Protein AF-A0A7R9JFS0-F1 (afdb_monomer)

Solvent-accessible surface area (backbone atoms only — not comparable to full-atom values): 21466 Å² total; per-residue (Å²): 138,48,55,63,18,74,88,40,69,84,76,64,74,63,49,76,37,76,58,52,40,71,64,16,76,63,43,48,43,92,56,64,65,63,46,52,47,36,35,36,41,63,75,68,53,82,75,70,98,43,73,66,58,44,50,57,53,52,71,72,49,55,70,64,60,49,66,74,38,52,82,46,45,90,69,59,68,60,82,75,44,69,81,59,78,76,90,89,79,84,88,77,96,71,89,58,81,60,61,92,80,58,87,66,76,82,63,69,78,57,55,52,54,49,93,64,77,43,99,84,69,63,60,63,35,71,52,54,68,68,58,31,40,77,72,48,57,43,64,74,46,35,33,41,39,37,32,42,65,16,37,24,40,67,61,34,46,58,41,62,74,38,76,64,47,33,55,53,44,56,76,48,47,58,66,73,45,64,70,91,46,72,57,54,85,89,34,72,67,34,53,50,48,29,50,52,52,34,38,73,63,47,73,61,50,83,64,40,79,91,40,37,66,44,50,13,46,53,48,16,36,70,56,31,48,52,19,36,52,51,48,54,52,44,45,50,73,56,39,92,44,56,33,36,34,38,36,35,33,46,76,48,79,67,20,39,60,45,71,76,71,49,89,68,86,76,74,40,10,28,58,64,19,64,49,54,34,68,42,88,58,70,92,68,70,82,84,74,56,93,84,34,71,57,51,53,47,21,54,48,45,42,41,18,56,51,32,26,74,76,72,72,49,41,41,71,49,97,88,50,75,66,60,57,34,43,85,87,58,38,25,27,36,38,39,39,96,58,80,43,81,45,59,52,78,62,47,72,62,50,50,51,52,54,49,52,46,60,64,57,49,68,71,75,82,86,83,127

Secondary structure (DSSP, 8-state):
--TT-GGGTTT-S-EEEES--TTSTTT--S-HHHHHHHHHHHTT--S-S-HHHHHHHHHHS-HHHHHHHTT-S--SSSTTTTTS-SS------------TTSSS---SS------S--TTS--S--S-HHHHHHTT-S----EEEEEETTTTHHHHHHHTT-HHHHHHHHHTGGGGS-GGG-PPTTSHHHHHHHHHHHHHHHTTPPP-GGGHHHHHHHHHIIIIIHHHHHHHHHHHHH--S-EEEEEE----TTSHHHHTT------S--TTTTGGGTS--GGG-----TT-HHHHHHHHHHHHHHHHHHHS----BTTB--PPB-TTT-EEEEESSSEEEEESTTHHHHHHHHHHHHHHTTTS----

InterPro domains:
  IPR002018 Carboxylesterase, type B [PF00135] (2-353)
  IPR029058 Alpha/Beta hydrolase fold [G3DSA:3.40.50.1820] (1-363)
  IPR029058 Alpha/Beta hydrolase fold [SSF53474] (7-361)
  IPR050309 Type-B Carboxylesterase/Lipase [PTHR11559] (2-358)

Sequence (368 aa):
MSPLSQGTLGLFQRAISESGSAFNPWAYMKTPKERALRLASYLGYSGSNGSQEIADYLRTVDASELANNQAQGPSDELANTLVVLSPAAEDREIEVRISEKSGGMNYPFVPTAETSVSSSGEVFLPDEPINLMRTGQFLRVPVIMGSGSNEAKMSAQSMNKSASNWRNANKNFENNVPLDLGLARGSKQSLEVEELIKQFYYNGEDISSSTVQEYSNMVTDIRYVKGVYKTVSEILAHSDSPLYNYLFSFDGEINYSYISGSTTTLKGGGHSDEVCYIFLCSQFNLDLAEDSPELTTLHRMVSMWTNFVKTGNPSPGEGISWLPATKDSRYYLQIDTDLSLQQDLLKDRMAFWDQIYTAYQNGTIDNN

Mean predicted aligned error: 7.83 Å

Organism: Timema californicum (NCBI:txid61474)

Structure (mmCIF, N/CA/C/O backbone):
data_AF-A0A7R9JFS0-F1
#
_entry.id   AF-A0A7R9JFS0-F1
#
loop_
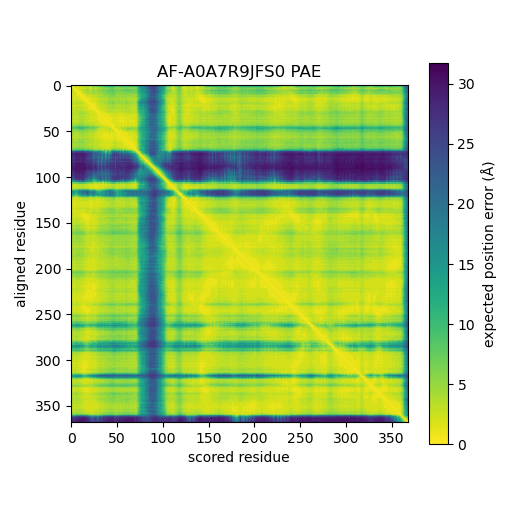_atom_site.group_PDB
_atom_site.id
_atom_site.type_symbol
_atom_site.label_atom_id
_atom_site.label_alt_id
_atom_site.label_comp_id
_atom_site.label_asym_id
_atom_site.label_entity_id
_atom_site.label_seq_id
_atom_site.pdbx_PDB_ins_code
_atom_site.Cartn_x
_atom_site.Cartn_y
_atom_site.Cartn_z
_atom_site.occupancy
_atom_site.B_iso_or_equiv
_atom_site.auth_seq_id
_atom_site.auth_comp_id
_atom_site.auth_asym_id
_atom_site.auth_atom_id
_atom_site.pdbx_PDB_model_num
ATOM 1 N N . MET A 1 1 ? 0.212 -17.539 -3.506 1.00 66.25 1 MET A N 1
ATOM 2 C CA . MET A 1 1 ? -1.137 -17.647 -4.112 1.00 66.25 1 MET A CA 1
ATOM 3 C C . MET A 1 1 ? -1.671 -16.239 -4.327 1.00 66.25 1 MET A C 1
ATOM 5 O O . MET A 1 1 ? -1.394 -15.400 -3.482 1.00 66.25 1 MET A O 1
ATOM 9 N N . SER A 1 2 ? -2.364 -15.957 -5.433 1.00 83.69 2 SER A N 1
ATOM 10 C CA . SER A 1 2 ? -2.881 -14.619 -5.759 1.00 83.69 2 SER A CA 1
ATOM 11 C C . SER A 1 2 ? -4.288 -14.718 -6.353 1.00 83.69 2 SER A C 1
ATOM 13 O O . SER A 1 2 ? -4.449 -15.469 -7.312 1.00 83.69 2 SER A O 1
ATOM 15 N N . PRO A 1 3 ? -5.274 -13.925 -5.891 1.00 87.56 3 PRO A N 1
ATOM 16 C CA . PRO A 1 3 ? -6.591 -13.838 -6.527 1.00 87.56 3 PRO A CA 1
ATOM 17 C C . PRO A 1 3 ? -6.556 -13.390 -7.994 1.00 87.56 3 PRO A C 1
ATOM 19 O O . PRO A 1 3 ? -7.527 -13.596 -8.711 1.00 87.56 3 PRO A O 1
ATOM 22 N N . LEU A 1 4 ? -5.459 -12.788 -8.456 1.00 90.50 4 LEU A N 1
ATOM 23 C CA . LEU A 1 4 ? -5.282 -12.375 -9.851 1.00 90.50 4 LEU A CA 1
ATOM 24 C C . LEU A 1 4 ? -4.791 -13.521 -10.755 1.00 90.50 4 LEU A C 1
ATOM 26 O O . LEU A 1 4 ? -4.714 -13.354 -11.967 1.00 90.50 4 LEU A O 1
ATOM 30 N N . SER A 1 5 ? -4.457 -14.680 -10.179 1.00 88.50 5 SER A N 1
ATOM 31 C CA . SER A 1 5 ? -3.935 -15.836 -10.904 1.00 88.50 5 SER A CA 1
ATOM 32 C C . SER A 1 5 ? -4.980 -16.943 -11.016 1.00 88.50 5 SER A C 1
ATOM 34 O O . SER A 1 5 ? -5.416 -17.506 -10.006 1.00 88.50 5 SER A O 1
ATOM 36 N N . GLN A 1 6 ? -5.334 -17.314 -12.250 1.00 84.94 6 GLN A N 1
ATOM 37 C CA . GLN A 1 6 ? -6.294 -18.393 -12.517 1.00 84.94 6 GLN A CA 1
ATOM 38 C C . GLN A 1 6 ? -5.803 -19.760 -12.017 1.00 84.94 6 GLN A C 1
ATOM 40 O O . GLN A 1 6 ? -6.617 -20.580 -11.597 1.00 84.94 6 GLN A O 1
ATOM 45 N N . GLY A 1 7 ? -4.483 -19.975 -11.954 1.00 85.62 7 GLY A N 1
ATOM 46 C CA . GLY A 1 7 ? -3.882 -21.192 -11.390 1.00 85.62 7 GLY A CA 1
ATOM 47 C C . GLY A 1 7 ? -4.196 -21.414 -9.906 1.00 85.62 7 GLY A C 1
ATOM 48 O O . GLY A 1 7 ? -3.967 -22.497 -9.378 1.00 85.62 7 GLY A O 1
ATOM 49 N N . THR A 1 8 ? -4.761 -20.415 -9.220 1.00 88.50 8 THR A N 1
ATOM 50 C CA . THR A 1 8 ? -5.135 -20.523 -7.803 1.00 88.50 8 THR A CA 1
ATOM 51 C C . THR A 1 8 ? -6.626 -20.740 -7.553 1.00 88.50 8 THR A C 1
ATOM 53 O O . THR A 1 8 ? -7.059 -20.773 -6.397 1.00 88.50 8 THR A O 1
ATOM 56 N N . LEU A 1 9 ? -7.421 -20.917 -8.615 1.00 89.19 9 LEU A N 1
ATOM 57 C CA . LEU A 1 9 ? -8.853 -21.178 -8.507 1.00 89.19 9 LEU A CA 1
ATOM 58 C C . LEU A 1 9 ? -9.115 -22.408 -7.621 1.00 89.19 9 LEU A C 1
ATOM 60 O O . LEU A 1 9 ? -8.609 -23.498 -7.868 1.00 89.19 9 LEU A O 1
ATOM 64 N N . GLY A 1 10 ? -9.924 -22.223 -6.575 1.00 91.31 10 GLY A N 1
ATOM 65 C CA . GLY A 1 10 ? -10.302 -23.287 -5.640 1.00 91.31 10 GLY A CA 1
ATOM 66 C C . GLY A 1 10 ? -9.277 -23.602 -4.542 1.00 91.31 10 GLY A C 1
ATOM 67 O O . GLY A 1 10 ? -9.603 -24.371 -3.640 1.00 91.31 10 GLY A O 1
ATOM 68 N N . LEU A 1 11 ? -8.083 -22.993 -4.552 1.00 95.50 11 LEU A N 1
ATOM 69 C CA . LEU A 1 11 ? -7.043 -23.263 -3.544 1.00 95.50 11 LEU A CA 1
ATOM 70 C C . LEU A 1 11 ? -7.295 -22.574 -2.195 1.00 95.50 11 LEU A C 1
ATOM 72 O O . LEU A 1 11 ? -6.780 -23.009 -1.168 1.00 95.50 11 LEU A O 1
ATOM 76 N N . PHE A 1 12 ? -8.094 -21.509 -2.182 1.00 95.75 12 PHE A N 1
ATOM 77 C CA . PHE A 1 12 ? -8.479 -20.782 -0.975 1.00 95.75 12 PHE A CA 1
ATOM 78 C C . PHE A 1 12 ? -9.914 -20.270 -1.093 1.00 95.75 12 PHE A C 1
ATOM 80 O O . PHE A 1 12 ? -10.462 -20.145 -2.188 1.00 95.75 12 PHE A O 1
ATOM 87 N N . GLN A 1 13 ? -10.537 -19.998 0.053 1.00 95.81 13 GLN A N 1
ATOM 88 C CA . GLN A 1 13 ? -11.937 -19.564 0.120 1.00 95.81 13 GLN A CA 1
ATOM 89 C C . GLN A 1 13 ? -12.088 -18.137 0.647 1.00 95.81 13 GLN A C 1
ATOM 91 O O . GLN A 1 13 ? -13.191 -17.605 0.599 1.00 95.81 13 GLN A O 1
ATOM 96 N N . ARG A 1 14 ? -11.018 -17.538 1.188 1.00 96.88 14 ARG A N 1
ATOM 97 C CA . ARG A 1 14 ? -10.972 -16.188 1.773 1.00 96.88 14 ARG A CA 1
ATOM 98 C C . ARG A 1 14 ? -9.553 -15.634 1.684 1.00 96.88 14 ARG A C 1
ATOM 100 O O . ARG A 1 14 ? -8.607 -16.420 1.637 1.00 96.88 14 ARG A O 1
ATOM 107 N N . ALA A 1 15 ? -9.410 -14.313 1.701 1.00 97.12 15 ALA A N 1
ATOM 108 C CA . ALA A 1 15 ? -8.113 -13.640 1.712 1.00 97.12 15 ALA A CA 1
ATOM 109 C C . ALA A 1 15 ? -8.054 -12.540 2.783 1.00 97.12 15 ALA A C 1
ATOM 111 O O . ALA A 1 15 ? -9.066 -11.921 3.102 1.00 97.12 15 ALA A O 1
ATOM 112 N N . ILE A 1 16 ? -6.866 -12.292 3.328 1.00 97.88 16 ILE A N 1
ATOM 113 C CA . ILE A 1 16 ? -6.570 -11.139 4.184 1.00 97.88 16 ILE A CA 1
ATOM 114 C C . ILE A 1 16 ? -5.380 -10.427 3.537 1.00 97.88 16 ILE A C 1
ATOM 116 O O . ILE A 1 16 ? -4.383 -11.080 3.231 1.00 97.88 16 ILE A O 1
ATOM 120 N N . SER A 1 17 ? -5.513 -9.129 3.265 1.00 96.69 17 SER A N 1
ATOM 121 C CA . SER A 1 17 ? -4.477 -8.300 2.642 1.00 96.69 17 SER A CA 1
ATOM 122 C C . SER A 1 17 ? -4.174 -7.099 3.530 1.00 96.69 17 SER A C 1
ATOM 124 O O . SER A 1 17 ? -4.990 -6.186 3.651 1.00 96.69 17 SER A O 1
ATOM 126 N N . GLU A 1 18 ? -2.999 -7.110 4.146 1.00 97.25 18 GLU A N 1
ATOM 127 C CA . GLU A 1 18 ? -2.590 -6.141 5.163 1.00 97.25 18 GLU A CA 1
ATOM 128 C C . GLU A 1 18 ? -1.547 -5.200 4.565 1.00 97.25 18 GLU A C 1
ATOM 130 O O . GLU A 1 18 ? -0.484 -5.641 4.124 1.00 97.25 18 GLU A O 1
ATOM 135 N N . SER A 1 19 ? -1.864 -3.905 4.513 1.00 95.38 19 SER A N 1
ATOM 136 C CA . SER A 1 19 ? -0.885 -2.842 4.247 1.00 95.38 19 SER A CA 1
ATOM 137 C C . SER A 1 19 ? -0.216 -2.929 2.859 1.00 95.38 19 SER A C 1
ATOM 139 O O . SER A 1 19 ? 0.897 -2.447 2.638 1.00 95.38 19 SER A O 1
ATOM 141 N N . GLY A 1 20 ? -0.913 -3.521 1.876 1.00 92.88 20 GLY A N 1
ATOM 142 C CA . GLY A 1 20 ? -0.423 -3.653 0.504 1.00 92.88 20 GLY A CA 1
ATOM 143 C C . GLY A 1 20 ? -1.420 -4.244 -0.498 1.00 92.88 20 GLY A C 1
ATOM 144 O O . GLY A 1 20 ? -2.411 -4.884 -0.144 1.00 92.88 20 GLY A O 1
ATOM 145 N N . SER A 1 21 ? -1.138 -3.998 -1.777 1.00 94.12 21 SER A N 1
ATOM 146 C CA . SER A 1 21 ? -1.880 -4.426 -2.962 1.00 94.12 21 SER A CA 1
ATOM 147 C C . SER A 1 21 ? -0.980 -4.395 -4.207 1.00 94.12 21 SER A C 1
ATOM 149 O O . SER A 1 21 ? -0.013 -3.640 -4.279 1.00 94.12 21 SER A O 1
ATOM 151 N N . ALA A 1 22 ? -1.368 -5.137 -5.249 1.00 92.19 22 ALA A N 1
ATOM 152 C CA . ALA A 1 22 ? -0.793 -5.053 -6.590 1.00 92.19 22 ALA A CA 1
ATOM 153 C C . ALA A 1 22 ? -0.885 -3.651 -7.241 1.00 92.19 22 ALA A C 1
ATOM 155 O O . ALA A 1 22 ? -0.207 -3.401 -8.233 1.00 92.19 22 ALA A O 1
ATOM 156 N N . PHE A 1 23 ? -1.705 -2.734 -6.710 1.00 91.75 23 PHE A N 1
ATOM 157 C CA . PHE A 1 23 ? -1.780 -1.338 -7.173 1.00 91.75 23 PHE A CA 1
ATOM 158 C C . PHE A 1 23 ? -0.808 -0.394 -6.460 1.00 91.75 23 PHE A C 1
ATOM 160 O O . PHE A 1 23 ? -0.759 0.794 -6.781 1.00 91.75 23 PHE A O 1
ATOM 167 N N . ASN A 1 24 ? -0.046 -0.882 -5.482 1.00 89.31 24 ASN A N 1
ATOM 168 C CA . ASN A 1 24 ? 1.009 -0.084 -4.882 1.00 89.31 24 ASN A CA 1
ATOM 169 C C . ASN A 1 24 ? 2.203 0.045 -5.839 1.00 89.31 24 ASN A C 1
ATOM 171 O O . ASN A 1 24 ? 2.554 -0.922 -6.517 1.00 89.31 24 ASN A O 1
ATOM 175 N N . PRO A 1 25 ? 2.882 1.208 -5.870 1.00 83.00 25 PRO A N 1
ATOM 176 C CA . PRO A 1 25 ? 3.939 1.483 -6.849 1.00 83.00 25 PRO A CA 1
ATOM 177 C C . PRO A 1 25 ? 5.158 0.556 -6.720 1.00 83.00 25 PRO A C 1
ATOM 179 O O . PRO A 1 25 ? 5.952 0.448 -7.645 1.00 83.00 25 PRO A O 1
ATOM 182 N N . TRP A 1 26 ? 5.313 -0.108 -5.574 1.00 83.31 26 TRP A N 1
ATOM 183 C CA . TRP A 1 26 ? 6.397 -1.046 -5.291 1.00 83.31 26 TRP A CA 1
ATOM 184 C C . TRP A 1 26 ? 6.035 -2.511 -5.591 1.00 83.31 26 TRP A C 1
ATOM 186 O O . TRP A 1 26 ? 6.897 -3.374 -5.468 1.00 83.31 26 TRP A O 1
ATOM 196 N N . ALA A 1 27 ? 4.782 -2.811 -5.952 1.00 87.12 27 ALA A N 1
ATOM 197 C CA . ALA A 1 27 ? 4.269 -4.181 -6.041 1.00 87.12 27 ALA A CA 1
ATOM 198 C C . ALA A 1 27 ? 4.224 -4.756 -7.468 1.00 87.12 27 ALA A C 1
ATOM 200 O O . ALA A 1 27 ? 4.022 -5.960 -7.629 1.00 87.12 27 ALA A O 1
ATOM 201 N N . TYR A 1 28 ? 4.392 -3.922 -8.499 1.00 87.25 28 TYR A N 1
ATOM 202 C CA . TYR A 1 28 ? 4.277 -4.333 -9.898 1.00 87.25 28 TYR A CA 1
ATOM 203 C C . TYR A 1 28 ? 5.260 -3.579 -10.799 1.00 87.25 28 TYR A C 1
ATOM 205 O O . TYR A 1 28 ? 5.420 -2.365 -10.680 1.00 87.25 28 TYR A O 1
ATOM 213 N N . MET A 1 29 ? 5.889 -4.292 -11.735 1.00 85.19 29 MET A N 1
ATOM 214 C CA . MET A 1 29 ? 6.845 -3.742 -12.697 1.00 85.19 29 MET A CA 1
ATOM 215 C C . MET A 1 29 ? 6.294 -3.792 -14.123 1.00 85.19 29 MET A C 1
ATOM 217 O O . MET A 1 29 ? 5.852 -4.839 -14.588 1.00 85.19 29 MET A O 1
ATOM 221 N N . LYS A 1 30 ? 6.398 -2.668 -14.843 1.00 83.06 30 LYS A N 1
ATOM 222 C CA . LYS A 1 30 ? 6.023 -2.550 -16.266 1.00 83.06 30 LYS A CA 1
ATOM 223 C C . LYS A 1 30 ? 7.191 -2.764 -17.239 1.00 83.06 30 LYS A C 1
ATOM 225 O O . LYS A 1 30 ? 6.957 -3.026 -18.410 1.00 83.06 30 LYS A O 1
ATOM 230 N N . THR A 1 31 ? 8.433 -2.662 -16.762 1.00 83.94 31 THR A N 1
ATOM 231 C CA . THR A 1 31 ? 9.660 -2.661 -17.588 1.00 83.94 31 THR A CA 1
ATOM 232 C C . THR A 1 31 ? 10.682 -3.738 -17.166 1.00 83.94 31 THR A C 1
ATOM 234 O O . THR A 1 31 ? 11.849 -3.440 -16.882 1.00 83.94 31 THR A O 1
ATOM 237 N N . PRO A 1 32 ? 10.277 -5.023 -17.070 1.00 86.25 32 PRO A N 1
ATOM 238 C CA . PRO A 1 32 ? 11.150 -6.089 -16.571 1.00 86.25 32 PRO A CA 1
ATOM 239 C C . PRO A 1 32 ? 12.358 -6.365 -17.476 1.00 86.25 32 PRO A C 1
ATOM 241 O O . PRO A 1 32 ? 13.435 -6.704 -16.982 1.00 86.25 32 PRO A O 1
ATOM 244 N N . LYS A 1 33 ? 12.215 -6.196 -18.798 1.00 87.38 33 LYS A N 1
ATOM 245 C CA . LYS A 1 33 ? 13.301 -6.428 -19.760 1.00 87.38 33 LYS A CA 1
ATOM 246 C C . LYS A 1 33 ? 14.392 -5.370 -19.624 1.00 87.38 33 LYS A C 1
ATOM 248 O O . LYS A 1 33 ? 15.573 -5.704 -19.578 1.00 87.38 33 LYS A O 1
ATOM 253 N N . GLU A 1 34 ? 13.998 -4.105 -19.532 1.00 85.75 34 GLU A N 1
ATOM 254 C CA . GLU A 1 34 ? 14.899 -2.967 -19.357 1.00 85.75 34 GLU A CA 1
ATOM 255 C C . GLU A 1 34 ? 15.684 -3.116 -18.054 1.00 85.75 34 GLU A C 1
ATOM 257 O O . GLU A 1 34 ? 16.895 -2.890 -18.018 1.00 85.75 34 GLU A O 1
ATOM 262 N N . ARG A 1 35 ? 15.013 -3.575 -16.991 1.00 85.25 35 ARG A N 1
ATOM 263 C CA . ARG A 1 35 ? 15.666 -3.884 -15.720 1.00 85.25 35 ARG A CA 1
ATOM 264 C C . ARG A 1 35 ? 16.686 -5.017 -15.848 1.00 85.25 35 ARG A C 1
ATOM 266 O O . ARG A 1 35 ? 17.801 -4.880 -15.345 1.00 85.25 35 ARG A O 1
ATOM 273 N N . ALA A 1 36 ? 16.329 -6.115 -16.514 1.00 89.56 36 ALA A N 1
ATOM 274 C CA . ALA A 1 36 ? 17.237 -7.241 -16.723 1.00 89.56 36 ALA A CA 1
ATOM 275 C C . ALA A 1 36 ? 18.469 -6.834 -17.547 1.00 89.56 36 ALA A C 1
ATOM 277 O O . ALA A 1 36 ? 19.595 -7.161 -17.169 1.00 89.56 36 ALA A O 1
ATOM 278 N N . LEU A 1 37 ? 18.272 -6.058 -18.620 1.00 89.44 37 LEU A N 1
ATOM 279 C CA . LEU A 1 37 ? 19.367 -5.505 -19.416 1.00 89.44 37 LEU A CA 1
ATOM 280 C C . LEU A 1 37 ? 20.279 -4.620 -18.563 1.00 89.44 37 LEU A C 1
ATOM 282 O O . LEU A 1 37 ? 21.495 -4.757 -18.634 1.00 89.44 37 LEU A O 1
ATOM 286 N N . ARG A 1 38 ? 19.708 -3.748 -17.724 1.00 84.25 38 ARG A N 1
ATOM 287 C CA . ARG A 1 38 ? 20.479 -2.860 -16.845 1.00 84.25 38 ARG A CA 1
ATOM 288 C C . ARG A 1 38 ? 21.403 -3.637 -15.909 1.00 84.25 38 ARG A C 1
ATOM 290 O O . ARG A 1 38 ? 22.578 -3.286 -15.800 1.00 84.25 38 ARG A O 1
ATOM 297 N N . LEU A 1 39 ? 20.887 -4.682 -15.261 1.00 88.62 39 LEU A N 1
ATOM 298 C CA . LEU A 1 39 ? 21.695 -5.549 -14.403 1.00 88.62 39 LEU A CA 1
ATOM 299 C C . LEU A 1 39 ? 22.789 -6.256 -15.214 1.00 88.62 39 LEU A C 1
ATOM 301 O O . LEU A 1 39 ? 23.951 -6.242 -14.817 1.00 88.62 39 LEU A O 1
ATOM 305 N N . ALA A 1 40 ? 22.439 -6.825 -16.370 1.00 92.12 40 ALA A N 1
ATOM 306 C CA . ALA A 1 40 ? 23.401 -7.504 -17.232 1.00 92.12 40 ALA A CA 1
ATOM 307 C C . ALA A 1 40 ? 24.538 -6.561 -17.655 1.00 92.12 40 ALA A C 1
ATOM 309 O O . ALA A 1 40 ? 25.709 -6.916 -17.528 1.00 92.12 40 ALA A O 1
ATOM 310 N N . SER A 1 41 ? 24.213 -5.344 -18.101 1.00 91.12 41 SER A N 1
ATOM 311 C CA . SER A 1 41 ? 25.199 -4.339 -18.506 1.00 91.12 41 SER A CA 1
ATOM 312 C C . SER A 1 41 ? 26.087 -3.891 -17.352 1.00 91.12 41 SER A C 1
ATOM 314 O O . SER A 1 41 ? 27.294 -3.761 -17.538 1.00 91.12 41 SER A O 1
ATOM 316 N N . TYR A 1 42 ? 25.525 -3.714 -16.151 1.00 88.06 42 TYR A N 1
ATOM 317 C CA . TYR A 1 42 ? 26.317 -3.429 -14.951 1.00 88.06 42 TYR A CA 1
ATOM 318 C C . TYR A 1 42 ? 27.347 -4.529 -14.669 1.00 88.06 42 TYR A C 1
ATOM 320 O O . TYR A 1 42 ? 28.480 -4.246 -14.291 1.00 88.06 42 TYR A O 1
ATOM 328 N N . LEU A 1 43 ? 26.965 -5.781 -14.914 1.00 92.50 43 LEU A N 1
ATOM 329 C CA . LEU A 1 43 ? 27.809 -6.954 -14.725 1.00 92.50 43 LEU A CA 1
ATOM 330 C C . LEU A 1 43 ? 28.760 -7.219 -15.901 1.00 92.50 43 LEU A C 1
ATOM 332 O O . LEU A 1 43 ? 29.453 -8.230 -15.879 1.00 92.50 43 LEU A O 1
ATOM 336 N N . GLY A 1 44 ? 28.805 -6.352 -16.919 1.00 93.19 44 GLY A N 1
ATOM 337 C CA . GLY A 1 44 ? 29.744 -6.450 -18.042 1.00 93.19 44 GLY A CA 1
ATOM 338 C C . GLY A 1 44 ? 29.161 -6.963 -19.364 1.00 93.19 44 GLY A C 1
ATOM 339 O O . GLY A 1 44 ? 29.916 -7.155 -20.317 1.00 93.19 44 GLY A O 1
ATOM 340 N N . TYR A 1 45 ? 27.843 -7.161 -19.470 1.00 94.31 45 TYR A N 1
ATOM 341 C CA . TYR A 1 45 ? 27.203 -7.535 -20.734 1.00 94.31 45 TYR A CA 1
ATOM 342 C C . TYR A 1 45 ? 27.215 -6.383 -21.748 1.00 94.31 45 TYR A C 1
ATOM 344 O O . TYR A 1 45 ? 26.713 -5.291 -21.478 1.00 94.31 45 TYR A O 1
ATOM 352 N N . SER A 1 46 ? 27.717 -6.659 -22.951 1.00 92.44 46 SER A N 1
ATOM 353 C CA . SER A 1 46 ? 27.784 -5.717 -24.079 1.00 92.44 46 SER A CA 1
ATOM 354 C C . SER A 1 46 ? 27.153 -6.267 -25.369 1.00 92.44 46 SER A C 1
ATOM 356 O O . SER A 1 46 ? 27.423 -5.764 -26.459 1.00 92.44 46 SER A O 1
ATOM 358 N N . GLY A 1 47 ? 26.335 -7.322 -25.256 1.00 91.44 47 GLY A N 1
ATOM 359 C CA . GLY A 1 47 ? 25.670 -7.970 -26.389 1.00 91.44 47 GLY A CA 1
ATOM 360 C C . GLY A 1 47 ? 24.402 -7.253 -26.876 1.00 91.44 47 GLY A C 1
ATOM 361 O O . GLY A 1 47 ? 24.149 -6.090 -26.565 1.00 91.44 47 GLY A O 1
ATOM 362 N N . SER A 1 48 ? 23.584 -7.964 -27.659 1.00 91.06 48 SER A N 1
ATOM 363 C CA . SER A 1 48 ? 22.311 -7.465 -28.200 1.00 91.06 48 SER A CA 1
ATOM 364 C C . SER A 1 48 ? 21.267 -7.216 -27.097 1.00 91.06 48 SER A C 1
ATOM 366 O O . SER A 1 48 ? 21.294 -7.832 -26.033 1.00 91.06 48 SER A O 1
ATOM 368 N N . ASN A 1 49 ? 20.269 -6.370 -27.378 1.00 88.50 49 ASN A N 1
ATOM 369 C CA . ASN A 1 49 ? 19.082 -6.190 -26.524 1.00 88.50 49 ASN A CA 1
ATOM 370 C C . ASN A 1 49 ? 18.033 -7.314 -26.736 1.00 88.50 49 ASN A C 1
ATOM 372 O O . ASN A 1 49 ? 16.820 -7.079 -26.742 1.00 88.50 49 ASN A O 1
ATOM 376 N N . GLY A 1 50 ? 18.489 -8.538 -27.004 1.00 91.19 50 GLY A N 1
ATOM 377 C CA . GLY A 1 50 ? 17.635 -9.711 -27.140 1.00 91.19 50 GLY A CA 1
ATOM 378 C C . GLY A 1 50 ? 17.394 -10.355 -25.776 1.00 91.19 50 GLY A C 1
ATOM 379 O O . GLY A 1 50 ? 18.325 -10.544 -24.996 1.00 91.19 50 GLY A O 1
ATOM 380 N N . SER A 1 51 ? 16.133 -10.659 -25.449 1.00 89.81 51 SER A N 1
ATOM 381 C CA . SER A 1 51 ? 15.780 -11.208 -24.129 1.00 89.81 51 SER A CA 1
ATOM 382 C C . SER A 1 51 ? 16.468 -12.548 -23.852 1.00 89.81 51 SER A C 1
ATOM 384 O O . SER A 1 51 ? 16.811 -12.828 -22.706 1.00 89.81 51 SER A O 1
ATOM 386 N N . GLN A 1 52 ? 16.686 -13.359 -24.892 1.00 92.25 52 GLN A N 1
ATOM 387 C CA . GLN A 1 52 ? 17.356 -14.650 -24.772 1.00 92.25 52 GLN A CA 1
ATOM 388 C C . GLN A 1 52 ? 18.846 -14.468 -24.461 1.00 92.25 52 GLN A C 1
ATOM 390 O O . GLN A 1 52 ? 19.346 -15.084 -23.530 1.00 92.25 52 GLN A O 1
ATOM 395 N N . GLU A 1 53 ? 19.533 -13.573 -25.168 1.00 94.69 53 GLU A N 1
ATOM 396 C CA . GLU A 1 53 ? 20.961 -13.308 -24.989 1.00 94.69 53 GLU A CA 1
ATOM 397 C C . GLU A 1 53 ? 21.261 -12.667 -23.629 1.00 94.69 53 GLU A C 1
ATOM 399 O O . GLU A 1 53 ? 22.216 -13.058 -22.958 1.00 94.69 53 GLU A O 1
ATOM 404 N N . ILE A 1 54 ? 20.398 -11.748 -23.178 1.00 94.56 54 ILE A N 1
ATOM 405 C CA . ILE A 1 54 ? 20.459 -11.187 -21.821 1.00 94.56 54 ILE A CA 1
ATOM 406 C C . ILE A 1 54 ? 20.294 -12.304 -20.782 1.00 94.56 54 ILE A C 1
ATOM 408 O O . ILE A 1 54 ? 21.078 -12.392 -19.837 1.00 94.56 54 ILE A O 1
ATOM 412 N N . ALA A 1 55 ? 19.288 -13.170 -20.945 1.00 94.62 55 ALA A N 1
ATOM 413 C CA . ALA A 1 55 ? 19.038 -14.263 -20.010 1.00 94.62 55 ALA A CA 1
ATOM 414 C C . ALA A 1 55 ? 20.187 -15.281 -19.992 1.00 94.62 55 ALA A C 1
ATOM 416 O O . ALA A 1 55 ? 20.586 -15.733 -18.920 1.00 94.62 55 ALA A O 1
ATOM 417 N N . ASP A 1 56 ? 20.741 -15.623 -21.153 1.00 96.25 56 ASP A N 1
ATOM 418 C CA . ASP A 1 56 ? 21.862 -16.553 -21.271 1.00 96.25 56 ASP A CA 1
ATOM 419 C C . ASP A 1 56 ? 23.120 -15.993 -20.617 1.00 96.25 56 ASP A C 1
ATOM 421 O O . ASP A 1 56 ? 23.780 -16.723 -19.883 1.00 96.25 56 ASP A O 1
ATOM 425 N N . TYR A 1 57 ? 23.397 -14.695 -20.773 1.00 97.25 57 TYR A N 1
ATOM 426 C CA . TYR A 1 57 ? 24.471 -14.039 -20.034 1.00 97.25 57 TYR A CA 1
ATOM 427 C C . TYR A 1 57 ? 24.246 -14.104 -18.521 1.00 97.25 57 TYR A C 1
ATOM 429 O O . TYR A 1 57 ? 25.116 -14.576 -17.791 1.00 97.25 57 TYR A O 1
ATOM 437 N N . LEU A 1 58 ? 23.073 -13.675 -18.042 1.00 95.75 58 LEU A N 1
ATOM 438 C CA . LEU A 1 58 ? 22.768 -13.631 -16.608 1.00 95.75 58 LEU A CA 1
ATOM 439 C C . LEU A 1 58 ? 22.837 -15.020 -15.956 1.00 95.75 58 LEU A C 1
ATOM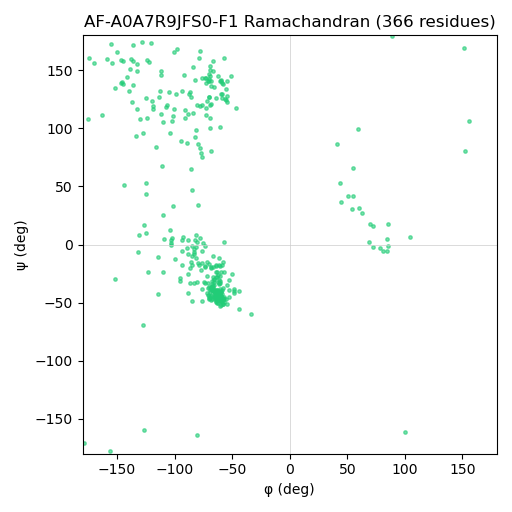 441 O O . LEU A 1 58 ? 23.247 -15.122 -14.806 1.00 95.75 58 LEU A O 1
ATOM 445 N N . ARG A 1 59 ? 22.521 -16.097 -16.688 1.00 97.06 59 ARG A N 1
ATOM 446 C CA . ARG A 1 59 ? 22.679 -17.488 -16.217 1.00 97.06 59 ARG A CA 1
ATOM 447 C C . ARG A 1 59 ? 24.136 -17.915 -16.013 1.00 97.06 59 ARG A C 1
ATOM 449 O O . ARG A 1 59 ? 24.367 -18.900 -15.318 1.00 97.06 59 ARG A O 1
ATOM 456 N N . THR A 1 60 ? 25.102 -17.219 -16.613 1.00 97.56 60 THR A N 1
ATOM 457 C CA . THR A 1 60 ? 26.538 -17.468 -16.382 1.00 97.56 60 THR A CA 1
ATOM 458 C C . THR A 1 60 ? 27.091 -16.730 -15.164 1.00 97.56 60 THR A C 1
ATOM 460 O O . THR A 1 60 ? 28.181 -17.062 -14.700 1.00 97.56 60 THR A O 1
ATOM 463 N N . VAL A 1 61 ? 26.359 -15.740 -14.645 1.00 96.81 61 VAL A N 1
ATOM 464 C CA . VAL A 1 61 ? 26.772 -14.946 -13.487 1.00 96.81 61 VAL A CA 1
ATOM 465 C C . VAL A 1 61 ? 26.439 -15.700 -12.200 1.00 96.81 61 VAL A C 1
ATOM 467 O O . VAL A 1 61 ? 25.391 -16.335 -12.089 1.00 96.81 61 VAL A O 1
ATOM 470 N N . ASP A 1 62 ? 27.327 -15.613 -11.208 1.00 97.25 62 ASP A N 1
ATOM 471 C CA . ASP A 1 62 ? 27.086 -16.194 -9.890 1.00 97.25 62 ASP A CA 1
ATOM 472 C C . ASP A 1 62 ? 25.828 -15.601 -9.224 1.00 97.25 62 ASP A C 1
ATOM 474 O O . ASP A 1 62 ? 25.558 -14.400 -9.293 1.00 97.25 62 ASP A O 1
ATOM 478 N N . ALA A 1 63 ? 25.057 -16.444 -8.537 1.00 95.38 63 ALA A N 1
ATOM 479 C CA . ALA A 1 63 ? 23.809 -16.025 -7.906 1.00 95.38 63 ALA A CA 1
ATOM 480 C C . ALA A 1 63 ? 24.010 -14.933 -6.838 1.00 95.38 63 ALA A C 1
ATOM 482 O O . ALA A 1 63 ? 23.148 -14.065 -6.683 1.00 95.38 63 ALA A O 1
ATOM 483 N N . SER A 1 64 ? 25.135 -14.942 -6.115 1.00 93.88 64 SER A N 1
ATOM 484 C CA . SER A 1 64 ? 25.453 -13.905 -5.130 1.00 93.88 64 SER A CA 1
ATOM 485 C C . SER A 1 64 ? 25.782 -12.569 -5.796 1.00 93.88 64 SER A C 1
ATOM 487 O O . SER A 1 64 ? 25.350 -11.528 -5.307 1.00 93.88 64 SER A O 1
ATOM 489 N N . GLU A 1 65 ? 26.449 -12.586 -6.952 1.00 92.25 65 GLU A N 1
ATOM 490 C CA . GLU A 1 65 ? 26.698 -11.382 -7.751 1.00 92.25 65 GLU A CA 1
ATOM 491 C C . GLU A 1 65 ? 25.389 -10.791 -8.280 1.00 92.25 65 GLU A C 1
ATOM 493 O O . GLU A 1 65 ? 25.175 -9.581 -8.182 1.00 92.25 65 GLU A O 1
ATOM 498 N N . LEU A 1 66 ? 24.461 -11.629 -8.754 1.00 90.81 66 LEU A N 1
ATOM 499 C CA . LEU A 1 66 ? 23.120 -11.177 -9.133 1.00 90.81 66 LEU A CA 1
ATOM 500 C C . LEU A 1 66 ? 22.388 -10.542 -7.942 1.00 90.81 66 LEU A C 1
ATOM 502 O O . LEU A 1 66 ? 21.863 -9.436 -8.059 1.00 90.81 66 LEU A O 1
ATOM 506 N N . ALA A 1 67 ? 22.378 -11.206 -6.784 1.00 86.69 67 ALA A N 1
ATOM 507 C CA . ALA A 1 67 ? 21.658 -10.744 -5.598 1.00 86.69 67 ALA A CA 1
ATOM 508 C C . ALA A 1 67 ? 22.256 -9.471 -4.973 1.00 86.69 67 ALA A C 1
ATOM 510 O O . ALA A 1 67 ? 21.511 -8.610 -4.507 1.00 86.69 67 ALA A O 1
ATOM 511 N N . ASN A 1 68 ? 23.581 -9.320 -4.976 1.00 85.38 68 ASN A N 1
ATOM 512 C CA . ASN A 1 68 ? 24.259 -8.142 -4.428 1.00 85.38 68 ASN A CA 1
ATOM 513 C C . ASN A 1 68 ? 24.122 -6.925 -5.349 1.00 85.38 68 ASN A C 1
ATOM 515 O O . ASN A 1 68 ? 24.027 -5.790 -4.876 1.00 85.38 68 ASN A O 1
ATOM 519 N N . ASN A 1 69 ? 24.067 -7.161 -6.661 1.00 83.94 69 ASN A N 1
ATOM 520 C CA . ASN A 1 69 ? 24.023 -6.102 -7.662 1.00 83.94 69 ASN A CA 1
ATOM 521 C C . ASN A 1 69 ? 22.633 -5.884 -8.261 1.00 83.94 69 ASN A C 1
ATOM 523 O O . ASN A 1 69 ? 22.480 -5.022 -9.116 1.00 83.94 69 ASN A O 1
ATOM 527 N N . GLN A 1 70 ? 21.598 -6.583 -7.789 1.00 78.38 70 GLN A N 1
ATOM 528 C CA . GLN A 1 70 ? 20.232 -6.481 -8.317 1.00 78.38 70 GLN A CA 1
ATOM 529 C C . GLN A 1 70 ? 19.694 -5.048 -8.369 1.00 78.38 70 GLN A C 1
ATOM 531 O O . GLN A 1 70 ? 18.891 -4.735 -9.243 1.00 78.38 70 GLN A O 1
ATOM 536 N N . ALA A 1 71 ? 20.134 -4.177 -7.455 1.00 72.50 71 ALA A N 1
ATOM 537 C CA . ALA A 1 71 ? 19.767 -2.764 -7.406 1.00 72.50 71 ALA A CA 1
ATOM 538 C C . ALA A 1 71 ? 20.638 -1.876 -8.320 1.00 72.50 71 ALA A C 1
ATOM 540 O O . ALA A 1 71 ? 20.221 -0.771 -8.658 1.00 72.50 71 ALA A O 1
ATOM 541 N N . GLN A 1 72 ? 21.805 -2.361 -8.748 1.00 68.62 72 GLN A N 1
ATOM 542 C CA . GLN A 1 72 ? 22.837 -1.609 -9.456 1.00 68.62 72 GLN A CA 1
ATOM 543 C C . GLN A 1 72 ? 22.591 -1.509 -10.971 1.00 68.62 72 GLN A C 1
ATOM 545 O O . GLN A 1 72 ? 21.958 -2.358 -11.598 1.00 68.62 72 GLN A O 1
ATOM 550 N N . GLY A 1 73 ? 23.119 -0.433 -11.555 1.00 51.09 73 GLY A N 1
ATOM 551 C CA . GLY A 1 73 ? 23.191 -0.152 -12.992 1.00 51.09 73 GLY A CA 1
ATOM 552 C C . GLY A 1 73 ? 23.189 1.356 -13.263 1.00 51.09 73 GLY A C 1
ATOM 553 O O . GLY A 1 73 ? 22.915 2.107 -12.326 1.00 51.09 73 GLY A O 1
ATOM 554 N N . PRO A 1 74 ? 23.469 1.822 -14.495 1.00 39.66 74 PRO A N 1
ATOM 555 C CA . PRO A 1 74 ? 23.539 3.253 -14.799 1.00 39.66 74 PRO A CA 1
ATOM 556 C C . PRO A 1 74 ? 22.254 3.971 -14.371 1.00 39.66 74 PRO A C 1
ATOM 558 O O . PRO A 1 74 ? 21.158 3.565 -14.761 1.00 39.66 74 PRO A O 1
ATOM 561 N N . SER A 1 75 ? 22.398 4.981 -13.513 1.00 40.62 75 SER A N 1
ATOM 562 C CA . SER A 1 75 ? 21.316 5.853 -13.058 1.00 40.62 75 SER A CA 1
ATOM 563 C C . SER A 1 75 ? 20.869 6.749 -14.209 1.00 40.62 75 SER A C 1
ATOM 565 O O . SER A 1 75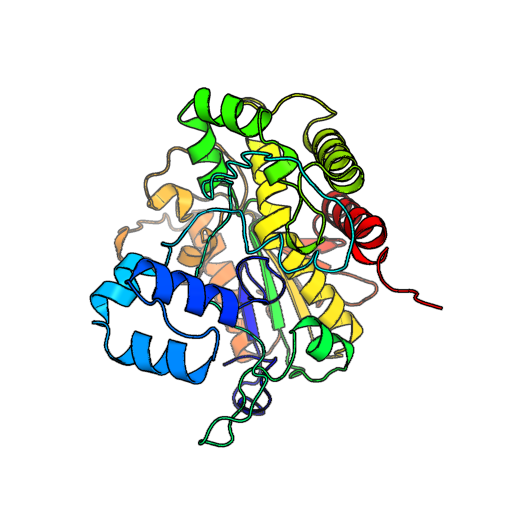 ? 21.709 7.420 -14.798 1.00 40.62 75 SER A O 1
ATOM 567 N N . ASP A 1 76 ? 19.569 6.735 -14.492 1.00 40.62 76 ASP A N 1
ATOM 568 C CA . ASP A 1 76 ? 18.814 7.784 -15.182 1.00 40.62 76 ASP A CA 1
ATOM 569 C C . ASP A 1 76 ? 19.477 8.457 -16.392 1.00 40.62 76 ASP A C 1
ATOM 571 O O . ASP A 1 76 ? 20.023 9.549 -16.317 1.00 40.62 76 ASP A O 1
ATOM 575 N N . GLU A 1 77 ? 19.290 7.814 -17.545 1.00 36.50 77 GLU A N 1
ATOM 576 C CA . GLU A 1 77 ? 19.150 8.513 -18.832 1.00 36.50 77 GLU A CA 1
ATOM 577 C C . GLU A 1 77 ? 18.284 7.695 -19.808 1.00 36.50 77 GLU A C 1
ATOM 579 O O . GLU A 1 77 ? 17.539 8.253 -20.599 1.00 36.50 77 GLU A O 1
ATOM 584 N N . LEU A 1 78 ? 18.279 6.357 -19.719 1.00 34.09 78 LEU A N 1
ATOM 585 C CA . LEU A 1 78 ? 17.621 5.499 -20.720 1.00 34.09 78 LEU A CA 1
ATOM 586 C C . LEU A 1 78 ? 16.182 5.063 -20.386 1.00 34.09 78 LEU A C 1
ATOM 588 O O . LEU A 1 78 ? 15.376 4.914 -21.302 1.00 34.09 78 LEU A O 1
ATOM 592 N N . ALA A 1 79 ? 15.821 4.886 -19.110 1.00 35.25 79 ALA A N 1
ATOM 593 C CA . ALA A 1 79 ? 14.514 4.319 -18.739 1.00 35.25 79 ALA A CA 1
ATOM 594 C C . ALA A 1 79 ? 13.336 5.291 -18.953 1.00 35.25 79 ALA A C 1
ATOM 596 O O . ALA A 1 79 ? 12.260 4.859 -19.357 1.00 35.25 79 ALA A O 1
ATOM 597 N N . ASN A 1 80 ? 13.555 6.598 -18.768 1.00 34.03 80 ASN A N 1
ATOM 598 C CA . ASN A 1 80 ? 12.559 7.625 -19.100 1.00 34.03 80 ASN A CA 1
ATOM 599 C C . ASN A 1 80 ? 12.630 8.076 -20.571 1.00 34.03 80 ASN A C 1
ATOM 601 O O . ASN A 1 80 ? 11.643 8.581 -21.095 1.00 34.03 80 ASN A O 1
ATOM 605 N N . THR A 1 81 ? 13.754 7.859 -21.263 1.00 32.88 81 THR A N 1
ATOM 606 C CA . THR A 1 81 ? 13.923 8.259 -22.673 1.00 32.88 81 THR A CA 1
ATOM 607 C C . THR A 1 81 ? 13.292 7.259 -23.643 1.00 32.88 81 THR A C 1
ATOM 609 O O . THR A 1 81 ? 12.748 7.661 -24.668 1.00 32.88 81 THR A O 1
ATOM 612 N N . LEU A 1 82 ? 13.269 5.962 -23.317 1.00 28.16 82 LEU A N 1
ATOM 613 C CA . LEU A 1 82 ? 12.690 4.933 -24.196 1.00 28.16 82 LEU A CA 1
ATOM 614 C C . LEU A 1 82 ? 11.157 4.983 -24.316 1.00 28.16 82 LEU A C 1
ATOM 616 O O . LEU A 1 82 ? 10.621 4.461 -25.289 1.00 28.16 82 LEU A O 1
ATOM 620 N N . VAL A 1 83 ? 10.459 5.668 -23.403 1.00 30.95 83 VAL A N 1
ATOM 621 C CA . VAL A 1 83 ? 9.011 5.944 -23.522 1.00 30.95 83 VAL A CA 1
ATOM 622 C C . VAL A 1 83 ? 8.735 7.202 -24.376 1.00 30.95 83 VAL A C 1
ATOM 624 O O . VAL A 1 83 ? 7.604 7.427 -24.790 1.00 30.95 83 VAL A O 1
ATOM 627 N N . VAL A 1 84 ? 9.764 7.993 -24.720 1.00 29.89 84 VAL A N 1
ATOM 628 C CA . VAL A 1 84 ? 9.646 9.272 -25.459 1.00 29.89 84 VAL A CA 1
ATOM 629 C C . VAL A 1 84 ? 10.180 9.184 -26.903 1.00 29.89 84 VAL A C 1
ATOM 631 O O . VAL A 1 84 ? 10.191 10.170 -27.637 1.00 29.89 84 VAL A O 1
ATOM 634 N N . LEU A 1 85 ? 10.584 8.006 -27.389 1.00 28.22 85 LEU A N 1
ATOM 635 C CA . LEU A 1 85 ? 11.065 7.875 -28.769 1.00 28.22 85 LEU A CA 1
ATOM 636 C C . LEU A 1 85 ? 9.921 7.809 -29.796 1.00 28.22 85 LEU A C 1
ATOM 638 O O . LEU A 1 85 ? 9.529 6.730 -30.232 1.00 28.22 85 LEU A O 1
ATOM 642 N N . SER A 1 86 ? 9.448 8.981 -30.240 1.00 24.86 86 SER A N 1
ATOM 643 C CA . SER A 1 86 ? 9.408 9.380 -31.666 1.00 24.86 86 SER A CA 1
ATOM 644 C C . SER A 1 86 ? 9.038 10.877 -31.817 1.00 24.86 86 SER A C 1
ATOM 646 O O . SER A 1 86 ? 8.389 11.433 -30.937 1.00 24.86 86 SER A O 1
ATOM 648 N N . PRO A 1 87 ? 9.392 11.558 -32.924 1.00 36.94 87 PRO A N 1
ATOM 649 C CA . PRO A 1 87 ? 10.727 12.036 -33.267 1.00 36.94 87 PRO A CA 1
ATOM 650 C C . PRO A 1 87 ? 10.737 13.570 -33.422 1.00 36.94 87 PRO A C 1
ATOM 652 O O . PRO A 1 87 ? 10.002 14.095 -34.250 1.00 36.94 87 PRO A O 1
ATOM 655 N N . ALA A 1 88 ? 11.588 14.273 -32.673 1.00 33.22 88 ALA A N 1
ATOM 656 C CA . ALA A 1 88 ? 12.234 15.543 -33.048 1.00 33.22 88 ALA A CA 1
ATOM 657 C C . ALA A 1 88 ? 12.630 16.313 -31.787 1.00 33.22 88 ALA A C 1
ATOM 659 O O . ALA A 1 88 ? 11.786 16.915 -31.133 1.00 33.22 88 ALA A O 1
ATOM 660 N N . ALA A 1 89 ? 13.923 16.341 -31.495 1.00 31.09 89 ALA A N 1
ATOM 661 C CA . ALA A 1 89 ? 14.623 17.560 -31.111 1.00 31.09 89 ALA A CA 1
ATOM 662 C C . ALA A 1 89 ? 16.102 17.205 -30.987 1.00 31.09 89 ALA A C 1
ATOM 664 O O . ALA A 1 89 ? 16.511 16.482 -30.081 1.00 31.09 89 ALA A O 1
ATOM 665 N N . GLU A 1 90 ? 16.871 17.681 -31.958 1.00 33.66 90 GLU A N 1
ATOM 666 C CA . GLU A 1 90 ? 18.322 17.749 -31.893 1.00 33.66 90 GLU A CA 1
ATOM 667 C C . GLU A 1 90 ? 18.741 18.608 -30.691 1.00 33.66 90 GLU A C 1
ATOM 669 O O . GLU A 1 90 ? 18.148 19.652 -30.412 1.00 33.66 90 GLU A O 1
ATOM 674 N N . ASP A 1 91 ? 19.783 18.134 -30.015 1.00 35.41 91 ASP A N 1
ATOM 675 C CA . ASP A 1 91 ? 20.697 18.878 -29.155 1.00 35.41 91 ASP A CA 1
ATOM 676 C C . ASP A 1 91 ? 20.114 19.627 -27.948 1.00 35.41 91 ASP A C 1
ATOM 678 O O . ASP A 1 91 ? 19.710 20.790 -28.022 1.00 35.41 91 ASP A O 1
ATOM 682 N N . ARG A 1 92 ? 20.241 18.981 -26.780 1.00 31.28 92 ARG A N 1
ATOM 683 C CA . ARG A 1 92 ? 20.636 19.600 -25.500 1.00 31.28 92 ARG A CA 1
ATOM 684 C C . ARG A 1 92 ? 21.074 18.513 -24.517 1.00 31.28 92 ARG A C 1
ATOM 686 O O . ARG A 1 92 ? 20.246 17.746 -24.037 1.00 31.28 92 ARG A O 1
ATOM 693 N N . GLU A 1 93 ? 22.366 18.488 -24.193 1.00 27.52 93 GLU A N 1
ATOM 694 C CA . GLU A 1 93 ? 22.889 17.804 -23.005 1.00 27.52 93 GLU A CA 1
ATOM 695 C C . GLU A 1 93 ? 22.244 18.437 -21.762 1.00 27.52 93 GLU A C 1
ATOM 697 O O . GLU A 1 93 ? 22.616 19.531 -21.331 1.00 27.52 93 GLU A O 1
ATOM 702 N N . ILE A 1 94 ? 21.232 17.774 -21.206 1.00 29.20 94 ILE A N 1
ATOM 703 C CA . ILE A 1 94 ? 20.751 18.041 -19.854 1.00 29.20 94 ILE A CA 1
ATOM 704 C C . ILE A 1 94 ? 21.325 16.920 -18.998 1.00 29.20 94 ILE A C 1
ATOM 706 O O . ILE A 1 94 ? 20.866 15.786 -19.076 1.00 29.20 94 ILE A O 1
ATOM 710 N N . GLU A 1 95 ? 22.331 17.235 -18.182 1.00 23.91 95 GLU A N 1
ATOM 711 C CA . GLU A 1 95 ? 22.876 16.315 -17.180 1.00 23.91 95 GLU A CA 1
ATOM 712 C C . GLU A 1 95 ? 21.812 16.108 -16.077 1.00 23.91 95 GLU A C 1
ATOM 714 O O . GLU A 1 95 ? 21.817 16.753 -15.025 1.00 23.91 95 GLU A O 1
ATOM 719 N N . VAL A 1 96 ? 20.830 15.243 -16.346 1.00 29.05 96 VAL A N 1
ATOM 720 C CA . VAL A 1 96 ? 19.770 14.861 -15.408 1.00 29.05 96 VAL A CA 1
ATOM 721 C C . VAL A 1 96 ? 20.351 13.855 -14.417 1.00 29.05 96 VAL A C 1
ATOM 723 O O . VAL A 1 96 ? 20.208 12.647 -14.547 1.00 29.05 96 VAL A O 1
ATOM 726 N N . ARG A 1 97 ? 21.018 14.351 -13.370 1.00 24.73 97 ARG A N 1
ATOM 727 C CA . ARG A 1 97 ? 21.355 13.525 -12.201 1.00 24.73 97 ARG A CA 1
ATOM 728 C C . ARG A 1 97 ? 20.110 13.315 -11.339 1.00 24.73 97 ARG A C 1
ATOM 730 O O . ARG A 1 97 ? 19.985 13.925 -10.276 1.00 24.73 97 ARG A O 1
ATOM 737 N N . ILE A 1 98 ? 19.191 12.452 -11.770 1.00 31.22 98 ILE A N 1
ATOM 738 C CA . ILE A 1 98 ? 18.188 11.901 -10.853 1.00 31.22 98 ILE A CA 1
ATOM 739 C C . ILE A 1 98 ? 18.935 10.911 -9.959 1.00 31.22 98 ILE A C 1
ATOM 741 O O . ILE A 1 98 ? 19.482 9.900 -10.388 1.00 31.22 98 ILE A O 1
ATOM 745 N N . SER A 1 99 ? 19.060 11.257 -8.680 1.00 28.67 99 SER A N 1
ATOM 746 C CA . SER A 1 99 ? 19.536 10.294 -7.701 1.00 28.67 99 SER A CA 1
ATOM 747 C C . SER A 1 99 ? 18.386 9.342 -7.394 1.00 28.67 99 SER A C 1
ATOM 749 O O . SER A 1 99 ? 17.398 9.776 -6.807 1.00 28.67 99 SER A O 1
ATOM 751 N N . GLU A 1 100 ? 18.561 8.046 -7.642 1.00 33.91 100 GLU A N 1
ATOM 752 C CA . GLU A 1 100 ? 17.676 6.957 -7.176 1.00 33.91 100 GLU A CA 1
ATOM 753 C C . GLU A 1 100 ? 17.499 6.899 -5.640 1.00 33.91 100 GLU A C 1
ATOM 755 O O . GLU A 1 100 ? 16.812 6.033 -5.104 1.00 33.91 100 GLU A O 1
ATOM 760 N N . LYS A 1 101 ? 18.104 7.833 -4.894 1.00 34.53 101 LYS A N 1
ATOM 761 C CA . LYS A 1 101 ? 17.838 8.064 -3.468 1.00 34.53 101 LYS A CA 1
ATOM 762 C C . LYS A 1 101 ? 16.540 8.841 -3.212 1.00 34.53 101 LYS A C 1
ATOM 764 O O . LYS A 1 101 ? 16.254 9.180 -2.063 1.00 34.53 101 LYS A O 1
ATOM 769 N N . SER A 1 102 ? 15.747 9.125 -4.241 1.00 33.59 102 SER A N 1
ATOM 770 C CA . SER A 1 102 ? 14.420 9.716 -4.121 1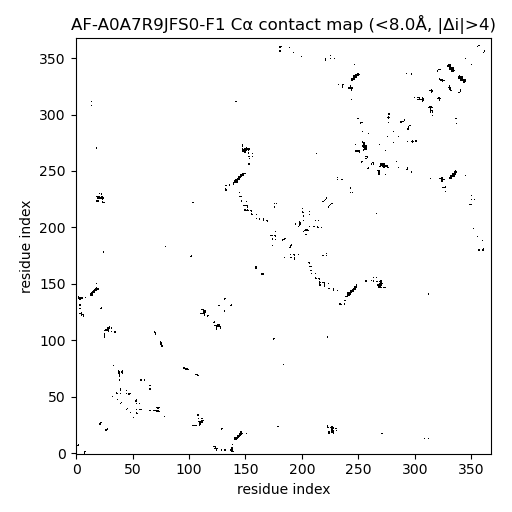.00 33.59 102 SER A CA 1
ATOM 771 C C . SER A 1 102 ? 13.380 8.684 -3.669 1.00 33.59 102 SER A C 1
ATOM 773 O O . SER A 1 102 ? 12.587 8.161 -4.438 1.00 33.59 102 SER A O 1
ATOM 775 N N . GLY A 1 103 ? 13.373 8.407 -2.364 1.00 34.94 103 GLY A N 1
ATOM 776 C CA . GLY A 1 103 ? 12.133 8.226 -1.606 1.00 34.94 103 GLY A CA 1
ATOM 777 C C . GLY A 1 103 ? 11.114 7.190 -2.105 1.00 34.94 103 GLY A C 1
ATOM 778 O O . GLY A 1 103 ? 9.918 7.453 -1.984 1.00 34.94 103 GLY A O 1
ATOM 779 N N . GLY A 1 104 ? 11.536 6.008 -2.556 1.00 44.16 104 GLY A N 1
ATOM 780 C CA . GLY A 1 104 ? 10.664 4.849 -2.798 1.00 44.16 104 GLY A CA 1
ATOM 781 C C . GLY A 1 104 ? 11.233 3.564 -2.188 1.00 44.16 104 GLY A C 1
ATOM 782 O O . GLY A 1 104 ? 12.442 3.457 -1.992 1.00 44.16 104 GLY A O 1
ATOM 783 N N . MET A 1 105 ? 10.378 2.583 -1.873 1.00 51.25 105 MET A N 1
ATOM 784 C CA . MET A 1 105 ? 10.849 1.200 -1.709 1.00 51.25 105 MET A CA 1
ATOM 785 C C . MET A 1 105 ? 11.248 0.696 -3.098 1.00 51.25 105 MET A C 1
ATOM 787 O O . MET A 1 105 ? 10.385 0.396 -3.916 1.00 51.25 105 MET A O 1
ATOM 791 N N . ASN A 1 106 ? 12.548 0.702 -3.395 1.00 56.28 106 ASN A N 1
ATOM 792 C CA . ASN A 1 106 ? 13.073 0.292 -4.692 1.00 56.28 106 ASN A CA 1
ATOM 793 C C . ASN A 1 106 ? 13.346 -1.216 -4.672 1.00 56.28 106 ASN A C 1
ATOM 795 O O . ASN A 1 106 ? 14.443 -1.652 -4.319 1.00 56.28 106 ASN A O 1
ATOM 799 N N . TYR A 1 107 ? 12.323 -2.006 -4.993 1.00 70.69 107 TYR A N 1
ATOM 800 C CA . TYR A 1 107 ? 12.482 -3.435 -5.231 1.00 70.69 107 TYR A CA 1
ATOM 801 C C . TYR A 1 107 ? 12.809 -3.644 -6.714 1.00 70.69 107 TYR A C 1
ATOM 803 O O . TYR A 1 107 ? 11.967 -3.373 -7.571 1.00 70.69 107 TYR A O 1
ATOM 811 N N . PRO A 1 108 ? 14.030 -4.093 -7.044 1.00 72.19 108 PRO A N 1
ATOM 812 C CA . PRO A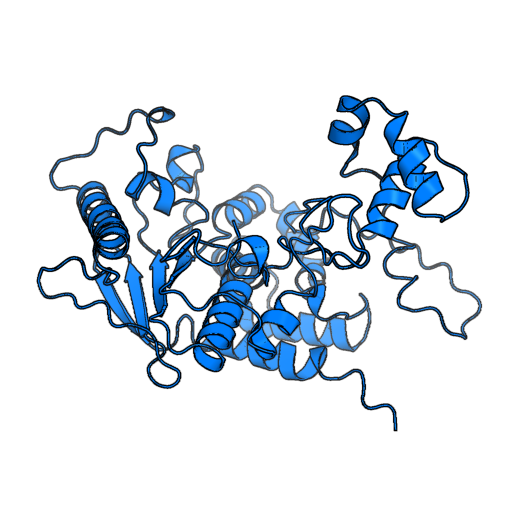 1 108 ? 14.506 -4.080 -8.420 1.00 72.19 108 PRO A CA 1
ATOM 813 C C . PRO A 1 108 ? 13.828 -5.125 -9.295 1.00 72.19 108 PRO A C 1
ATOM 815 O O . PRO A 1 108 ? 13.736 -4.915 -10.493 1.00 72.19 108 PRO A O 1
ATOM 818 N N . PHE A 1 109 ? 13.359 -6.231 -8.724 1.00 85.62 109 PHE A N 1
ATOM 819 C CA . PHE A 1 109 ? 12.616 -7.264 -9.433 1.00 85.62 109 PHE A CA 1
ATOM 820 C C . PHE A 1 109 ? 11.383 -7.607 -8.601 1.00 85.62 109 PHE A C 1
ATOM 822 O O . PHE A 1 109 ? 11.499 -8.056 -7.463 1.00 85.62 109 PHE A O 1
ATOM 829 N N . VAL A 1 110 ? 10.207 -7.348 -9.164 1.00 86.56 110 VAL A N 1
ATOM 830 C CA . VAL A 1 110 ? 8.886 -7.564 -8.552 1.00 86.56 110 VAL A CA 1
ATOM 831 C C . VAL A 1 110 ? 7.962 -8.210 -9.592 1.00 86.56 110 VAL A C 1
ATOM 833 O O . VAL A 1 110 ? 8.365 -8.313 -10.755 1.00 86.56 110 VAL A O 1
ATOM 836 N N . PRO A 1 111 ? 6.749 -8.668 -9.225 1.00 90.94 111 PRO A N 1
ATOM 837 C CA . PRO A 1 111 ? 5.818 -9.245 -10.190 1.00 90.94 111 PRO A CA 1
ATOM 838 C C . PRO A 1 111 ? 5.586 -8.358 -11.424 1.00 90.94 111 PRO A C 1
ATOM 840 O O . PRO A 1 111 ? 5.552 -7.131 -11.337 1.00 90.94 111 PRO A O 1
ATOM 843 N N . THR A 1 112 ? 5.406 -8.995 -12.578 1.00 89.25 112 THR A N 1
ATOM 844 C CA . THR A 1 112 ? 5.142 -8.357 -13.875 1.00 89.25 112 THR A CA 1
ATOM 845 C C . THR A 1 112 ? 4.224 -9.260 -14.700 1.00 89.25 112 THR A C 1
ATOM 847 O O . THR A 1 112 ? 4.139 -10.455 -14.411 1.00 89.25 112 THR A O 1
ATOM 850 N N . ALA A 1 113 ? 3.520 -8.709 -15.690 1.00 90.75 113 ALA A N 1
ATOM 851 C CA . ALA A 1 113 ? 2.705 -9.509 -16.596 1.00 90.75 113 ALA A CA 1
ATOM 852 C C . ALA A 1 113 ? 3.582 -10.395 -17.498 1.00 90.75 113 ALA A C 1
ATOM 854 O O . ALA A 1 113 ? 4.595 -9.957 -18.047 1.00 90.75 113 ALA A O 1
ATOM 855 N N . GLU A 1 114 ? 3.175 -11.648 -17.671 1.00 88.12 114 GLU A N 1
ATOM 856 C CA . GLU A 1 114 ? 3.891 -12.640 -18.470 1.00 88.12 114 GLU A CA 1
ATOM 857 C C . GLU A 1 114 ? 3.389 -12.618 -19.921 1.00 88.12 114 GLU A C 1
ATOM 859 O O . GLU A 1 114 ? 2.285 -13.059 -20.230 1.00 88.12 114 GLU A O 1
ATOM 864 N N . THR A 1 115 ? 4.218 -12.111 -20.835 1.00 70.81 115 THR A N 1
ATOM 865 C CA . THR A 1 115 ? 3.868 -11.916 -22.257 1.00 70.81 115 THR A CA 1
ATOM 866 C C . THR A 1 115 ? 4.021 -13.169 -23.125 1.00 70.81 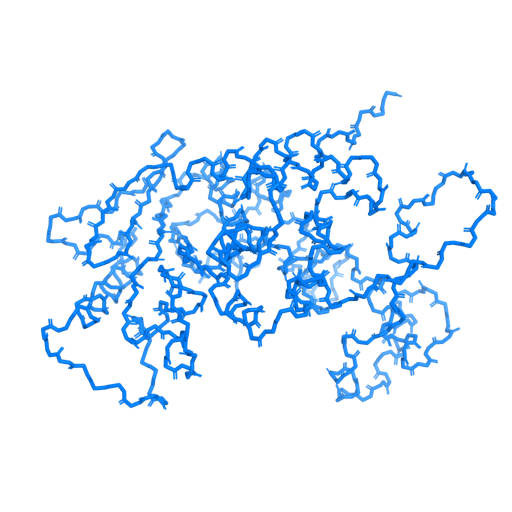115 THR A C 1
ATOM 868 O O . THR A 1 115 ? 3.689 -13.153 -24.310 1.00 70.81 115 THR A O 1
ATOM 871 N N . SER A 1 116 ? 4.515 -14.270 -22.559 1.00 66.00 116 SER A N 1
ATOM 872 C CA . SER A 1 116 ? 4.692 -15.543 -23.254 1.00 66.00 116 SER A CA 1
ATOM 873 C C . SER A 1 116 ? 4.477 -16.706 -22.301 1.00 66.00 116 SER A C 1
ATOM 875 O O . SER A 1 116 ? 4.972 -16.686 -21.176 1.00 66.00 116 SER A O 1
ATOM 877 N N . VAL A 1 117 ? 3.794 -17.741 -22.782 1.00 62.50 117 VAL A N 1
ATOM 878 C CA . VAL A 1 117 ? 3.554 -18.964 -22.019 1.00 62.50 117 VAL A CA 1
ATOM 879 C C . VAL A 1 117 ? 4.892 -19.653 -21.747 1.00 62.50 117 VAL A C 1
ATOM 881 O O . VAL A 1 117 ? 5.670 -19.907 -22.669 1.00 62.50 117 VAL A O 1
ATOM 884 N N . SER A 1 118 ? 5.166 -19.934 -20.476 1.00 60.72 118 SER A N 1
ATOM 885 C CA . SER A 1 118 ? 6.322 -20.718 -20.042 1.00 60.72 118 SER A CA 1
ATOM 886 C C . SER A 1 118 ? 6.328 -22.111 -20.692 1.00 60.72 118 SER A C 1
ATOM 888 O O . SER A 1 118 ? 5.300 -22.625 -21.136 1.00 60.72 118 SER A O 1
ATOM 890 N N . SER A 1 119 ? 7.481 -22.783 -20.713 1.00 57.53 119 SER A N 1
ATOM 891 C CA . SER A 1 119 ? 7.568 -24.181 -21.166 1.00 57.53 119 SER A CA 1
ATOM 892 C C . SER A 1 119 ? 6.732 -25.151 -20.316 1.00 57.53 119 SER A C 1
ATOM 894 O O . SER A 1 119 ? 6.432 -26.250 -20.779 1.00 57.53 119 SER A O 1
ATOM 896 N N . SER A 1 120 ? 6.333 -24.753 -19.100 1.00 63.66 120 SER A N 1
ATOM 897 C CA . SER A 1 120 ? 5.403 -25.493 -18.240 1.00 63.66 120 SER A CA 1
ATOM 898 C C . SER A 1 120 ? 3.926 -25.238 -18.560 1.00 63.66 120 SER A C 1
ATOM 900 O O . SER A 1 120 ? 3.072 -25.932 -18.015 1.00 63.66 120 SER A O 1
ATOM 902 N N . GLY A 1 121 ? 3.600 -24.280 -19.435 1.00 66.25 121 GLY A N 1
ATOM 903 C CA . GLY A 1 121 ? 2.217 -23.943 -19.785 1.00 66.25 121 GLY A CA 1
ATOM 904 C C . GLY A 1 121 ? 1.484 -23.086 -18.746 1.00 66.25 121 GLY A C 1
ATOM 905 O O . GLY A 1 121 ? 0.335 -22.716 -18.977 1.00 66.25 121 GLY A O 1
ATOM 906 N N . GLU A 1 122 ? 2.118 -22.772 -17.615 1.00 74.88 122 GLU A N 1
ATOM 907 C CA . GLU A 1 122 ? 1.503 -22.036 -16.509 1.00 74.88 122 GLU A CA 1
ATOM 908 C C . GLU A 1 122 ? 1.896 -20.557 -16.571 1.00 74.88 122 GLU A C 1
ATOM 910 O O . GLU A 1 122 ? 3.078 -20.230 -16.703 1.00 74.88 122 GLU A O 1
ATOM 915 N N . VAL A 1 123 ? 0.891 -19.683 -16.491 1.00 84.69 123 VAL A N 1
ATOM 916 C CA . VAL A 1 123 ? 1.036 -18.227 -16.413 1.00 84.69 123 VAL A CA 1
ATOM 917 C C . VAL A 1 123 ? 0.432 -17.782 -15.088 1.00 84.69 123 VAL A C 1
ATOM 919 O O . VAL A 1 123 ? -0.767 -17.959 -14.853 1.00 84.69 123 VAL A O 1
ATOM 922 N N . PHE A 1 124 ? 1.260 -17.227 -14.207 1.00 88.69 124 PHE A N 1
ATOM 923 C CA . PHE A 1 124 ? 0.820 -16.757 -12.902 1.00 88.69 124 PHE A CA 1
ATOM 924 C C . PHE A 1 124 ? 0.068 -15.431 -13.026 1.00 88.69 124 PHE A C 1
ATOM 926 O O . PHE A 1 124 ? -1.031 -15.319 -12.479 1.00 88.69 124 PHE A O 1
ATOM 933 N N . LEU A 1 125 ? 0.621 -14.457 -13.756 1.00 91.56 125 LEU A N 1
ATOM 934 C CA . LEU A 1 125 ? 0.015 -13.138 -13.957 1.00 91.56 125 LEU A CA 1
ATOM 935 C C . LEU A 1 125 ? -0.068 -12.800 -15.460 1.00 91.56 125 LEU A C 1
ATOM 937 O O . LEU A 1 125 ? 0.912 -12.328 -16.032 1.00 91.56 125 LEU A O 1
ATOM 941 N N . PRO A 1 126 ? -1.216 -13.042 -16.121 1.00 90.00 126 PRO A N 1
ATOM 942 C CA . PRO A 1 126 ? -1.317 -12.943 -17.582 1.00 90.00 126 PRO A CA 1
ATOM 943 C C . PRO A 1 126 ? -1.459 -11.516 -18.132 1.00 90.00 126 PRO A C 1
ATOM 945 O O . PRO A 1 126 ? -1.299 -11.313 -19.330 1.00 90.00 126 PRO A O 1
ATOM 948 N N . ASP A 1 127 ? -1.794 -10.538 -17.291 1.00 92.06 127 ASP A N 1
ATOM 949 C CA . ASP A 1 127 ? -2.014 -9.142 -17.685 1.00 92.06 127 ASP A CA 1
ATOM 950 C C . ASP A 1 127 ? -1.761 -8.225 -16.475 1.00 92.06 127 ASP A C 1
ATOM 952 O O . ASP A 1 127 ? -1.575 -8.694 -15.346 1.00 92.06 127 ASP A O 1
ATOM 956 N N . GLU A 1 128 ? -1.762 -6.912 -16.688 1.00 91.81 128 GLU A N 1
ATOM 957 C CA . GLU A 1 128 ? -1.680 -5.941 -15.609 1.00 91.81 128 GLU A CA 1
ATOM 958 C C . GLU A 1 128 ? -2.836 -6.141 -14.609 1.00 91.81 128 GLU A C 1
ATOM 960 O O . GLU A 1 128 ? -3.995 -6.295 -15.017 1.00 91.81 128 GLU A O 1
ATOM 965 N N . PRO A 1 129 ? -2.574 -6.052 -13.291 1.00 94.00 129 PRO A N 1
ATOM 966 C CA . PRO A 1 129 ? -3.594 -6.209 -12.255 1.00 94.00 129 PRO A CA 1
ATOM 967 C C . PRO A 1 129 ? -4.873 -5.394 -12.493 1.00 94.00 129 PRO A C 1
ATOM 969 O O . PRO A 1 129 ? -5.977 -5.877 -12.243 1.00 94.00 129 PRO A O 1
ATOM 972 N N . ILE A 1 130 ? -4.740 -4.164 -13.003 1.00 91.94 130 ILE A N 1
ATOM 973 C CA . ILE A 1 130 ? -5.878 -3.270 -13.243 1.00 91.94 130 ILE A CA 1
ATOM 974 C C . ILE A 1 130 ? -6.794 -3.786 -14.359 1.00 91.94 130 ILE A C 1
ATOM 976 O O . ILE A 1 130 ? -8.016 -3.708 -14.234 1.00 91.94 130 ILE A O 1
ATOM 980 N N . ASN A 1 131 ? -6.222 -4.374 -15.412 1.00 93.94 131 ASN A N 1
ATOM 981 C CA . ASN A 1 131 ? -6.975 -4.954 -16.521 1.00 93.94 131 ASN A CA 1
ATOM 982 C C . ASN A 1 131 ? -7.725 -6.201 -16.054 1.00 93.94 131 ASN A C 1
ATOM 984 O O . ASN A 1 131 ? -8.919 -6.350 -16.328 1.00 93.94 131 ASN A O 1
ATOM 988 N N . LEU A 1 132 ? -7.060 -7.059 -15.274 1.00 94.75 132 LEU A N 1
ATOM 989 C CA . LEU A 1 132 ? -7.668 -8.261 -14.702 1.00 94.75 132 LEU A CA 1
ATOM 990 C C . LEU A 1 132 ? -8.857 -7.920 -13.801 1.00 94.75 132 LEU A C 1
ATOM 992 O O . LEU A 1 132 ? -9.915 -8.538 -13.919 1.00 94.75 132 LEU A O 1
ATOM 996 N N . MET A 1 133 ? -8.726 -6.909 -12.940 1.00 94.81 133 MET A N 1
ATOM 997 C CA . MET A 1 133 ? -9.818 -6.505 -12.053 1.00 94.81 133 MET A CA 1
ATOM 998 C C . MET A 1 133 ? -10.999 -5.896 -12.816 1.00 94.81 133 MET A C 1
ATOM 1000 O O . MET A 1 133 ? -12.133 -6.334 -12.622 1.00 94.81 133 MET A O 1
ATOM 1004 N N . ARG A 1 134 ? -10.744 -4.976 -13.755 1.00 94.25 134 ARG A N 1
ATOM 1005 C CA . ARG A 1 134 ? -11.800 -4.300 -14.533 1.00 94.25 134 ARG A CA 1
ATOM 1006 C C . ARG A 1 134 ? -12.552 -5.219 -15.488 1.00 94.25 134 ARG A C 1
ATOM 1008 O O . ARG A 1 134 ? -13.739 -5.023 -15.738 1.00 94.25 134 ARG A O 1
ATOM 1015 N N . THR A 1 135 ? -11.877 -6.242 -16.006 1.00 92.88 135 THR A N 1
ATOM 1016 C CA . THR A 1 135 ? -12.499 -7.287 -16.838 1.00 92.88 135 THR A CA 1
ATOM 1017 C C . THR A 1 135 ? -13.118 -8.416 -16.008 1.00 92.88 135 THR A C 1
ATOM 1019 O O . THR A 1 135 ? -13.713 -9.339 -16.562 1.00 92.88 135 THR A O 1
ATOM 1022 N N . GLY A 1 136 ? -13.011 -8.357 -14.675 1.00 91.06 136 GLY A N 1
ATOM 1023 C CA . GLY A 1 136 ? -13.564 -9.360 -13.768 1.00 91.06 136 GLY A CA 1
ATOM 1024 C C . GLY A 1 136 ? -12.819 -10.698 -13.769 1.00 91.06 136 GLY A C 1
ATOM 1025 O O . GLY A 1 136 ? -13.374 -11.679 -13.269 1.00 91.06 136 GLY A O 1
ATOM 1026 N N . GLN A 1 137 ? -11.595 -10.747 -14.305 1.00 91.88 137 GLN A N 1
ATOM 1027 C CA . GLN A 1 137 ? -10.715 -11.919 -14.406 1.00 91.88 137 GLN A CA 1
ATOM 1028 C C . GLN A 1 137 ? -9.879 -12.141 -13.132 1.00 91.88 137 GLN A C 1
ATOM 1030 O O . GLN A 1 137 ? -8.678 -12.395 -13.183 1.00 91.88 137 GLN A O 1
ATOM 1035 N N . PHE A 1 138 ? -10.523 -12.069 -11.970 1.00 94.19 138 PHE A N 1
ATOM 1036 C CA . PHE A 1 138 ? -9.914 -12.339 -10.669 1.00 94.19 138 PHE A CA 1
ATOM 1037 C C . PHE A 1 138 ? -10.848 -13.196 -9.812 1.00 94.19 138 PHE A C 1
ATOM 1039 O O . PHE A 1 138 ? -12.060 -13.252 -10.036 1.00 94.19 138 PHE A O 1
ATOM 1046 N N . LEU A 1 139 ? -10.285 -13.882 -8.822 1.00 93.81 139 LEU A N 1
ATOM 1047 C CA . LEU A 1 139 ? -11.035 -14.724 -7.902 1.00 93.81 139 LEU A CA 1
ATOM 1048 C C . LEU A 1 139 ? -11.868 -13.866 -6.947 1.00 93.81 139 LEU A C 1
ATOM 1050 O O . LEU A 1 139 ? -11.349 -13.025 -6.213 1.00 93.81 139 LEU A O 1
ATOM 1054 N N . ARG A 1 140 ? -13.176 -14.124 -6.940 1.00 94.69 140 ARG A N 1
ATOM 1055 C CA . ARG A 1 140 ? -14.164 -13.435 -6.106 1.00 94.69 140 ARG A CA 1
ATOM 1056 C C . ARG A 1 140 ? -14.384 -14.243 -4.833 1.00 94.69 140 ARG A C 1
ATOM 1058 O O . ARG A 1 140 ? -15.216 -15.146 -4.800 1.00 94.69 140 ARG A O 1
ATOM 1065 N N . VAL A 1 141 ? -13.584 -13.950 -3.815 1.00 95.88 141 VAL A N 1
ATOM 1066 C CA . VAL A 1 141 ? -13.716 -14.528 -2.472 1.00 95.88 141 VAL A CA 1
ATOM 1067 C C . VAL A 1 141 ? -13.904 -13.418 -1.439 1.00 95.88 141 VAL A C 1
ATOM 1069 O O . VAL A 1 141 ? -13.492 -12.284 -1.699 1.00 95.88 141 VAL A O 1
ATOM 1072 N N . PRO A 1 142 ? -14.493 -13.707 -0.264 1.00 98.12 142 PRO A N 1
ATOM 1073 C CA . PRO A 1 142 ? -14.499 -12.760 0.837 1.00 98.12 142 PRO A CA 1
ATOM 1074 C C . PRO A 1 142 ? -13.082 -12.293 1.185 1.00 98.12 142 PRO A C 1
ATOM 1076 O O . PRO A 1 142 ? -12.152 -13.109 1.222 1.00 98.12 142 PRO A O 1
ATOM 1079 N N . VAL A 1 143 ? -12.927 -11.006 1.494 1.00 98.00 143 VAL A N 1
ATOM 1080 C CA . VAL A 1 143 ? -11.621 -10.404 1.790 1.00 98.00 143 VAL A CA 1
ATOM 1081 C C . VAL A 1 143 ? -11.672 -9.467 2.999 1.00 98.00 143 VAL A C 1
ATOM 1083 O O . VAL A 1 143 ? -12.600 -8.672 3.128 1.00 98.00 143 VAL A O 1
ATOM 1086 N N . ILE A 1 144 ? -10.667 -9.547 3.874 1.00 98.62 144 ILE A N 1
ATOM 1087 C CA . ILE A 1 144 ? -10.282 -8.428 4.747 1.00 98.62 144 ILE A CA 1
ATOM 1088 C C . ILE A 1 144 ? -9.172 -7.664 4.038 1.00 98.62 144 ILE A C 1
ATOM 1090 O O . ILE A 1 144 ? -8.213 -8.273 3.561 1.00 98.62 144 ILE A O 1
ATOM 1094 N N . MET A 1 145 ? -9.282 -6.343 3.977 1.00 97.94 145 MET A N 1
ATOM 1095 C CA . MET A 1 145 ? -8.250 -5.496 3.395 1.00 97.94 145 MET A CA 1
ATOM 1096 C C . MET A 1 145 ? -8.101 -4.210 4.201 1.00 97.94 145 MET A C 1
ATOM 1098 O O . MET A 1 145 ? -9.093 -3.694 4.702 1.00 97.94 145 MET A O 1
ATOM 1102 N N . GLY A 1 146 ? -6.889 -3.687 4.345 1.00 97.81 146 GLY A N 1
ATOM 1103 C CA . GLY A 1 146 ? -6.690 -2.435 5.068 1.00 97.81 146 GLY A CA 1
ATOM 1104 C C . GLY A 1 146 ? -5.243 -1.981 5.107 1.00 97.81 146 GLY A C 1
ATOM 1105 O O . GLY A 1 146 ? -4.385 -2.500 4.391 1.00 97.81 146 GLY A O 1
ATOM 1106 N N . SER A 1 147 ? -4.993 -0.953 5.906 1.00 98.25 147 SER A N 1
ATOM 1107 C CA . SER A 1 147 ? -3.683 -0.316 6.061 1.00 98.25 147 SER A CA 1
ATOM 1108 C C . SER A 1 147 ? -3.543 0.265 7.465 1.00 98.25 147 SER A C 1
ATOM 1110 O O . SER A 1 147 ? -4.537 0.438 8.180 1.00 98.25 147 SER A O 1
ATOM 1112 N N . GLY A 1 148 ? -2.321 0.616 7.846 1.00 97.88 148 GLY A N 1
ATOM 1113 C CA . GLY A 1 148 ? -2.058 1.515 8.963 1.00 97.88 148 GLY A CA 1
ATOM 1114 C C . GLY A 1 148 ? -2.495 2.955 8.654 1.00 97.88 148 GLY A C 1
ATOM 1115 O O . GLY A 1 148 ? -2.456 3.409 7.508 1.00 97.88 148 GLY A O 1
ATOM 1116 N N . SER A 1 149 ? -2.896 3.720 9.669 1.00 97.69 149 SER A N 1
ATOM 1117 C CA . SER A 1 149 ? -3.221 5.147 9.511 1.00 97.69 149 SER A CA 1
ATOM 1118 C C . SER A 1 149 ? -2.004 6.036 9.277 1.00 97.69 149 SER A C 1
ATOM 1120 O O . SER A 1 149 ? -2.167 7.175 8.829 1.00 97.69 149 SER A O 1
ATOM 1122 N N . ASN A 1 150 ? -0.801 5.520 9.538 1.00 97.00 150 ASN A N 1
ATOM 1123 C CA . ASN A 1 150 ? 0.462 6.216 9.362 1.00 97.00 150 ASN A CA 1
ATOM 1124 C C . ASN A 1 150 ? 1.595 5.283 8.883 1.00 97.00 150 ASN A C 1
ATOM 1126 O O . ASN A 1 150 ? 2.678 5.258 9.462 1.00 97.00 150 ASN A O 1
ATOM 1130 N N . GLU A 1 151 ? 1.372 4.509 7.820 1.00 96.56 151 GLU A N 1
ATOM 1131 C CA . GLU A 1 151 ? 2.324 3.530 7.250 1.00 96.56 151 GLU A CA 1
ATOM 1132 C C . GLU A 1 151 ? 3.768 4.050 7.135 1.00 96.56 151 GLU A C 1
ATOM 1134 O O . GLU A 1 151 ? 4.746 3.363 7.433 1.00 96.56 151 GLU A O 1
ATOM 1139 N N . ALA A 1 152 ? 3.932 5.312 6.741 1.00 93.19 152 ALA A N 1
ATOM 1140 C CA . ALA A 1 152 ? 5.235 5.924 6.536 1.00 93.19 152 ALA A CA 1
ATOM 1141 C C . ALA A 1 152 ? 5.913 6.430 7.826 1.00 93.19 152 ALA A C 1
ATOM 1143 O O . ALA A 1 152 ? 6.972 7.067 7.720 1.00 93.19 152 ALA A O 1
ATOM 1144 N N . LYS A 1 153 ? 5.370 6.136 9.019 1.00 92.75 153 LYS A N 1
ATOM 1145 C CA . LYS A 1 153 ? 5.843 6.612 10.336 1.00 92.75 153 LYS A CA 1
ATOM 1146 C C . LYS A 1 153 ? 7.365 6.526 10.486 1.00 92.75 153 LYS A C 1
ATOM 1148 O O . LYS A 1 153 ? 8.040 7.530 10.715 1.00 92.75 153 LYS A O 1
ATOM 1153 N N . MET A 1 154 ? 7.950 5.344 10.282 1.00 88.12 154 MET A N 1
ATOM 1154 C CA . MET A 1 154 ? 9.399 5.138 10.448 1.00 88.12 154 MET A CA 1
ATOM 1155 C C . MET A 1 154 ? 10.247 5.885 9.407 1.00 88.12 154 MET A C 1
ATOM 1157 O O . MET A 1 154 ? 11.349 6.359 9.709 1.00 88.12 154 MET A O 1
ATOM 1161 N N . SER A 1 155 ? 9.744 6.013 8.177 1.00 86.06 155 SER A N 1
ATOM 1162 C CA . SER A 1 155 ? 10.444 6.750 7.121 1.00 86.06 155 SER A CA 1
ATOM 1163 C C . SER A 1 155 ? 10.459 8.256 7.405 1.00 86.06 155 SER A C 1
ATOM 1165 O O . SER A 1 155 ? 11.508 8.892 7.294 1.00 86.06 155 SER A O 1
ATOM 1167 N N . ALA A 1 156 ? 9.346 8.806 7.894 1.00 90.81 156 ALA A N 1
ATOM 1168 C CA . ALA A 1 156 ? 9.243 10.195 8.326 1.00 90.81 156 ALA A CA 1
ATOM 1169 C C . ALA A 1 156 ? 10.118 10.474 9.560 1.00 90.81 156 ALA A C 1
ATOM 1171 O O . ALA A 1 156 ? 10.834 11.476 9.604 1.00 90.81 156 ALA A O 1
ATOM 1172 N N . GLN A 1 157 ? 10.180 9.538 10.513 1.00 89.62 157 GLN A N 1
ATOM 1173 C CA . GLN A 1 157 ? 11.126 9.638 11.627 1.00 89.62 157 GLN A CA 1
ATOM 1174 C C . GLN A 1 157 ? 12.582 9.679 11.143 1.00 89.62 157 GLN A C 1
ATOM 1176 O O . GLN A 1 157 ? 13.400 10.431 11.671 1.00 89.62 157 GLN A O 1
ATOM 1181 N N . SER A 1 158 ? 12.921 8.882 10.129 1.00 88.06 158 SER A N 1
ATOM 1182 C CA . SER A 1 158 ? 14.268 8.870 9.553 1.00 88.06 158 SER A CA 1
ATOM 1183 C C . SER A 1 158 ? 14.617 10.195 8.872 1.00 88.06 158 SER A C 1
ATOM 1185 O O . SER A 1 158 ? 15.755 10.654 8.995 1.00 88.06 158 SER A O 1
ATOM 1187 N N . MET A 1 159 ? 13.644 10.861 8.241 1.00 86.75 159 MET A N 1
ATOM 1188 C CA . MET A 1 159 ? 13.818 12.216 7.708 1.00 86.75 159 MET A CA 1
ATOM 1189 C C . MET A 1 159 ? 14.174 13.220 8.811 1.00 86.75 159 MET A C 1
ATOM 1191 O O . MET A 1 159 ? 15.113 13.998 8.642 1.00 86.75 159 MET A O 1
ATOM 1195 N N . ASN A 1 160 ? 13.535 13.117 9.979 1.00 89.62 160 ASN A N 1
ATOM 1196 C CA . ASN A 1 160 ? 13.773 13.995 11.128 1.00 89.62 160 ASN A CA 1
ATOM 1197 C C . ASN A 1 160 ? 15.159 13.881 11.781 1.00 89.62 160 ASN A C 1
ATOM 1199 O O . ASN A 1 160 ? 15.519 14.733 12.590 1.00 89.62 160 ASN A O 1
ATOM 1203 N N . LYS A 1 161 ? 15.974 12.886 11.414 1.00 88.44 161 LYS A N 1
ATOM 1204 C CA . LYS A 1 161 ? 17.334 12.733 11.960 1.00 88.44 161 LYS A CA 1
ATOM 1205 C C . LYS A 1 161 ? 18.306 13.828 11.504 1.00 88.44 161 LYS A C 1
ATOM 1207 O O . LYS A 1 161 ? 19.343 14.003 12.136 1.00 88.44 161 LYS A O 1
ATOM 1212 N N . SER A 1 162 ? 18.016 14.545 10.413 1.00 90.62 162 SER A N 1
ATOM 1213 C CA . SER A 1 162 ? 18.889 15.618 9.922 1.00 90.62 162 SER A CA 1
ATOM 1214 C C . SER A 1 162 ? 18.135 16.710 9.166 1.00 90.62 162 SER A C 1
ATOM 1216 O O . SER A 1 162 ? 17.402 16.438 8.218 1.00 90.62 162 SER A O 1
ATOM 1218 N N . ALA A 1 163 ? 18.442 17.973 9.475 1.00 92.12 163 ALA A N 1
ATOM 1219 C CA . ALA A 1 163 ? 17.951 19.128 8.720 1.00 92.12 163 ALA A CA 1
ATOM 1220 C C . ALA A 1 163 ? 18.376 19.112 7.235 1.00 92.12 163 ALA A C 1
ATOM 1222 O O . ALA A 1 163 ? 17.712 19.720 6.396 1.00 92.12 163 ALA A O 1
ATOM 1223 N N . SER A 1 164 ? 19.468 18.418 6.879 1.00 93.06 164 SER A N 1
ATOM 1224 C CA . SER A 1 164 ? 19.857 18.248 5.470 1.00 93.06 164 SER A CA 1
ATOM 1225 C C . SER A 1 164 ? 18.848 17.422 4.678 1.00 93.06 164 SER A C 1
ATOM 1227 O O . SER A 1 164 ? 18.701 17.657 3.483 1.00 93.06 164 SER A O 1
ATOM 1229 N N . ASN A 1 165 ? 18.148 16.485 5.325 1.00 88.81 165 ASN A N 1
ATOM 1230 C CA . ASN A 1 165 ? 17.143 15.655 4.668 1.00 88.81 165 ASN A CA 1
ATOM 1231 C C . ASN A 1 165 ? 15.988 16.527 4.176 1.00 88.81 165 ASN A C 1
ATOM 1233 O O . ASN A 1 165 ? 15.632 16.457 3.005 1.00 88.81 165 ASN A O 1
ATOM 1237 N N . TRP A 1 166 ? 15.488 17.420 5.035 1.00 93.44 166 TRP A N 1
ATOM 1238 C CA . TRP A 1 166 ? 14.436 18.374 4.685 1.00 93.44 166 TRP A CA 1
ATOM 1239 C C . TRP A 1 166 ? 14.873 19.355 3.595 1.00 93.44 166 TRP A C 1
ATOM 1241 O O . TRP A 1 166 ? 14.134 19.572 2.641 1.00 93.44 166 TRP A O 1
ATOM 1251 N N . ARG A 1 167 ? 16.102 19.890 3.656 1.00 94.12 167 ARG A N 1
ATOM 1252 C CA . ARG A 1 167 ? 16.631 20.752 2.578 1.00 94.12 167 ARG A CA 1
ATOM 1253 C C . ARG A 1 167 ? 16.690 20.028 1.232 1.00 94.12 167 ARG A C 1
ATOM 1255 O O . ARG A 1 167 ? 16.280 20.583 0.218 1.00 94.12 167 ARG A O 1
ATOM 1262 N N . ASN A 1 168 ? 17.178 18.790 1.223 1.00 88.38 168 ASN A N 1
ATOM 1263 C CA . ASN A 1 168 ? 17.258 17.990 0.002 1.00 88.38 168 ASN A CA 1
ATOM 1264 C C . ASN A 1 168 ? 15.870 17.610 -0.522 1.00 88.38 168 ASN A C 1
ATOM 1266 O O . ASN A 1 168 ? 15.668 17.598 -1.733 1.00 88.38 168 ASN A O 1
ATOM 1270 N N . ALA A 1 169 ? 14.926 17.310 0.368 1.00 88.50 169 ALA A N 1
ATOM 1271 C CA . ALA A 1 169 ? 13.568 16.954 -0.013 1.00 88.50 169 ALA A CA 1
ATOM 1272 C C . ALA A 1 169 ? 12.786 18.158 -0.557 1.00 88.50 169 ALA A C 1
ATOM 1274 O O . ALA A 1 169 ? 12.102 17.990 -1.554 1.00 88.50 169 ALA A O 1
ATOM 1275 N N . ASN A 1 170 ? 12.959 19.367 -0.007 1.00 94.56 170 ASN A N 1
ATOM 1276 C CA . ASN A 1 170 ? 12.403 20.589 -0.609 1.00 94.56 170 ASN A CA 1
ATOM 1277 C C . ASN A 1 170 ? 13.016 20.885 -1.981 1.00 94.56 170 ASN A C 1
ATOM 1279 O O . ASN A 1 170 ? 12.299 21.206 -2.918 1.00 94.56 170 ASN A O 1
ATOM 1283 N N . LYS A 1 171 ? 14.342 20.735 -2.131 1.00 93.06 171 LYS A N 1
ATOM 1284 C CA . LYS A 1 171 ? 15.017 20.964 -3.420 1.00 93.06 171 LYS A CA 1
ATOM 1285 C C . LYS A 1 171 ? 14.518 20.024 -4.525 1.00 93.06 171 LYS A C 1
ATOM 1287 O O . LYS A 1 171 ? 14.580 20.381 -5.693 1.00 93.06 171 LYS A O 1
ATOM 1292 N N . ASN A 1 172 ? 14.091 18.819 -4.158 1.00 89.00 172 ASN A N 1
ATOM 1293 C CA . ASN A 1 172 ? 13.640 17.799 -5.098 1.00 89.00 172 ASN A CA 1
ATOM 1294 C C . ASN A 1 172 ? 12.219 17.333 -4.745 1.00 89.00 172 ASN A C 1
ATOM 1296 O O . ASN A 1 172 ? 11.965 16.125 -4.691 1.00 89.00 172 ASN A O 1
ATOM 1300 N N . PHE A 1 173 ? 11.329 18.275 -4.426 1.00 93.06 173 PHE A N 1
ATOM 1301 C CA . PHE A 1 173 ? 9.989 17.966 -3.92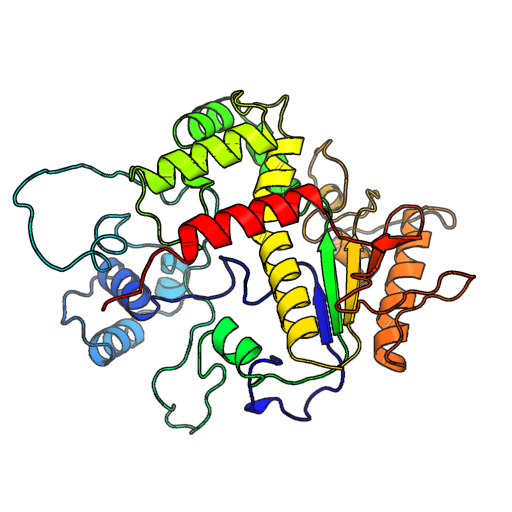9 1.00 93.06 173 PHE A CA 1
ATOM 1302 C C . PHE A 1 173 ? 9.124 17.274 -4.997 1.00 93.06 173 PHE A C 1
ATOM 1304 O O . PHE A 1 173 ? 8.355 16.374 -4.652 1.00 93.06 173 PHE A O 1
ATOM 1311 N N . GLU A 1 174 ? 9.388 17.533 -6.282 1.00 92.31 174 GLU A N 1
ATOM 1312 C CA . GLU A 1 174 ? 8.844 16.802 -7.437 1.00 92.31 174 GLU A CA 1
ATOM 1313 C C . GLU A 1 174 ? 8.983 15.272 -7.333 1.00 92.31 174 GLU A C 1
ATOM 1315 O O . GLU A 1 174 ? 8.187 14.520 -7.892 1.00 92.31 174 GLU A O 1
ATOM 1320 N N . ASN A 1 175 ? 9.953 14.758 -6.568 1.00 86.62 175 ASN A N 1
ATOM 1321 C CA . ASN A 1 175 ? 10.081 13.317 -6.338 1.00 86.62 175 ASN A CA 1
ATOM 1322 C C . ASN A 1 175 ? 8.860 12.688 -5.650 1.00 86.62 175 ASN A C 1
ATOM 1324 O O . ASN A 1 175 ? 8.701 11.470 -5.712 1.00 86.62 175 ASN A O 1
ATOM 1328 N N . ASN A 1 176 ? 8.007 13.494 -5.011 1.00 89.50 176 ASN A N 1
ATOM 1329 C CA . ASN A 1 176 ? 6.753 13.041 -4.417 1.00 89.50 176 ASN A CA 1
ATOM 1330 C C . ASN A 1 176 ? 5.614 12.915 -5.445 1.00 89.50 176 ASN A C 1
ATOM 1332 O O . ASN A 1 176 ? 4.588 12.316 -5.132 1.00 89.50 176 ASN A O 1
ATOM 1336 N N . VAL A 1 177 ? 5.776 13.421 -6.672 1.00 92.19 177 VAL A N 1
ATOM 1337 C CA . VAL A 1 177 ? 4.809 13.205 -7.756 1.00 92.19 177 VAL A CA 1
ATOM 1338 C C . VAL A 1 177 ? 4.849 11.723 -8.154 1.00 92.19 177 VAL A C 1
ATOM 1340 O O . VAL A 1 177 ? 5.911 11.238 -8.553 1.00 92.19 177 VAL A O 1
ATOM 1343 N N . PRO A 1 178 ? 3.745 10.964 -8.069 1.00 88.88 178 PRO A N 1
ATOM 1344 C CA . PRO A 1 178 ? 3.786 9.527 -8.327 1.00 88.88 178 PRO A CA 1
ATOM 1345 C C . PRO A 1 178 ? 4.266 9.174 -9.744 1.00 88.88 178 PRO A C 1
ATOM 1347 O O . PRO A 1 178 ? 3.758 9.700 -10.732 1.00 88.88 178 PRO A O 1
ATOM 1350 N N . LEU A 1 179 ? 5.241 8.264 -9.850 1.00 81.69 179 LEU A N 1
ATOM 1351 C CA . LEU A 1 179 ? 5.805 7.831 -11.140 1.00 81.69 179 LEU A CA 1
ATOM 1352 C C . LEU A 1 179 ? 4.770 7.116 -12.023 1.00 81.69 179 LEU A C 1
ATOM 1354 O O . LEU A 1 179 ? 4.842 7.173 -13.247 1.00 81.69 179 LEU A O 1
ATOM 1358 N N . ASP A 1 180 ? 3.775 6.480 -11.409 1.00 81.31 180 ASP A N 1
ATOM 1359 C CA . ASP A 1 180 ? 2.683 5.776 -12.081 1.00 81.31 180 ASP A CA 1
ATOM 1360 C C . ASP A 1 180 ? 1.639 6.710 -12.730 1.00 81.31 180 ASP A C 1
ATOM 1362 O O . ASP A 1 180 ? 0.716 6.229 -13.390 1.00 81.31 180 ASP A O 1
ATOM 1366 N N . LEU A 1 181 ? 1.804 8.034 -12.608 1.00 85.62 181 LEU A N 1
ATOM 1367 C CA . LEU A 1 181 ? 1.102 9.014 -13.445 1.00 85.62 181 LEU A CA 1
ATOM 1368 C C . LEU A 1 181 ? 1.693 9.119 -14.861 1.00 85.62 181 LEU A C 1
ATOM 1370 O O . LEU A 1 181 ? 1.051 9.686 -15.737 1.00 85.62 181 LEU A O 1
ATOM 1374 N N . GLY A 1 182 ? 2.907 8.602 -15.097 1.00 82.75 182 GLY A N 1
ATOM 1375 C CA . GLY A 1 182 ? 3.564 8.678 -16.407 1.00 82.75 182 GLY A CA 1
ATOM 1376 C C . GLY A 1 182 ? 4.016 10.088 -16.806 1.00 82.75 182 GLY A C 1
ATOM 1377 O O . GLY A 1 182 ? 4.260 10.344 -17.982 1.00 82.75 182 GLY A O 1
ATOM 1378 N N . LEU A 1 183 ? 4.124 11.011 -15.845 1.00 84.44 183 LEU A N 1
ATOM 1379 C CA . LEU A 1 183 ? 4.563 12.384 -16.090 1.00 84.44 183 LEU A CA 1
ATOM 1380 C C . LEU A 1 183 ? 6.091 12.468 -16.067 1.00 84.44 183 LEU A C 1
ATOM 1382 O O . LEU A 1 183 ? 6.732 12.074 -15.089 1.00 84.44 183 LEU A O 1
ATOM 1386 N N . ALA A 1 184 ? 6.678 13.027 -17.126 1.00 84.88 184 ALA A N 1
ATOM 1387 C CA . ALA A 1 184 ? 8.110 13.296 -17.165 1.00 84.88 184 ALA A CA 1
ATOM 1388 C C . ALA A 1 184 ? 8.483 14.362 -16.122 1.00 84.88 184 ALA A C 1
ATOM 1390 O O . ALA A 1 184 ? 7.814 15.394 -16.014 1.00 84.88 184 ALA A O 1
ATOM 1391 N N . ARG A 1 185 ? 9.569 14.132 -15.377 1.00 84.94 185 ARG A N 1
ATOM 1392 C CA . ARG A 1 185 ? 10.104 15.118 -14.427 1.00 84.94 185 ARG A CA 1
ATOM 1393 C C . ARG A 1 185 ? 10.503 16.410 -15.142 1.00 84.94 185 ARG A C 1
ATOM 1395 O O . ARG A 1 185 ? 11.009 16.364 -16.261 1.00 84.94 185 ARG A O 1
ATOM 1402 N N . GLY A 1 186 ? 10.239 17.552 -14.518 1.00 87.88 186 GLY A N 1
ATOM 1403 C CA . GLY A 1 186 ? 10.404 18.886 -15.095 1.00 87.88 186 GLY A CA 1
ATOM 1404 C C . GLY A 1 186 ? 9.363 19.266 -16.156 1.00 87.88 186 GLY A C 1
ATOM 1405 O O . GLY A 1 186 ? 9.399 20.389 -16.662 1.00 87.88 186 GLY A O 1
ATOM 1406 N N . SER A 1 187 ? 8.429 18.374 -16.513 1.00 90.25 187 SER A N 1
ATOM 1407 C CA . SER A 1 187 ? 7.315 18.740 -17.394 1.00 90.25 187 SER A CA 1
ATOM 1408 C C . SER A 1 187 ? 6.352 19.691 -16.687 1.00 90.25 187 SER A C 1
ATOM 1410 O O . SER A 1 187 ? 6.196 19.650 -15.467 1.00 90.25 187 SER A O 1
ATOM 1412 N N . LYS A 1 188 ? 5.638 20.509 -17.469 1.00 95.50 188 LYS A N 1
ATOM 1413 C CA . LYS A 1 188 ? 4.621 21.425 -16.936 1.00 95.50 188 LYS A CA 1
ATOM 1414 C C . LYS A 1 188 ? 3.601 20.692 -16.056 1.00 95.50 188 LYS A C 1
ATOM 1416 O O . LYS A 1 188 ? 3.302 21.155 -14.967 1.00 95.50 188 LYS A O 1
ATOM 1421 N N . GLN A 1 189 ? 3.112 19.537 -16.507 1.00 94.50 189 GLN A N 1
ATOM 1422 C CA . GLN A 1 189 ? 2.125 18.745 -15.769 1.00 94.50 189 GLN A CA 1
ATOM 1423 C C . GLN A 1 189 ? 2.697 18.161 -14.471 1.00 94.50 189 GLN A C 1
ATOM 1425 O O . GLN A 1 189 ? 2.006 18.154 -13.459 1.00 94.50 189 GLN A O 1
ATOM 1430 N N . SER A 1 190 ? 3.950 17.691 -14.473 1.00 93.50 190 SER A N 1
ATOM 1431 C CA . SER A 1 190 ? 4.590 17.169 -13.257 1.00 93.50 190 SER A CA 1
ATOM 1432 C C . SER A 1 190 ? 4.768 18.269 -12.204 1.00 93.50 190 SER A C 1
ATOM 1434 O O . SER A 1 190 ? 4.408 18.062 -11.049 1.00 93.50 190 SER A O 1
ATOM 1436 N N . LEU A 1 191 ? 5.201 19.466 -12.617 1.00 96.12 191 LEU A N 1
ATOM 1437 C CA . LEU A 1 191 ? 5.321 20.632 -11.734 1.00 96.12 191 LEU A CA 1
ATOM 1438 C C . LEU A 1 191 ? 3.955 21.139 -11.232 1.00 96.12 191 LEU A C 1
ATOM 1440 O O . LEU A 1 191 ? 3.833 21.557 -10.087 1.00 96.12 191 LEU A O 1
ATOM 1444 N N . GLU A 1 192 ? 2.900 21.073 -12.048 1.00 97.88 192 GLU A N 1
ATOM 1445 C CA . GLU A 1 192 ? 1.536 21.383 -11.590 1.00 97.88 192 GLU A CA 1
ATOM 1446 C C . GLU A 1 192 ? 1.069 20.403 -10.500 1.00 97.88 192 GLU A C 1
ATOM 1448 O O . GLU A 1 192 ? 0.538 20.828 -9.474 1.00 97.88 192 GLU A O 1
ATOM 1453 N N . VAL A 1 193 ? 1.292 19.096 -10.685 1.00 97.38 193 VAL A N 1
ATOM 1454 C CA . VAL A 1 193 ? 0.954 18.082 -9.671 1.00 97.38 193 VAL A CA 1
ATOM 1455 C C . VAL A 1 193 ? 1.791 18.263 -8.405 1.00 97.38 193 VAL A C 1
ATOM 1457 O O . VAL A 1 193 ? 1.264 18.115 -7.304 1.00 97.38 193 VAL A O 1
ATOM 1460 N N . GLU A 1 194 ? 3.071 18.607 -8.542 1.00 97.19 194 GLU A N 1
ATOM 1461 C CA . GLU A 1 194 ? 3.948 18.944 -7.420 1.00 97.19 194 GLU A CA 1
ATOM 1462 C C . GLU A 1 194 ? 3.351 20.066 -6.557 1.00 97.19 194 GLU A C 1
ATOM 1464 O O . GLU A 1 194 ? 3.191 19.892 -5.346 1.00 97.19 194 GLU A O 1
ATOM 1469 N N . GLU A 1 195 ? 2.950 21.178 -7.178 1.00 98.19 195 GLU A N 1
ATOM 1470 C CA . GLU A 1 195 ? 2.331 22.313 -6.486 1.00 98.19 195 GLU A CA 1
ATOM 1471 C C . GLU A 1 195 ? 0.996 21.931 -5.832 1.00 98.19 195 GLU A C 1
ATOM 1473 O O . GLU A 1 195 ? 0.728 22.328 -4.698 1.00 98.19 195 GLU A O 1
ATOM 1478 N N . LEU A 1 196 ? 0.173 21.102 -6.486 1.00 98.56 196 LEU A N 1
ATOM 1479 C CA . LEU A 1 196 ? -1.079 20.603 -5.904 1.00 98.56 196 LEU A CA 1
ATOM 1480 C C . LEU A 1 196 ? -0.832 19.744 -4.654 1.00 98.56 196 LEU A C 1
ATOM 1482 O O . LEU A 1 196 ? -1.531 19.906 -3.652 1.00 98.56 196 LEU A O 1
ATOM 1486 N N . ILE A 1 197 ? 0.178 18.867 -4.680 1.00 98.44 197 ILE A N 1
ATOM 1487 C CA . ILE A 1 197 ? 0.589 18.073 -3.511 1.00 98.44 197 ILE A CA 1
ATOM 1488 C C . ILE A 1 197 ? 1.081 19.002 -2.399 1.00 98.44 197 ILE A C 1
ATOM 1490 O O . ILE A 1 197 ? 0.690 18.836 -1.239 1.00 98.44 197 ILE A O 1
ATOM 1494 N N . LYS A 1 198 ? 1.910 19.998 -2.738 1.00 98.06 198 LYS A N 1
ATOM 1495 C CA . LYS A 1 198 ? 2.446 20.954 -1.763 1.00 98.06 198 LYS A CA 1
ATOM 1496 C C . LYS A 1 198 ? 1.333 21.771 -1.108 1.00 98.06 198 LYS A C 1
ATOM 1498 O O . LYS A 1 198 ? 1.302 21.921 0.115 1.00 98.06 198 LYS A O 1
ATOM 1503 N N . GLN A 1 199 ? 0.380 22.241 -1.907 1.00 98.44 199 GLN A N 1
ATOM 1504 C CA . GLN A 1 199 ? -0.775 22.993 -1.437 1.00 98.44 199 GLN A CA 1
ATOM 1505 C C . GLN A 1 199 ? -1.671 22.154 -0.523 1.00 98.44 199 GLN A C 1
ATOM 1507 O O . GLN A 1 199 ? -2.096 22.648 0.518 1.00 98.44 199 GLN A O 1
ATOM 1512 N N . PHE A 1 200 ? -1.947 20.899 -0.883 1.00 98.56 200 PHE A N 1
ATOM 1513 C CA . PHE A 1 200 ? -2.863 20.047 -0.126 1.00 98.56 200 PHE A CA 1
ATOM 1514 C C . PHE A 1 200 ? -2.294 19.616 1.234 1.00 98.56 200 PHE A C 1
ATOM 1516 O O . PHE A 1 200 ? -2.988 19.710 2.243 1.00 98.56 200 PHE A O 1
ATOM 1523 N N . TYR A 1 201 ? -1.037 19.162 1.281 1.00 98.25 201 TYR A N 1
ATOM 1524 C CA . TYR A 1 201 ? -0.446 18.633 2.519 1.00 98.25 201 TYR A CA 1
ATOM 1525 C C . TYR A 1 201 ? 0.230 19.695 3.390 1.00 98.25 201 TYR A C 1
ATOM 1527 O O . TYR A 1 201 ? 0.341 19.495 4.596 1.00 98.25 201 TYR A O 1
ATOM 1535 N N . TYR A 1 202 ? 0.692 20.805 2.805 1.00 97.50 202 TYR A N 1
ATOM 1536 C CA . TYR A 1 202 ? 1.540 21.778 3.506 1.00 97.50 202 TYR A CA 1
ATOM 1537 C C . TYR A 1 202 ? 1.069 23.224 3.349 1.00 97.50 202 TYR A C 1
ATOM 1539 O O . TYR A 1 202 ? 1.776 24.137 3.765 1.00 97.50 202 TYR A O 1
ATOM 1547 N N . ASN A 1 203 ? -0.107 23.464 2.759 1.00 96.94 203 ASN A N 1
ATOM 1548 C CA . ASN A 1 203 ? -0.620 24.810 2.477 1.00 96.94 203 ASN A CA 1
ATOM 1549 C C . ASN A 1 203 ? 0.357 25.681 1.662 1.00 96.94 203 ASN A C 1
ATOM 1551 O O . ASN A 1 203 ? 0.373 26.898 1.819 1.00 96.94 203 ASN A O 1
ATOM 1555 N N . GLY A 1 204 ? 1.175 25.055 0.809 1.00 95.62 204 GLY A N 1
ATOM 1556 C CA . GLY A 1 204 ? 2.181 25.733 -0.017 1.00 95.62 204 GLY A CA 1
ATOM 1557 C C . GLY A 1 204 ? 3.522 25.983 0.687 1.00 95.62 204 GLY A C 1
ATOM 1558 O O . GLY A 1 204 ? 4.481 26.398 0.038 1.00 95.62 204 GLY A O 1
ATOM 1559 N N . GLU A 1 205 ? 3.626 25.684 1.983 1.00 95.75 205 GLU A N 1
ATOM 1560 C CA . GLU A 1 205 ? 4.848 25.872 2.768 1.00 95.75 205 GLU A CA 1
ATOM 1561 C C . GLU A 1 205 ? 5.882 24.761 2.526 1.00 95.75 205 GLU A C 1
ATOM 1563 O O . GLU A 1 205 ? 5.577 23.663 2.050 1.00 95.75 205 GLU A O 1
ATOM 1568 N N . ASP A 1 206 ? 7.138 25.045 2.870 1.00 95.62 206 ASP A N 1
ATOM 1569 C CA . ASP A 1 206 ? 8.229 24.074 2.788 1.00 95.62 206 ASP A CA 1
ATOM 1570 C C . ASP A 1 206 ? 8.095 22.955 3.831 1.00 95.62 206 ASP A C 1
ATOM 1572 O O . ASP A 1 206 ? 7.709 23.160 4.988 1.00 95.62 206 ASP A O 1
ATOM 1576 N N . ILE A 1 207 ? 8.506 21.747 3.442 1.00 95.25 207 ILE A N 1
ATOM 1577 C CA . ILE A 1 207 ? 8.540 20.606 4.357 1.00 95.25 207 ILE A CA 1
ATOM 1578 C C . ILE A 1 207 ? 9.679 20.748 5.361 1.00 95.25 207 ILE A C 1
ATOM 1580 O O . ILE A 1 207 ? 10.800 21.138 5.028 1.00 95.25 207 ILE A O 1
ATOM 1584 N N . SER A 1 208 ? 9.421 20.410 6.616 1.00 95.56 208 SER A N 1
ATOM 1585 C CA . SER A 1 208 ? 10.399 20.557 7.686 1.00 95.56 208 SER A CA 1
ATOM 1586 C C . SER A 1 208 ? 10.098 19.609 8.840 1.00 95.56 208 SER A C 1
ATOM 1588 O O . SER A 1 208 ? 9.141 18.837 8.812 1.00 95.56 208 SER A O 1
ATOM 1590 N N . SER A 1 209 ? 10.900 19.685 9.900 1.00 94.50 209 SER A N 1
ATOM 1591 C CA . SER A 1 209 ? 10.651 18.897 11.103 1.00 94.50 209 SER A CA 1
ATOM 1592 C C . SER A 1 209 ? 9.335 19.241 11.798 1.00 94.50 209 SER A C 1
ATOM 1594 O O . SER A 1 209 ? 8.816 18.394 12.519 1.00 94.50 209 SER A O 1
ATOM 1596 N N . SER A 1 210 ? 8.788 20.449 11.605 1.00 94.69 210 SER A N 1
ATOM 1597 C CA . SER A 1 210 ? 7.480 20.811 12.166 1.00 94.69 210 SER A CA 1
ATOM 1598 C C . SER A 1 210 ? 6.309 20.245 11.366 1.00 94.69 210 SER A C 1
ATOM 1600 O O . SER A 1 210 ? 5.218 20.175 11.914 1.00 94.69 210 SER A O 1
ATOM 1602 N N . THR A 1 211 ? 6.531 19.823 10.116 1.00 95.25 211 THR A N 1
ATOM 1603 C CA . THR A 1 211 ? 5.512 19.225 9.235 1.00 95.25 211 THR A CA 1
ATOM 1604 C C . THR A 1 211 ? 5.749 17.729 8.994 1.00 95.25 211 THR A C 1
ATOM 1606 O O . THR A 1 211 ? 5.375 17.157 7.967 1.00 95.25 211 THR A O 1
ATOM 1609 N N . VAL A 1 212 ? 6.427 17.057 9.935 1.00 94.75 212 VAL A N 1
ATOM 1610 C CA . VAL A 1 212 ? 6.800 15.643 9.779 1.00 94.75 212 VAL A CA 1
ATOM 1611 C C . VAL A 1 212 ? 5.584 14.708 9.735 1.00 94.75 212 VAL A C 1
ATOM 1613 O O . VAL A 1 212 ? 5.641 13.676 9.066 1.00 94.75 212 VAL A O 1
ATOM 1616 N N . GLN A 1 213 ? 4.481 15.054 10.407 1.00 95.56 213 GLN A N 1
ATOM 1617 C CA . GLN A 1 213 ? 3.259 14.249 10.382 1.00 95.56 213 GLN A CA 1
ATOM 1618 C C . GLN A 1 213 ? 2.573 14.357 9.018 1.00 95.56 213 GLN A C 1
ATOM 1620 O O . GLN A 1 213 ? 2.169 13.342 8.462 1.00 95.56 213 GLN A O 1
ATOM 1625 N N . GLU A 1 214 ? 2.517 15.553 8.436 1.00 96.75 214 GLU A N 1
ATOM 1626 C CA . GLU A 1 214 ? 2.007 15.816 7.090 1.00 96.75 214 GLU A CA 1
ATOM 1627 C C . GLU A 1 214 ? 2.855 15.095 6.039 1.00 96.75 214 GLU A C 1
ATOM 1629 O O . GLU A 1 214 ? 2.312 14.438 5.150 1.00 96.75 214 GLU A O 1
ATOM 1634 N N . TYR A 1 215 ? 4.183 15.109 6.204 1.00 95.88 215 TYR A N 1
ATOM 1635 C CA . TYR A 1 215 ? 5.091 14.305 5.387 1.00 95.88 215 TYR A CA 1
ATOM 1636 C C . TYR A 1 215 ? 4.800 12.810 5.495 1.00 95.88 215 TYR A C 1
ATOM 1638 O O . TYR A 1 215 ? 4.731 12.111 4.482 1.00 95.88 215 TYR A O 1
ATOM 1646 N N . SER A 1 216 ? 4.583 12.313 6.711 1.00 95.88 216 SER A N 1
ATOM 1647 C CA . SER A 1 216 ? 4.219 10.916 6.928 1.00 95.88 216 SER A CA 1
ATOM 1648 C C . SER A 1 216 ? 2.876 10.568 6.282 1.00 95.88 216 SER A C 1
ATOM 1650 O O . SER A 1 216 ? 2.778 9.552 5.597 1.00 95.88 216 SER A O 1
ATOM 1652 N N . ASN A 1 217 ? 1.872 11.439 6.390 1.00 97.62 217 ASN A N 1
ATOM 1653 C CA . ASN A 1 217 ? 0.563 11.256 5.764 1.00 97.62 217 ASN A CA 1
ATOM 1654 C C . ASN A 1 217 ? 0.675 11.208 4.231 1.00 97.62 217 ASN A C 1
ATOM 1656 O O . ASN A 1 217 ? 0.165 10.277 3.611 1.00 97.62 217 ASN A O 1
ATOM 1660 N N . MET A 1 218 ? 1.405 12.150 3.625 1.00 97.44 218 MET A N 1
ATOM 1661 C CA . MET A 1 218 ? 1.638 12.202 2.179 1.00 97.44 218 MET A CA 1
ATOM 1662 C C . MET A 1 218 ? 2.316 10.924 1.666 1.00 97.44 218 MET A C 1
ATOM 1664 O O . MET A 1 218 ? 1.849 10.303 0.711 1.00 97.44 218 MET A O 1
ATOM 1668 N N . VAL A 1 219 ? 3.405 10.490 2.310 1.00 94.69 219 VAL A N 1
ATOM 1669 C CA . VAL A 1 219 ? 4.130 9.276 1.898 1.00 94.69 219 VAL A CA 1
ATOM 1670 C C . VAL A 1 219 ? 3.291 8.015 2.139 1.00 94.69 219 VAL A C 1
ATOM 1672 O O . VAL A 1 219 ? 3.336 7.094 1.319 1.00 94.69 219 VAL A O 1
ATOM 1675 N N . THR A 1 220 ? 2.507 7.978 3.221 1.00 96.44 220 THR A N 1
ATOM 1676 C CA . THR A 1 220 ? 1.542 6.905 3.518 1.00 96.44 220 THR A CA 1
ATOM 1677 C C . THR A 1 220 ? 0.546 6.745 2.373 1.00 96.44 220 THR A C 1
ATOM 1679 O O . THR A 1 220 ? 0.351 5.635 1.873 1.00 96.44 220 THR A O 1
ATOM 1682 N N . ASP A 1 221 ? -0.011 7.855 1.890 1.00 97.19 221 ASP A N 1
ATOM 1683 C CA . ASP A 1 221 ? -0.994 7.831 0.813 1.00 97.19 221 ASP A CA 1
ATOM 1684 C C . ASP A 1 221 ? -0.367 7.401 -0.519 1.00 97.19 221 ASP A C 1
ATOM 1686 O O . ASP A 1 221 ? -0.872 6.483 -1.170 1.00 97.19 221 ASP A O 1
ATOM 1690 N N . ILE A 1 222 ? 0.778 7.990 -0.887 1.00 92.31 222 ILE A N 1
ATOM 1691 C CA . ILE A 1 222 ? 1.480 7.699 -2.149 1.00 92.31 222 ILE A CA 1
ATOM 1692 C C . ILE A 1 222 ? 1.892 6.228 -2.243 1.00 92.31 222 ILE A C 1
ATOM 1694 O O . ILE A 1 222 ? 1.775 5.626 -3.316 1.00 92.31 222 ILE A O 1
ATOM 1698 N N . ARG A 1 223 ? 2.422 5.660 -1.152 1.00 88.50 223 ARG A N 1
ATOM 1699 C CA . ARG A 1 223 ? 3.064 4.338 -1.176 1.00 88.50 223 ARG A CA 1
ATOM 1700 C C . ARG A 1 223 ? 2.143 3.190 -0.788 1.00 88.50 223 ARG A C 1
ATOM 1702 O O . ARG A 1 223 ? 2.368 2.086 -1.284 1.00 88.50 223 ARG A O 1
ATOM 1709 N N . TYR A 1 224 ? 1.134 3.425 0.048 1.00 93.25 224 TYR A N 1
ATOM 1710 C CA . TYR A 1 224 ? 0.335 2.358 0.660 1.00 93.25 224 TYR A CA 1
ATOM 1711 C C . TYR A 1 224 ? -1.162 2.572 0.440 1.00 93.25 224 TYR A C 1
ATOM 1713 O O . TYR A 1 224 ? -1.784 1.855 -0.350 1.00 93.25 224 TYR A O 1
ATOM 1721 N N . VAL A 1 225 ? -1.735 3.593 1.076 1.00 97.56 225 VAL A N 1
ATOM 1722 C CA . VAL A 1 225 ? -3.190 3.700 1.231 1.00 97.56 225 VAL A CA 1
ATOM 1723 C C . VAL A 1 225 ? -3.901 3.884 -0.108 1.00 97.56 225 VAL A C 1
ATOM 1725 O O . VAL A 1 225 ? -4.896 3.200 -0.334 1.00 97.56 225 VAL A O 1
ATOM 1728 N N . LYS A 1 226 ? -3.397 4.712 -1.043 1.00 95.50 226 LYS A N 1
ATOM 1729 C CA . LYS A 1 226 ? -4.095 4.924 -2.331 1.00 95.50 226 LYS A CA 1
ATOM 1730 C C . LYS A 1 226 ? -4.246 3.621 -3.128 1.00 95.50 226 LYS A C 1
ATOM 1732 O O . LYS A 1 226 ? -5.272 3.392 -3.762 1.00 95.50 226 LYS A O 1
ATOM 1737 N N . GLY A 1 227 ? -3.223 2.759 -3.102 1.00 94.94 227 GLY A N 1
ATOM 1738 C CA . GLY A 1 227 ? -3.216 1.495 -3.841 1.00 94.94 227 GLY A CA 1
ATOM 1739 C C . GLY A 1 227 ? -4.230 0.518 -3.256 1.00 94.94 227 GLY A C 1
ATOM 1740 O O . GLY A 1 227 ? -5.029 -0.074 -3.985 1.00 94.94 227 GLY A O 1
ATOM 1741 N N . VAL A 1 228 ? -4.263 0.419 -1.926 1.00 97.75 228 VAL A N 1
ATOM 1742 C CA . VAL A 1 228 ? -5.253 -0.376 -1.192 1.00 97.75 228 VAL A CA 1
ATOM 1743 C C . VAL A 1 228 ? -6.667 0.165 -1.429 1.00 97.75 228 VAL A C 1
ATOM 1745 O O . VAL A 1 228 ? -7.546 -0.593 -1.833 1.00 97.75 228 VAL A O 1
ATOM 1748 N N . TYR A 1 229 ? -6.876 1.478 -1.307 1.00 97.38 229 TYR A N 1
ATOM 1749 C CA . TYR A 1 229 ? -8.156 2.151 -1.559 1.00 97.38 229 TYR A CA 1
ATOM 1750 C C . TYR A 1 229 ? -8.686 1.910 -2.980 1.00 97.38 229 TYR A C 1
ATOM 1752 O O . TYR A 1 229 ? -9.857 1.561 -3.171 1.00 97.38 229 TYR A O 1
ATOM 1760 N N . LYS A 1 230 ? -7.815 2.026 -3.990 1.00 96.06 230 LYS A N 1
ATOM 1761 C CA . LYS A 1 230 ? -8.162 1.726 -5.384 1.00 96.06 230 LYS A CA 1
ATOM 1762 C C . LYS A 1 230 ? -8.536 0.256 -5.559 1.00 96.06 230 LYS A C 1
ATOM 1764 O O . LYS A 1 230 ? -9.496 -0.049 -6.255 1.00 96.06 230 LYS A O 1
ATOM 1769 N N . THR A 1 231 ? -7.841 -0.653 -4.879 1.00 97.00 231 THR A N 1
ATOM 1770 C CA . THR A 1 231 ? -8.144 -2.093 -4.935 1.00 97.00 231 THR A CA 1
ATOM 1771 C C . THR A 1 231 ? -9.499 -2.402 -4.325 1.00 97.00 231 THR A C 1
ATOM 1773 O O . THR A 1 231 ? -10.296 -3.097 -4.945 1.00 97.00 231 THR A O 1
ATOM 1776 N N . VAL A 1 232 ? -9.801 -1.830 -3.156 1.00 97.44 232 VAL A N 1
ATOM 1777 C CA . VAL A 1 232 ? -11.127 -1.921 -2.535 1.00 97.44 232 VAL A CA 1
ATOM 1778 C C . VAL A 1 232 ? -12.200 -1.428 -3.507 1.00 97.44 232 VAL A C 1
ATOM 1780 O O . VAL A 1 232 ? -13.195 -2.117 -3.716 1.00 97.44 232 VAL A O 1
ATOM 1783 N N . SER A 1 233 ? -11.983 -0.282 -4.156 1.00 96.19 233 SER A N 1
ATOM 1784 C CA . SER A 1 233 ? -12.933 0.270 -5.127 1.00 96.19 233 SER A CA 1
ATOM 1785 C C . SER A 1 233 ? -13.153 -0.647 -6.336 1.00 96.19 233 SER A C 1
ATOM 1787 O O . SER A 1 233 ? -14.302 -0.860 -6.720 1.00 96.19 233 SER A O 1
ATOM 1789 N N . GLU A 1 234 ? -12.095 -1.240 -6.897 1.00 96.31 234 GLU A N 1
ATOM 1790 C CA . GLU A 1 234 ? -12.201 -2.188 -8.017 1.00 96.31 234 GLU A CA 1
ATOM 1791 C C . GLU A 1 234 ? -12.868 -3.516 -7.587 1.00 96.31 234 GLU A C 1
ATOM 1793 O O . GLU A 1 234 ? -13.698 -4.053 -8.322 1.00 96.31 234 GLU A O 1
ATOM 1798 N N . ILE A 1 235 ? -12.608 -4.029 -6.373 1.00 96.69 235 ILE A N 1
ATOM 1799 C CA . ILE A 1 235 ? -13.326 -5.208 -5.845 1.00 96.69 235 ILE A CA 1
ATOM 1800 C C . ILE A 1 235 ? -14.815 -4.895 -5.707 1.00 96.69 235 ILE A C 1
ATOM 1802 O O . ILE A 1 235 ? -15.638 -5.651 -6.214 1.00 96.69 235 ILE A O 1
ATOM 1806 N N . LEU A 1 236 ? -15.169 -3.775 -5.071 1.00 96.38 236 LEU A N 1
ATOM 1807 C CA . LEU A 1 236 ? -16.566 -3.371 -4.907 1.00 96.38 236 LEU A CA 1
ATOM 1808 C C . LEU A 1 236 ? -17.253 -3.151 -6.258 1.00 96.38 236 LEU A C 1
ATOM 1810 O O . LEU A 1 236 ? -18.443 -3.420 -6.381 1.00 96.38 236 LEU A O 1
ATOM 1814 N N . ALA A 1 237 ? -16.528 -2.665 -7.271 1.00 96.00 237 ALA A N 1
ATOM 1815 C CA . ALA A 1 237 ? -17.033 -2.472 -8.627 1.00 96.00 237 ALA A CA 1
ATOM 1816 C C . ALA A 1 237 ? -17.372 -3.792 -9.339 1.00 96.00 237 ALA A C 1
ATOM 1818 O O . ALA A 1 237 ? -18.401 -3.841 -10.024 1.00 96.00 237 ALA A O 1
ATOM 1819 N N . HIS A 1 238 ? -16.550 -4.830 -9.140 1.00 96.06 238 HIS A N 1
ATOM 1820 C CA . HIS A 1 238 ? -16.495 -6.030 -9.985 1.00 96.06 238 HIS A CA 1
ATOM 1821 C C . HIS A 1 238 ? -16.694 -7.371 -9.241 1.00 96.06 238 HIS A C 1
ATOM 1823 O O . HIS A 1 238 ? -16.494 -8.441 -9.825 1.00 96.06 238 HIS A O 1
ATOM 1829 N N . SER A 1 239 ? -17.088 -7.345 -7.965 1.00 95.00 239 SER A N 1
ATOM 1830 C CA . SER A 1 239 ? -17.350 -8.530 -7.142 1.00 95.00 239 SER A CA 1
ATOM 1831 C C . SER A 1 239 ? -18.493 -8.292 -6.156 1.00 95.00 239 SER A C 1
ATOM 1833 O O . SER A 1 239 ? -18.555 -7.254 -5.507 1.00 95.00 239 SER A O 1
ATOM 1835 N N . ASP A 1 240 ? -19.337 -9.310 -5.979 1.00 94.56 240 ASP A N 1
ATOM 1836 C CA . ASP A 1 240 ? -20.373 -9.351 -4.936 1.00 94.56 240 ASP A CA 1
ATOM 1837 C C . ASP A 1 240 ? -19.892 -10.063 -3.654 1.00 94.56 240 ASP A C 1
ATOM 1839 O O . ASP A 1 240 ? -20.663 -10.287 -2.720 1.00 94.56 240 ASP A O 1
ATOM 1843 N N . SER A 1 241 ? -18.618 -10.475 -3.600 1.00 96.38 241 SER A N 1
ATOM 1844 C CA . SER A 1 241 ? -18.058 -11.117 -2.404 1.00 96.38 241 SER A CA 1
ATOM 1845 C C . SER A 1 241 ? -17.886 -10.112 -1.259 1.00 96.38 241 SER A C 1
ATOM 1847 O O . SER A 1 241 ? -17.436 -8.994 -1.511 1.00 96.38 241 SER A O 1
ATOM 1849 N N . PRO A 1 242 ? -18.160 -10.499 0.004 1.00 98.12 242 PRO A N 1
ATOM 1850 C CA . PRO A 1 242 ? -17.980 -9.614 1.151 1.00 98.12 242 PRO A CA 1
ATOM 1851 C C . PRO A 1 242 ? -16.555 -9.058 1.268 1.00 98.12 242 PRO A C 1
ATOM 1853 O O . PRO A 1 242 ? -15.593 -9.822 1.353 1.00 98.12 242 PRO A O 1
ATOM 1856 N N . LEU A 1 243 ? -16.430 -7.734 1.338 1.00 98.38 243 LEU A N 1
ATOM 1857 C CA . LEU A 1 243 ? -15.178 -7.036 1.625 1.00 98.38 243 LEU A CA 1
ATOM 1858 C C . LEU A 1 243 ? -15.293 -6.327 2.971 1.00 98.38 243 LEU A C 1
ATOM 1860 O O . LEU A 1 243 ? -16.206 -5.532 3.171 1.00 98.38 243 LEU A O 1
ATOM 1864 N N . TYR A 1 244 ? -14.353 -6.573 3.875 1.00 98.62 244 TYR A N 1
ATOM 1865 C CA . TYR A 1 244 ? -14.257 -5.895 5.164 1.00 98.62 244 TYR A CA 1
ATOM 1866 C C . TYR A 1 244 ? -13.011 -5.015 5.164 1.00 98.62 244 TYR A C 1
ATOM 1868 O O . TYR A 1 244 ? -11.890 -5.518 5.107 1.00 98.62 244 TYR A O 1
ATOM 1876 N N . ASN A 1 245 ? -13.214 -3.698 5.185 1.00 98.50 245 ASN A N 1
ATOM 1877 C CA . ASN A 1 245 ? -12.123 -2.729 5.180 1.00 98.50 245 ASN A CA 1
ATOM 1878 C C . ASN A 1 245 ? -11.725 -2.357 6.619 1.00 98.50 245 ASN A C 1
ATOM 1880 O O . ASN A 1 245 ? -12.609 -2.280 7.479 1.00 98.50 245 ASN A O 1
ATOM 1884 N N . TYR A 1 246 ? -10.447 -2.095 6.891 1.00 98.69 246 TYR A N 1
ATOM 1885 C CA . TYR A 1 246 ? -9.988 -1.571 8.184 1.00 98.69 246 TYR A CA 1
ATOM 1886 C C . TYR A 1 246 ? -8.928 -0.476 8.044 1.00 98.69 246 TYR A C 1
ATOM 1888 O O . TYR A 1 246 ? -8.240 -0.374 7.029 1.00 98.69 246 TYR A O 1
ATOM 1896 N N . LEU A 1 247 ? -8.784 0.318 9.106 1.00 98.62 247 LEU A N 1
ATOM 1897 C CA . LEU A 1 247 ? -7.681 1.252 9.297 1.00 98.62 247 LEU A CA 1
ATOM 1898 C C . LEU A 1 247 ? -7.080 1.034 10.691 1.00 98.62 247 LEU A C 1
ATOM 1900 O O . LEU A 1 247 ? -7.706 1.364 11.702 1.00 98.62 247 LEU A O 1
ATOM 1904 N N . PHE A 1 248 ? -5.878 0.463 10.752 1.00 98.56 248 PHE A N 1
ATOM 1905 C CA . PHE A 1 248 ? -5.176 0.236 12.013 1.00 98.56 248 PHE A CA 1
ATOM 1906 C C . PHE A 1 248 ? -4.538 1.537 12.501 1.00 98.56 248 PHE A C 1
ATOM 1908 O O . PHE A 1 248 ? -3.716 2.141 11.817 1.00 98.56 248 PHE A O 1
ATOM 1915 N N . SER A 1 249 ? -4.945 2.001 13.676 1.00 98.12 249 SER A N 1
ATOM 1916 C CA . SER A 1 249 ? -4.552 3.300 14.232 1.00 98.12 249 SER A CA 1
ATOM 1917 C C . SER A 1 249 ? -4.084 3.253 15.673 1.00 98.12 249 SER A C 1
ATOM 1919 O O . SER A 1 249 ? -3.593 4.268 16.162 1.00 98.12 249 SER A O 1
ATOM 1921 N N . PHE A 1 250 ? -4.191 2.093 16.319 1.00 97.62 250 PHE A N 1
ATOM 1922 C CA . PHE A 1 250 ? -3.707 1.901 17.672 1.00 97.62 250 PHE A CA 1
ATOM 1923 C C . PHE A 1 250 ? -2.197 2.180 17.758 1.00 97.62 250 PHE A C 1
ATOM 1925 O O . PHE A 1 250 ? -1.392 1.633 16.999 1.00 97.62 250 PHE A O 1
ATOM 1932 N N . ASP A 1 251 ? -1.827 3.064 18.680 1.00 95.25 251 ASP A N 1
ATOM 1933 C CA . ASP A 1 251 ? -0.458 3.523 18.928 1.00 95.25 251 ASP A CA 1
ATOM 1934 C C . ASP A 1 251 ? 0.022 2.983 20.281 1.00 95.25 251 ASP A C 1
ATOM 1936 O O . ASP A 1 251 ? 0.143 3.735 21.248 1.00 95.25 251 ASP A O 1
ATOM 1940 N N . GLY A 1 252 ? 0.195 1.661 20.363 1.00 92.69 252 GLY A N 1
ATOM 1941 C CA . GLY A 1 252 ? 0.563 0.954 21.594 1.00 92.69 252 GLY A CA 1
ATOM 1942 C C . GLY A 1 252 ? 2.044 0.602 21.674 1.00 92.69 252 GLY A C 1
ATOM 1943 O O . GLY A 1 252 ? 2.761 0.621 20.674 1.00 92.69 252 GLY A O 1
ATOM 1944 N N . GLU A 1 253 ? 2.513 0.234 22.863 1.00 90.19 253 GLU A N 1
ATOM 1945 C CA . GLU A 1 253 ? 3.946 0.029 23.138 1.00 90.19 253 GLU A CA 1
ATOM 1946 C C . GLU A 1 253 ? 4.577 -1.129 22.348 1.00 90.19 253 GLU A C 1
ATOM 1948 O O . GLU A 1 253 ? 5.784 -1.127 22.098 1.00 90.19 253 GLU A O 1
ATOM 1953 N N . ILE A 1 254 ? 3.766 -2.098 21.910 1.00 91.12 254 ILE A N 1
ATOM 1954 C CA . ILE A 1 254 ? 4.224 -3.249 21.115 1.00 91.12 254 ILE A CA 1
ATOM 1955 C C . ILE A 1 254 ? 4.119 -3.038 19.605 1.00 91.12 254 ILE A C 1
ATOM 1957 O O . ILE A 1 254 ? 4.361 -3.968 18.835 1.00 91.12 254 ILE A O 1
ATOM 1961 N N . ASN A 1 255 ? 3.771 -1.829 19.166 1.00 92.56 255 ASN A N 1
ATOM 1962 C CA . ASN A 1 255 ? 3.893 -1.455 17.767 1.00 92.56 255 ASN A CA 1
ATOM 1963 C C . ASN A 1 255 ? 5.342 -1.687 17.308 1.00 92.56 255 ASN A C 1
ATOM 1965 O O . ASN A 1 255 ? 6.293 -1.288 17.989 1.00 92.56 255 ASN A O 1
ATOM 1969 N N . TYR A 1 256 ? 5.513 -2.316 16.140 1.00 86.88 256 TYR A N 1
ATOM 1970 C CA . TYR A 1 256 ? 6.825 -2.624 15.563 1.00 86.88 256 TYR A CA 1
ATOM 1971 C C . TYR A 1 256 ? 7.768 -1.415 15.572 1.00 86.88 256 TYR A C 1
ATOM 1973 O O . TYR A 1 256 ? 8.939 -1.537 15.933 1.00 86.88 256 TYR A O 1
ATOM 1981 N N . SER A 1 257 ? 7.240 -0.236 15.242 1.00 86.56 257 SER A N 1
ATOM 1982 C CA . SER A 1 257 ? 7.977 1.021 15.260 1.00 86.56 257 SER A CA 1
ATOM 1983 C C . SER A 1 257 ? 8.645 1.318 16.607 1.00 86.56 257 SER A C 1
ATOM 1985 O O . SER A 1 257 ? 9.757 1.840 16.597 1.00 86.56 257 SER A O 1
ATOM 1987 N N . TYR A 1 258 ? 8.065 0.951 17.751 1.00 88.62 258 TYR A N 1
ATOM 1988 C CA . TYR A 1 258 ? 8.691 1.139 19.066 1.00 88.62 258 TYR A CA 1
ATOM 1989 C C . TYR A 1 258 ? 9.636 -0.000 19.436 1.00 88.62 258 TYR A C 1
ATOM 1991 O O . TYR A 1 258 ? 10.794 0.244 19.787 1.00 88.62 258 TYR A O 1
ATOM 1999 N N . ILE A 1 259 ? 9.193 -1.248 19.289 1.00 85.25 259 ILE A N 1
ATOM 2000 C CA . ILE A 1 259 ? 9.982 -2.426 19.691 1.00 85.25 259 ILE A CA 1
ATOM 2001 C C . ILE A 1 259 ? 11.219 -2.642 18.806 1.00 85.25 259 ILE A C 1
ATOM 2003 O O . ILE A 1 259 ? 12.189 -3.260 19.239 1.00 85.25 259 ILE A O 1
ATOM 2007 N N . SER A 1 260 ? 11.251 -2.069 17.596 1.00 80.44 260 SER A N 1
ATOM 2008 C CA . SER A 1 260 ? 12.449 -2.024 16.749 1.00 80.44 260 SER A CA 1
ATOM 2009 C C . SER A 1 260 ? 13.498 -1.000 17.224 1.00 80.44 260 SER A C 1
ATOM 2011 O O . SER A 1 260 ? 14.507 -0.803 16.545 1.00 80.44 260 SER A O 1
ATOM 2013 N N . GLY A 1 261 ? 13.252 -0.286 18.330 1.00 81.50 261 GLY A N 1
ATOM 2014 C CA . GLY A 1 261 ? 14.151 0.718 18.907 1.00 81.50 261 GLY A CA 1
ATOM 2015 C C . GLY A 1 261 ? 14.029 2.129 18.316 1.00 81.50 261 GLY A C 1
ATOM 2016 O O . GLY A 1 261 ? 14.954 2.930 18.467 1.00 81.50 261 GLY A O 1
ATOM 2017 N N . SER A 1 262 ? 12.935 2.462 17.616 1.00 80.94 262 SER A N 1
ATOM 2018 C CA . SER A 1 262 ? 12.711 3.835 17.135 1.00 80.94 262 SER A CA 1
ATOM 2019 C C . SER A 1 262 ? 12.263 4.752 18.273 1.00 80.94 262 SER A C 1
ATOM 2021 O O . SER A 1 262 ? 11.450 4.379 19.109 1.00 80.94 262 SER A O 1
ATOM 2023 N N . THR A 1 263 ? 12.717 6.003 18.251 1.00 81.69 263 THR A N 1
ATOM 2024 C CA . THR A 1 263 ? 12.311 7.057 19.200 1.00 81.69 263 THR A CA 1
ATOM 2025 C C . THR A 1 263 ? 11.280 8.013 18.596 1.00 81.69 263 THR A C 1
ATOM 2027 O O . THR A 1 263 ? 11.304 9.219 18.844 1.00 81.69 263 THR A O 1
ATOM 2030 N N . THR A 1 264 ? 10.415 7.507 17.715 1.00 84.62 264 THR A N 1
ATOM 2031 C CA . THR A 1 264 ? 9.451 8.356 17.011 1.00 84.62 264 THR A CA 1
ATOM 2032 C C . THR A 1 264 ? 8.356 8.884 17.930 1.00 84.62 264 THR A C 1
ATOM 2034 O O . THR A 1 264 ? 7.874 8.181 18.809 1.00 84.62 264 THR A O 1
ATOM 2037 N N . THR A 1 265 ? 7.948 10.132 17.703 1.00 85.62 265 THR A N 1
ATOM 2038 C CA . THR A 1 265 ? 6.820 10.776 18.394 1.00 85.62 265 THR A CA 1
ATOM 2039 C C . THR A 1 265 ? 5.563 10.853 17.525 1.00 85.62 265 THR A C 1
ATOM 2041 O O . THR A 1 265 ? 4.546 11.389 17.962 1.00 85.62 265 THR A O 1
ATOM 2044 N N . LEU A 1 266 ? 5.637 10.352 16.289 1.00 91.69 266 LEU A N 1
ATOM 2045 C CA . LEU A 1 266 ? 4.526 10.316 15.344 1.00 91.69 266 LEU A CA 1
ATOM 2046 C C . LEU A 1 266 ? 3.448 9.337 15.820 1.00 91.69 266 LEU A C 1
ATOM 2048 O O . LEU A 1 266 ? 3.765 8.254 16.310 1.00 91.69 266 LEU A O 1
ATOM 2052 N N . LYS A 1 267 ? 2.183 9.717 15.630 1.00 91.44 267 LYS A N 1
ATOM 2053 C CA . LYS A 1 267 ? 1.001 8.967 16.085 1.00 91.44 267 LYS A CA 1
ATOM 2054 C C . LYS A 1 267 ? 0.392 8.106 14.974 1.00 91.44 267 LYS A C 1
ATOM 2056 O O . LYS A 1 267 ? 0.758 8.260 13.808 1.00 91.44 267 LYS A O 1
ATOM 2061 N N . GLY A 1 268 ? -0.527 7.210 15.337 1.00 93.50 268 GLY A N 1
ATOM 2062 C CA . GLY A 1 268 ? -1.241 6.310 14.417 1.00 93.50 268 GLY A CA 1
ATOM 2063 C C . GLY A 1 268 ? -0.524 4.979 14.170 1.00 93.50 268 GLY A C 1
ATOM 2064 O O . GLY A 1 268 ? 0.559 4.755 14.693 1.00 93.50 268 GLY A O 1
ATOM 2065 N N . GLY A 1 269 ? -1.100 4.097 13.357 1.00 95.50 269 GLY A N 1
ATOM 2066 C CA . GLY A 1 269 ? -0.526 2.779 13.061 1.00 95.50 269 GLY A CA 1
ATOM 2067 C C . GLY A 1 269 ? 0.509 2.844 11.940 1.00 95.50 269 GLY A C 1
ATOM 2068 O O . GLY A 1 269 ? 0.163 3.165 10.803 1.00 95.50 269 GLY A O 1
ATOM 2069 N N . GLY A 1 270 ? 1.775 2.579 12.260 1.00 94.75 270 GLY A N 1
ATOM 2070 C CA . GLY A 1 270 ? 2.884 2.488 11.312 1.00 94.75 270 GLY A CA 1
ATOM 2071 C C . GLY A 1 270 ? 2.926 1.177 10.535 1.00 94.75 270 GLY A C 1
ATOM 2072 O O . GLY A 1 270 ? 2.273 0.207 10.904 1.00 94.75 270 GLY A O 1
ATOM 2073 N N . HIS A 1 271 ? 3.731 1.131 9.471 1.00 94.06 271 HIS A N 1
ATOM 2074 C CA . HIS A 1 271 ? 3.913 -0.105 8.716 1.00 94.06 271 HIS A CA 1
ATOM 2075 C C . HIS A 1 271 ? 4.463 -1.215 9.616 1.00 94.06 271 HIS A C 1
ATOM 2077 O O . HIS A 1 271 ? 5.476 -1.016 10.291 1.00 94.06 271 HIS A O 1
ATOM 2083 N N . SER A 1 272 ? 3.813 -2.380 9.574 1.00 92.69 272 SER A N 1
ATOM 2084 C CA . SER A 1 272 ? 4.095 -3.546 10.423 1.00 92.69 272 SER A CA 1
ATOM 2085 C C . SER A 1 272 ? 3.749 -3.385 11.910 1.00 92.69 272 SER A C 1
ATOM 2087 O O . SER A 1 272 ? 3.996 -4.321 12.673 1.00 92.69 272 SER A O 1
ATOM 2089 N N . ASP A 1 273 ? 3.181 -2.256 12.350 1.00 95.06 273 ASP A N 1
ATOM 2090 C CA . ASP A 1 273 ? 2.833 -2.053 13.762 1.00 95.06 273 ASP A CA 1
ATOM 2091 C C . ASP A 1 273 ? 1.783 -3.065 14.251 1.00 95.06 273 ASP A C 1
ATOM 2093 O O . ASP A 1 273 ? 1.835 -3.489 15.403 1.00 95.06 273 ASP A O 1
ATOM 2097 N N . GLU A 1 274 ? 0.875 -3.500 13.376 1.00 95.31 274 GLU A N 1
ATOM 2098 C CA . GLU A 1 274 ? -0.207 -4.435 13.686 1.00 95.31 274 GLU A CA 1
ATOM 2099 C C . GLU A 1 274 ? 0.264 -5.890 13.867 1.00 95.31 274 GLU A C 1
ATOM 2101 O O . GLU A 1 274 ? -0.429 -6.699 14.489 1.00 95.31 274 GLU A O 1
ATOM 2106 N N . VAL A 1 275 ? 1.452 -6.239 13.356 1.00 93.50 275 VAL A N 1
ATOM 2107 C CA . VAL A 1 275 ? 1.915 -7.634 13.239 1.00 93.50 275 VAL A CA 1
ATOM 2108 C C . VAL A 1 275 ? 1.996 -8.318 14.602 1.00 93.50 275 VAL A C 1
ATOM 2110 O O . VAL A 1 275 ? 1.555 -9.460 14.741 1.00 93.50 275 VAL A O 1
ATOM 2113 N N . CYS A 1 276 ? 2.503 -7.623 15.624 1.00 91.81 276 CYS A N 1
ATOM 2114 C CA . CYS A 1 276 ? 2.661 -8.193 16.965 1.00 91.81 276 CYS A CA 1
ATOM 2115 C C . CYS A 1 276 ? 1.347 -8.292 17.759 1.00 91.81 276 CYS A C 1
ATOM 2117 O O . CYS A 1 276 ? 1.323 -8.907 18.823 1.00 91.81 276 CYS A O 1
ATOM 2119 N N . TYR A 1 277 ? 0.243 -7.756 17.227 1.00 95.44 277 TYR A N 1
ATOM 2120 C CA . TYR A 1 277 ? -1.105 -7.972 17.761 1.00 95.44 277 TYR A CA 1
ATOM 2121 C C . TYR A 1 277 ? -1.784 -9.217 17.168 1.00 95.44 277 TYR A C 1
ATOM 2123 O O . TYR A 1 277 ? -2.850 -9.606 17.639 1.00 95.44 277 TYR A O 1
ATOM 2131 N N . ILE A 1 278 ? -1.187 -9.851 16.150 1.00 94.69 278 ILE A N 1
ATOM 2132 C CA . ILE A 1 278 ? -1.683 -11.090 15.524 1.00 94.69 278 ILE A CA 1
ATOM 2133 C C . ILE A 1 278 ? -0.705 -12.247 15.762 1.00 94.69 278 ILE A C 1
ATOM 2135 O O . ILE A 1 278 ? -1.117 -13.367 16.069 1.00 94.69 278 ILE A O 1
ATOM 2139 N N . PHE A 1 279 ? 0.593 -11.984 15.618 1.00 91.69 279 PHE A N 1
ATOM 2140 C CA . PHE A 1 279 ? 1.659 -12.971 15.729 1.00 91.69 279 PHE A CA 1
ATOM 2141 C C . PHE A 1 279 ? 2.513 -12.734 16.968 1.00 91.69 279 PHE A C 1
ATOM 2143 O O . PHE A 1 279 ? 2.808 -11.604 17.350 1.00 91.69 279 PHE A O 1
ATOM 2150 N N . LEU A 1 280 ? 2.988 -13.828 17.565 1.00 86.12 280 LEU A N 1
ATOM 2151 C CA . LEU A 1 280 ? 3.938 -13.747 18.664 1.00 86.12 280 LEU A CA 1
ATOM 2152 C C . LEU A 1 280 ? 5.298 -13.251 18.154 1.00 86.12 280 LEU A C 1
ATOM 2154 O O . LEU A 1 280 ? 6.049 -13.996 17.525 1.00 86.12 280 LEU A O 1
ATOM 2158 N N . CYS A 1 281 ? 5.656 -12.018 18.499 1.00 85.50 281 CYS A N 1
ATOM 2159 C CA . CYS A 1 281 ? 6.973 -11.451 18.224 1.00 85.50 281 CYS A CA 1
ATOM 2160 C C . CYS A 1 281 ? 7.982 -11.815 19.331 1.00 85.50 281 CYS A C 1
ATOM 2162 O O . CYS A 1 281 ? 8.477 -10.955 20.061 1.00 85.50 281 CYS A O 1
ATOM 2164 N N . SER A 1 282 ? 8.291 -13.111 19.467 1.00 78.38 282 SER A N 1
ATOM 2165 C CA . SER A 1 282 ? 9.070 -13.674 20.588 1.00 78.38 282 SER A CA 1
ATOM 2166 C C . SER A 1 282 ? 10.461 -13.058 20.781 1.00 78.38 282 SER A C 1
ATOM 2168 O O . SER A 1 282 ? 11.003 -13.085 21.881 1.00 78.38 282 SER A O 1
ATOM 2170 N N . GLN A 1 283 ? 11.038 -12.484 19.725 1.00 76.38 283 GLN A N 1
ATOM 2171 C CA . GLN A 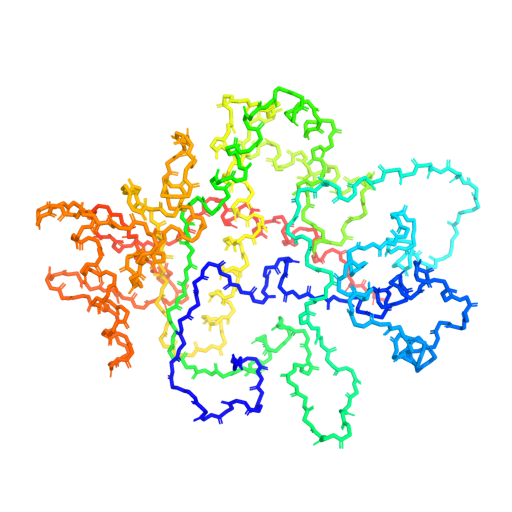1 283 ? 12.344 -11.820 19.753 1.00 76.38 283 GLN A CA 1
ATOM 2172 C C . GLN A 1 283 ? 12.399 -10.567 20.643 1.00 76.38 283 GLN A C 1
ATOM 2174 O O . GLN A 1 283 ? 13.494 -10.142 21.001 1.00 76.38 283 GLN A O 1
ATOM 2179 N N . PHE A 1 284 ? 11.250 -9.990 21.014 1.00 75.38 284 PHE A N 1
ATOM 2180 C CA . PHE A 1 284 ? 11.182 -8.768 21.824 1.00 75.38 284 PHE A CA 1
ATOM 2181 C C . PHE A 1 284 ? 10.821 -9.007 23.297 1.00 75.38 284 PHE A C 1
ATOM 2183 O O . PHE A 1 284 ? 10.748 -8.041 24.046 1.00 75.38 284 PHE A O 1
ATOM 2190 N N . ASN A 1 285 ? 10.622 -10.266 23.720 1.00 76.44 285 ASN A N 1
ATOM 2191 C CA . ASN A 1 285 ? 10.300 -10.647 25.106 1.00 76.44 285 ASN A CA 1
ATOM 2192 C C . ASN A 1 285 ? 9.234 -9.738 25.759 1.00 76.44 285 ASN A C 1
ATOM 2194 O O . ASN A 1 285 ? 9.469 -9.147 26.812 1.00 76.44 285 ASN A O 1
ATOM 2198 N N . LEU A 1 286 ? 8.096 -9.588 25.077 1.00 80.62 286 LEU A N 1
ATOM 2199 C CA . LEU A 1 286 ? 7.022 -8.670 25.456 1.00 80.62 286 LEU A CA 1
ATOM 2200 C C . LEU A 1 286 ? 6.333 -9.155 26.742 1.00 80.62 286 LEU A C 1
ATOM 2202 O O . LEU A 1 286 ? 5.782 -10.256 26.759 1.00 80.62 286 LEU A O 1
ATOM 2206 N N . ASP A 1 287 ? 6.360 -8.332 27.789 1.00 83.69 287 ASP A N 1
ATOM 2207 C CA . ASP A 1 287 ? 5.641 -8.551 29.049 1.00 83.69 287 ASP A CA 1
ATOM 2208 C C . ASP A 1 287 ? 4.502 -7.527 29.136 1.00 83.69 287 ASP A C 1
ATOM 2210 O O . ASP A 1 287 ? 4.747 -6.330 29.289 1.00 83.69 287 ASP A O 1
ATOM 2214 N N . LEU A 1 288 ? 3.266 -7.984 28.930 1.00 87.88 288 LEU A N 1
ATOM 2215 C CA . LEU A 1 288 ? 2.076 -7.134 28.883 1.00 87.88 288 LEU A CA 1
ATOM 2216 C C . LEU A 1 288 ? 1.275 -7.282 30.173 1.00 87.88 288 LEU A C 1
ATOM 2218 O O . LEU A 1 288 ? 0.953 -8.399 30.577 1.00 87.88 288 LEU A O 1
ATOM 2222 N N . ALA A 1 289 ? 0.892 -6.157 30.779 1.00 90.81 289 ALA A N 1
ATOM 2223 C CA . ALA A 1 289 ? -0.054 -6.166 31.890 1.00 90.81 289 ALA A CA 1
ATOM 2224 C C . ALA A 1 289 ? -1.423 -6.714 31.440 1.00 90.81 289 ALA A C 1
ATOM 2226 O O . ALA A 1 289 ? -1.860 -6.469 30.316 1.00 90.81 289 ALA A O 1
ATOM 2227 N N . GLU A 1 290 ? -2.112 -7.444 32.324 1.00 89.62 290 GLU A N 1
ATOM 2228 C CA . GLU A 1 290 ? -3.392 -8.103 32.004 1.00 89.62 290 GLU A CA 1
ATOM 2229 C C . GLU A 1 290 ? -4.500 -7.123 31.574 1.00 89.62 290 GLU A C 1
ATOM 2231 O O . GLU A 1 290 ? -5.400 -7.494 30.823 1.00 89.62 290 GLU A O 1
ATOM 2236 N N . ASP A 1 291 ? -4.439 -5.876 32.037 1.00 92.19 291 ASP A N 1
ATOM 2237 C CA . ASP A 1 291 ? -5.393 -4.804 31.754 1.00 92.19 291 ASP A CA 1
ATOM 2238 C C . ASP A 1 291 ? -4.865 -3.772 30.745 1.00 92.19 291 ASP A C 1
ATOM 2240 O O . ASP A 1 291 ? -5.472 -2.712 30.566 1.00 92.19 291 ASP A O 1
ATOM 2244 N N . SER A 1 292 ? -3.754 -4.065 30.059 1.00 94.81 292 SER A N 1
ATOM 2245 C CA . SER A 1 292 ? -3.174 -3.117 29.115 1.00 94.81 292 SER A CA 1
ATOM 2246 C C . SER A 1 292 ? -4.041 -2.946 27.854 1.00 94.81 292 SER A C 1
ATOM 2248 O O . SER A 1 292 ? -4.688 -3.897 27.375 1.00 94.81 292 SER A O 1
ATOM 2250 N N . PRO A 1 293 ? -4.059 -1.739 27.260 1.00 95.38 293 PRO A N 1
ATOM 2251 C CA . PRO A 1 293 ? -4.712 -1.527 25.974 1.00 95.38 293 PRO A CA 1
ATOM 2252 C C . PRO A 1 293 ? -4.057 -2.361 24.859 1.00 95.38 293 PRO A C 1
ATOM 2254 O O . PRO A 1 293 ? -4.742 -2.760 23.916 1.00 95.38 293 PRO A O 1
ATOM 2257 N N . GLU A 1 294 ? -2.772 -2.708 24.983 1.00 95.00 294 GLU A N 1
ATOM 2258 C CA . GLU A 1 294 ? -2.066 -3.601 24.064 1.00 95.00 294 GLU A CA 1
ATOM 2259 C C . GLU A 1 294 ? -2.647 -5.013 24.087 1.00 95.00 294 GLU A C 1
ATOM 2261 O O . GLU A 1 294 ? -2.967 -5.555 23.028 1.00 95.00 294 GLU A O 1
ATOM 2266 N N . LEU A 1 295 ? -2.826 -5.606 25.274 1.00 93.75 295 LEU A N 1
ATOM 2267 C CA . LEU A 1 295 ? -3.369 -6.958 25.398 1.00 93.75 295 LEU A CA 1
ATOM 2268 C C . LEU A 1 295 ? -4.835 -7.003 24.952 1.00 93.75 295 LEU A C 1
ATOM 2270 O O . LEU A 1 295 ? -5.256 -7.936 24.265 1.00 93.75 295 LEU A O 1
ATOM 2274 N N . THR A 1 296 ? -5.598 -5.953 25.263 1.00 94.62 296 THR A N 1
ATOM 2275 C CA . THR A 1 296 ? -6.969 -5.779 24.764 1.00 94.62 296 THR A CA 1
ATOM 2276 C C . THR A 1 296 ? -7.002 -5.737 23.233 1.00 94.62 296 THR A C 1
ATOM 2278 O O . THR A 1 296 ? -7.801 -6.437 22.603 1.00 94.62 296 THR A O 1
ATOM 2281 N N . THR A 1 297 ? -6.118 -4.953 22.615 1.00 95.69 297 THR A N 1
ATOM 2282 C CA . THR A 1 297 ? -6.029 -4.831 21.153 1.00 95.69 297 THR A CA 1
ATOM 2283 C C . THR A 1 297 ? -5.573 -6.136 20.511 1.00 95.69 297 THR A C 1
ATOM 2285 O O . THR A 1 297 ? -6.153 -6.551 19.509 1.00 95.69 297 THR A O 1
ATOM 2288 N N . LEU A 1 298 ? -4.616 -6.840 21.120 1.00 94.94 298 LEU A N 1
ATOM 2289 C CA . LEU A 1 298 ? -4.155 -8.160 20.688 1.00 94.94 298 LEU A CA 1
ATOM 2290 C C . LEU A 1 298 ? -5.314 -9.160 20.670 1.00 94.94 298 LEU A C 1
ATOM 2292 O O . LEU A 1 298 ? -5.574 -9.797 19.648 1.00 94.94 298 LEU A O 1
ATOM 2296 N N . HIS A 1 299 ? -6.076 -9.261 21.763 1.00 93.88 299 HIS A N 1
ATOM 2297 C CA . HIS A 1 299 ? -7.238 -10.149 21.822 1.00 93.88 299 HIS A CA 1
ATOM 2298 C C . HIS A 1 299 ? -8.290 -9.805 20.763 1.00 93.88 299 HIS A C 1
ATOM 2300 O O . HIS A 1 299 ? -8.836 -10.713 20.126 1.00 93.88 299 HIS A O 1
ATOM 2306 N N . ARG A 1 300 ? -8.553 -8.513 20.528 1.00 95.75 300 ARG A N 1
ATOM 2307 C CA . ARG A 1 300 ? -9.472 -8.054 19.476 1.00 95.75 300 ARG A CA 1
ATOM 2308 C C . ARG A 1 300 ? -8.969 -8.445 18.084 1.00 95.75 300 ARG A C 1
ATOM 2310 O O . ARG A 1 300 ? -9.726 -9.054 17.333 1.00 95.75 300 ARG A O 1
ATOM 2317 N N . MET A 1 301 ? -7.712 -8.154 17.751 1.00 96.94 301 MET A N 1
ATOM 2318 C CA . MET A 1 301 ? -7.102 -8.465 16.450 1.00 96.94 301 MET A CA 1
ATOM 2319 C C . MET A 1 301 ? -7.126 -9.971 16.161 1.00 96.94 301 MET A C 1
ATOM 2321 O O . MET A 1 301 ? -7.681 -10.396 15.146 1.00 96.94 301 MET A O 1
ATOM 2325 N N . VAL A 1 302 ? -6.642 -10.804 17.091 1.00 96.44 302 VAL A N 1
ATOM 2326 C CA . VAL A 1 302 ? -6.681 -12.272 16.952 1.00 96.44 302 VAL A CA 1
ATOM 2327 C C . VAL A 1 302 ? -8.117 -12.776 16.793 1.00 96.44 302 VAL A C 1
ATOM 2329 O O . VAL A 1 302 ? -8.391 -13.629 15.942 1.00 96.44 302 VAL A O 1
ATOM 2332 N N . SER A 1 303 ? -9.065 -12.246 17.568 1.00 96.38 303 SER A N 1
ATOM 2333 C CA . SER A 1 303 ? -10.472 -12.650 17.469 1.00 96.38 303 SER A CA 1
ATOM 2334 C C . SER A 1 303 ? -11.065 -12.295 16.108 1.00 96.38 303 SER A C 1
ATOM 2336 O O . SER A 1 303 ? -11.636 -13.164 15.455 1.00 96.38 303 SER A O 1
ATOM 2338 N N . MET A 1 304 ? -10.879 -11.062 15.630 1.00 97.81 304 MET A N 1
ATOM 2339 C CA . MET A 1 304 ? -11.431 -10.618 14.348 1.00 97.81 304 MET A CA 1
ATOM 2340 C C . MET A 1 304 ? -10.859 -11.408 13.162 1.00 97.81 304 MET A C 1
ATOM 2342 O O . MET A 1 304 ? -11.618 -11.922 12.332 1.00 97.81 304 MET A O 1
ATOM 2346 N N . TRP A 1 305 ? -9.535 -11.596 13.113 1.00 98.25 305 TRP A N 1
ATOM 2347 C CA . TRP A 1 305 ? -8.879 -12.360 12.047 1.00 98.25 305 TRP A CA 1
ATOM 2348 C C . TRP A 1 305 ? -9.304 -13.831 12.078 1.00 98.25 305 TRP A C 1
ATOM 2350 O O . TRP A 1 305 ? -9.670 -14.403 11.047 1.00 98.25 305 TRP A O 1
ATOM 2360 N N . THR A 1 306 ? -9.325 -14.461 13.258 1.00 97.50 306 THR A N 1
ATOM 2361 C CA . THR A 1 306 ? -9.714 -15.876 13.359 1.00 97.50 306 THR A CA 1
ATOM 2362 C C . THR A 1 306 ? -11.206 -16.097 13.112 1.00 97.50 306 THR A C 1
ATOM 2364 O O . THR A 1 306 ? -11.565 -17.111 12.509 1.00 97.50 306 THR A O 1
ATOM 2367 N N . ASN A 1 307 ? -12.081 -15.162 13.495 1.00 97.62 307 ASN A N 1
ATOM 2368 C CA . ASN A 1 307 ? -13.510 -15.213 13.177 1.00 97.62 307 ASN A CA 1
ATOM 2369 C C . ASN A 1 307 ? -13.736 -15.173 11.667 1.00 97.62 307 ASN A C 1
ATOM 2371 O O . ASN A 1 307 ? -14.504 -15.983 11.138 1.00 97.62 307 ASN A O 1
ATOM 2375 N N . PHE A 1 308 ? -13.010 -14.313 10.953 1.00 98.44 308 PHE A N 1
ATOM 2376 C CA . PHE A 1 308 ? -13.081 -14.259 9.500 1.00 98.44 308 PHE A CA 1
ATOM 2377 C C . PHE A 1 308 ? -12.573 -15.537 8.836 1.00 98.44 308 PHE A C 1
ATOM 2379 O O . PHE A 1 308 ? -13.250 -16.074 7.960 1.00 98.44 308 PHE A O 1
ATOM 2386 N N . VAL A 1 309 ? -11.438 -16.078 9.286 1.00 97.88 309 VAL A N 1
ATOM 2387 C CA . VAL A 1 309 ? -10.914 -17.353 8.771 1.00 97.88 309 VAL A CA 1
ATOM 2388 C C . VAL A 1 309 ? -11.934 -18.482 8.962 1.00 97.88 309 VAL A C 1
ATOM 2390 O O . VAL A 1 309 ? -12.207 -19.230 8.021 1.00 97.88 309 VAL A O 1
ATOM 2393 N N . LYS A 1 310 ? -12.541 -18.580 10.153 1.00 97.38 310 LYS A N 1
ATOM 2394 C CA . LYS A 1 310 ? -13.507 -19.635 10.504 1.00 97.38 310 LYS A CA 1
ATOM 2395 C C . LYS A 1 310 ? -14.849 -19.480 9.784 1.00 97.38 310 LYS A C 1
ATOM 2397 O O . LYS A 1 310 ? -15.417 -20.471 9.334 1.00 97.38 310 LYS A O 1
ATOM 2402 N N . THR A 1 311 ? -15.377 -18.259 9.702 1.00 97.00 311 THR A N 1
ATOM 2403 C CA . THR A 1 311 ? -16.793 -18.018 9.360 1.00 97.00 311 THR A CA 1
ATOM 2404 C C . THR A 1 311 ? -16.998 -17.124 8.138 1.00 97.00 311 THR A C 1
ATOM 2406 O O . THR A 1 311 ? -18.016 -17.231 7.461 1.00 97.00 311 THR A O 1
ATOM 2409 N N . GLY A 1 312 ? -16.029 -16.277 7.789 1.00 97.50 312 GLY A N 1
ATOM 2410 C CA . GLY A 1 312 ? -16.174 -15.218 6.783 1.00 97.50 312 GLY A CA 1
ATOM 2411 C C . GLY A 1 312 ? -16.780 -13.916 7.304 1.00 97.50 312 GLY A C 1
ATOM 2412 O O . GLY A 1 312 ? -16.991 -13.005 6.509 1.00 97.50 312 GLY A O 1
ATOM 2413 N N . ASN A 1 313 ? -17.038 -13.810 8.609 1.00 97.19 313 ASN A N 1
ATOM 2414 C CA . ASN A 1 313 ? -17.428 -12.572 9.276 1.00 97.19 313 ASN A CA 1
ATOM 2415 C C . ASN A 1 313 ? -16.371 -12.229 10.344 1.00 97.19 313 ASN A C 1
ATOM 2417 O O . ASN A 1 313 ? -16.164 -13.041 11.246 1.00 97.19 313 ASN A O 1
ATOM 2421 N N . PRO A 1 314 ? -15.690 -11.071 10.256 1.00 97.75 314 PRO A N 1
ATOM 2422 C CA . PRO A 1 314 ? -14.643 -10.683 11.196 1.00 97.75 314 PRO A CA 1
ATOM 2423 C C . PRO A 1 314 ? -15.170 -10.076 12.498 1.00 97.75 314 PRO A C 1
ATOM 2425 O O . PRO A 1 314 ? -14.368 -9.716 13.350 1.00 97.75 314 PRO A O 1
ATOM 2428 N N . SER A 1 315 ? -16.484 -9.902 12.668 1.00 95.94 315 SER A N 1
ATOM 2429 C CA . SER A 1 315 ? -17.026 -9.215 13.846 1.00 95.94 315 SER A CA 1
ATOM 2430 C C . SER A 1 315 ? -16.522 -9.868 15.147 1.00 95.94 315 SER A C 1
ATOM 2432 O O . SER A 1 315 ? -16.642 -11.090 15.290 1.00 95.94 315 SER A O 1
ATOM 2434 N N . PRO A 1 316 ? -15.957 -9.096 16.096 1.00 86.94 316 PRO A N 1
ATOM 2435 C CA . PRO A 1 316 ? -15.368 -9.649 17.318 1.00 86.94 316 PRO A CA 1
ATOM 2436 C C . PRO A 1 316 ? -16.418 -10.129 18.331 1.00 86.94 316 PRO A C 1
ATOM 2438 O O . PRO A 1 316 ? -16.100 -10.935 19.199 1.00 86.94 316 PRO A O 1
ATOM 2441 N N . GLY A 1 317 ? -17.670 -9.673 18.209 1.00 78.94 317 GLY A N 1
ATOM 2442 C CA . GLY A 1 317 ? -18.705 -9.834 19.231 1.00 78.94 317 GLY A CA 1
ATOM 2443 C C . GLY A 1 317 ? -18.880 -8.552 20.050 1.00 78.94 317 GLY A C 1
ATOM 2444 O O . GLY A 1 317 ? -18.507 -7.472 19.602 1.00 78.94 317 GLY A O 1
ATOM 2445 N N . GLU A 1 318 ? -19.490 -8.660 21.233 1.00 72.38 318 GLU A N 1
ATOM 2446 C CA . GLU A 1 318 ? -19.495 -7.584 22.249 1.00 72.38 318 GLU A CA 1
ATOM 2447 C C . GLU A 1 318 ? -20.135 -6.251 21.809 1.00 72.38 318 GLU A C 1
ATOM 2449 O O . GLU A 1 318 ? -19.766 -5.173 22.262 1.00 72.38 318 GLU A O 1
ATOM 2454 N N . GLY A 1 319 ? -21.137 -6.316 20.928 1.00 79.94 319 GLY A N 1
ATOM 2455 C CA . GLY A 1 319 ? -21.882 -5.136 20.473 1.00 79.94 319 GLY A CA 1
ATOM 2456 C C . GLY A 1 319 ? -21.247 -4.390 19.297 1.00 79.94 319 GLY A C 1
ATOM 2457 O O . GLY A 1 319 ? -21.860 -3.453 18.790 1.00 79.94 319 GLY A O 1
ATOM 2458 N N . ILE A 1 320 ? -20.086 -4.830 18.800 1.00 84.19 320 ILE A N 1
ATOM 2459 C CA . ILE A 1 320 ? -19.456 -4.272 17.597 1.00 84.19 320 ILE A CA 1
ATOM 2460 C C . ILE A 1 320 ? -19.740 -5.186 16.403 1.00 84.19 320 ILE A C 1
ATOM 2462 O O . ILE A 1 320 ? -19.312 -6.339 16.349 1.00 84.19 320 ILE A O 1
ATOM 2466 N N . SER A 1 321 ? -20.470 -4.650 15.42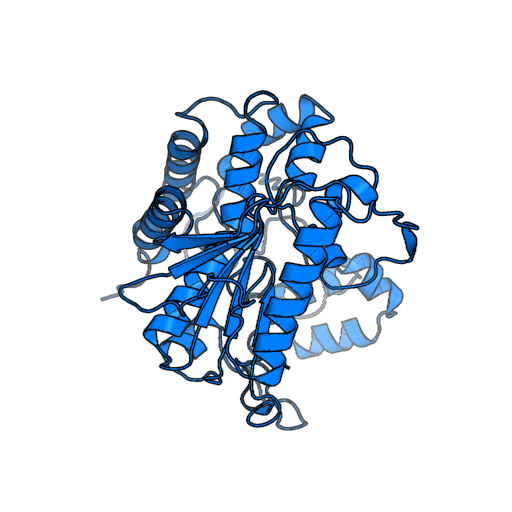3 1.00 93.06 321 SER A N 1
ATOM 2467 C CA . SER A 1 321 ? -20.716 -5.308 14.136 1.00 93.06 321 SER A CA 1
ATOM 2468 C C . SER A 1 321 ? -19.805 -4.705 13.075 1.00 93.06 321 SER A C 1
ATOM 2470 O O . SER A 1 321 ? -19.997 -3.559 12.671 1.00 93.06 321 SER A O 1
ATOM 2472 N N . TRP A 1 322 ? -18.823 -5.474 12.605 1.00 96.81 322 TRP A N 1
ATOM 2473 C CA . TRP A 1 322 ? -17.973 -5.058 11.495 1.00 96.81 322 TRP A CA 1
ATOM 2474 C C . TRP A 1 322 ? -18.705 -5.352 10.185 1.00 96.81 322 TRP A C 1
ATOM 2476 O O . TRP A 1 322 ? -18.660 -6.463 9.662 1.00 96.81 322 TRP A O 1
ATOM 2486 N N . LEU A 1 323 ? -19.439 -4.358 9.685 1.00 97.31 323 LEU A N 1
ATOM 2487 C CA . LEU A 1 323 ? -20.205 -4.492 8.448 1.00 97.31 323 LEU A CA 1
ATOM 2488 C C . LEU A 1 323 ? -19.276 -4.503 7.223 1.00 97.31 323 LEU A C 1
ATOM 2490 O O . LEU A 1 323 ? -18.287 -3.764 7.206 1.00 97.31 323 LEU A O 1
ATOM 2494 N N . PRO A 1 324 ? -19.591 -5.300 6.185 1.00 98.00 324 PRO A N 1
ATOM 2495 C CA . PRO A 1 324 ? -18.846 -5.254 4.938 1.00 98.00 324 PRO A CA 1
ATOM 2496 C C . PRO A 1 324 ? -19.058 -3.909 4.232 1.00 98.00 324 PRO A C 1
ATOM 2498 O O . PRO A 1 324 ? -20.127 -3.294 4.310 1.00 98.00 324 PRO A O 1
ATOM 2501 N N . ALA A 1 325 ? -18.041 -3.468 3.502 1.00 97.94 325 ALA A N 1
ATOM 2502 C CA . ALA A 1 325 ? -18.140 -2.323 2.619 1.00 97.94 325 ALA A CA 1
ATOM 2503 C C . ALA A 1 325 ? -19.020 -2.663 1.410 1.00 97.94 325 ALA A C 1
ATOM 2505 O O . ALA A 1 325 ? -18.930 -3.749 0.837 1.00 97.94 325 ALA A O 1
ATOM 2506 N N . THR A 1 326 ? -19.841 -1.706 0.987 1.00 96.81 326 THR A N 1
ATOM 2507 C CA . THR A 1 326 ? -20.538 -1.738 -0.304 1.00 96.81 326 THR A CA 1
ATOM 2508 C C . THR A 1 326 ? -20.134 -0.529 -1.141 1.00 96.81 326 THR A C 1
ATOM 2510 O O . THR A 1 326 ? -19.443 0.373 -0.653 1.00 96.81 326 THR A O 1
ATOM 2513 N N . LYS A 1 327 ? -20.584 -0.486 -2.405 1.00 93.81 327 LYS A N 1
ATOM 2514 C CA . LYS A 1 327 ? -20.402 0.692 -3.265 1.00 93.81 327 LYS A CA 1
ATOM 2515 C C . LYS A 1 327 ? -20.904 1.971 -2.585 1.00 93.81 327 LYS A C 1
ATOM 2517 O O . LYS A 1 327 ? -20.213 2.981 -2.666 1.00 93.81 327 LYS A O 1
ATOM 2522 N N . ASP A 1 328 ? -22.025 1.881 -1.875 1.00 93.62 328 ASP A N 1
ATOM 2523 C CA . ASP A 1 328 ? -22.681 3.027 -1.246 1.00 93.62 328 ASP A CA 1
ATOM 2524 C C . ASP A 1 328 ? -22.162 3.301 0.167 1.00 93.62 328 ASP A C 1
ATOM 2526 O O . ASP A 1 328 ? -21.967 4.452 0.540 1.00 93.62 328 ASP A O 1
ATOM 2530 N N . SER A 1 329 ? -21.945 2.256 0.975 1.00 94.50 329 SER A N 1
ATOM 2531 C CA . SER A 1 329 ? -21.639 2.442 2.395 1.00 94.50 329 SER A CA 1
ATOM 2532 C C . SER A 1 329 ? -20.171 2.731 2.670 1.00 94.50 329 SER A C 1
ATOM 2534 O O . SER A 1 329 ? -19.880 3.425 3.643 1.00 94.50 329 SER A O 1
ATOM 2536 N N . ARG A 1 330 ? -19.258 2.155 1.870 1.00 95.25 330 ARG A N 1
ATOM 2537 C CA . ARG A 1 330 ? -17.798 2.268 2.031 1.00 95.25 330 ARG A CA 1
ATOM 2538 C C . ARG A 1 330 ? -17.322 2.098 3.487 1.00 95.25 330 ARG A C 1
ATOM 2540 O O . ARG A 1 330 ? -16.392 2.779 3.919 1.00 95.25 330 ARG A O 1
ATOM 2547 N N . TYR A 1 331 ? -17.966 1.203 4.245 1.00 98.06 331 TYR A N 1
ATOM 2548 C CA . TYR A 1 331 ? -17.630 0.981 5.650 1.00 98.06 331 TYR A CA 1
ATOM 2549 C C . TYR A 1 331 ? -16.176 0.535 5.828 1.00 98.06 331 TYR A C 1
ATOM 2551 O O . TYR A 1 331 ? -15.669 -0.282 5.059 1.00 98.06 331 TYR A O 1
ATOM 2559 N N . TYR A 1 332 ? -15.535 1.023 6.886 1.00 98.44 332 TYR A N 1
ATOM 2560 C CA . TYR A 1 332 ? -14.283 0.484 7.400 1.00 98.44 332 TYR A CA 1
ATOM 2561 C C . TYR A 1 332 ? -14.308 0.445 8.929 1.00 98.44 332 TYR A C 1
ATOM 2563 O O . TYR A 1 332 ? -14.980 1.254 9.571 1.00 98.44 332 TYR A O 1
ATOM 2571 N N . LEU A 1 333 ? -13.579 -0.501 9.517 1.00 98.19 333 LEU A N 1
ATOM 2572 C CA . LEU A 1 333 ? -13.363 -0.541 10.957 1.00 98.19 333 LEU A CA 1
ATOM 2573 C C . LEU A 1 333 ? -12.092 0.235 11.309 1.00 98.19 333 LEU A C 1
ATOM 2575 O O . LEU A 1 333 ? -10.989 -0.146 10.921 1.00 98.19 333 LEU A O 1
ATOM 2579 N N . GLN A 1 334 ? -12.248 1.318 12.059 1.00 97.94 334 GLN A N 1
ATOM 2580 C CA . GLN A 1 334 ? -11.154 1.987 12.748 1.00 97.94 334 GLN A CA 1
ATOM 2581 C C . GLN A 1 334 ? -10.734 1.111 13.933 1.00 97.94 334 GLN A C 1
ATOM 2583 O O . GLN A 1 334 ? -11.538 0.874 14.838 1.00 97.94 334 GLN A O 1
ATOM 2588 N N . ILE A 1 335 ? -9.492 0.630 13.915 1.00 98.12 335 ILE A N 1
ATOM 2589 C CA . ILE A 1 335 ? -8.910 -0.176 14.992 1.00 98.12 335 ILE A CA 1
ATOM 2590 C C . ILE A 1 335 ? -7.951 0.715 15.777 1.00 98.12 335 ILE A C 1
ATOM 2592 O O . ILE A 1 335 ? -6.805 0.904 15.378 1.00 98.12 335 ILE A O 1
ATOM 2596 N N . ASP A 1 336 ? -8.437 1.292 16.867 1.00 96.88 336 ASP A N 1
ATOM 2597 C CA . ASP A 1 336 ? -7.666 2.095 17.817 1.00 96.88 336 ASP A CA 1
ATOM 2598 C C . ASP A 1 336 ? -7.887 1.516 19.230 1.00 96.88 336 ASP A C 1
ATOM 2600 O O . ASP A 1 336 ? -8.322 0.370 19.377 1.00 96.88 336 ASP A O 1
ATOM 2604 N N . THR A 1 337 ? -7.640 2.309 20.271 1.00 94.81 337 THR A N 1
ATOM 2605 C CA . THR A 1 337 ? -7.988 2.005 21.666 1.00 94.81 337 THR A CA 1
ATOM 2606 C C . THR A 1 337 ? -9.441 1.529 21.767 1.00 94.81 337 THR A C 1
ATOM 2608 O O . THR A 1 337 ? -9.738 0.545 22.447 1.00 94.81 337 THR A O 1
ATOM 2611 N N . ASP A 1 338 ? -10.327 2.162 20.994 1.00 93.88 338 ASP A N 1
ATOM 2612 C CA . ASP A 1 338 ? -11.692 1.714 20.745 1.00 93.88 338 ASP A CA 1
ATOM 2613 C C . ASP A 1 338 ? -11.876 1.280 19.286 1.00 93.88 338 ASP A C 1
ATOM 2615 O O . ASP A 1 338 ? -11.261 1.819 18.362 1.00 93.88 338 ASP A O 1
ATOM 2619 N N . LEU A 1 339 ? -12.773 0.316 19.072 1.00 96.56 339 LEU A N 1
ATOM 2620 C CA . LEU A 1 339 ? -13.201 -0.084 17.735 1.00 96.56 339 LEU A CA 1
ATOM 2621 C C . LEU A 1 339 ? -14.378 0.786 17.289 1.00 96.56 339 LEU A C 1
ATOM 2623 O O . LEU A 1 339 ? -15.375 0.907 18.000 1.00 96.56 339 LEU A O 1
ATOM 2627 N N . SER A 1 340 ? -14.295 1.354 16.087 1.00 95.62 340 SER A N 1
ATOM 2628 C CA . SER A 1 340 ? -15.342 2.227 15.551 1.00 95.62 340 SER A CA 1
ATOM 2629 C C . SER A 1 340 ? -15.612 1.921 14.082 1.00 95.62 340 SER A C 1
ATOM 2631 O O . SER A 1 340 ? -14.708 1.975 13.252 1.00 95.62 340 SER A O 1
ATOM 2633 N N . LEU A 1 341 ? -16.861 1.589 13.744 1.00 96.88 341 LEU A N 1
ATOM 2634 C CA . LEU A 1 341 ? -17.276 1.435 12.350 1.00 96.88 341 LEU A CA 1
ATOM 2635 C C . LEU A 1 341 ? -17.545 2.820 11.752 1.00 96.88 341 LEU A C 1
ATOM 2637 O O . LEU A 1 341 ? -18.419 3.545 12.227 1.00 96.88 341 LEU A O 1
ATOM 2641 N N . GLN A 1 342 ? -16.807 3.172 10.706 1.00 97.38 342 GLN A N 1
ATOM 2642 C CA . GLN A 1 342 ? -16.870 4.473 10.043 1.00 97.38 342 GLN A CA 1
ATOM 2643 C C . GLN A 1 342 ? -17.052 4.301 8.531 1.00 97.38 342 GLN A C 1
ATOM 2645 O O . GLN A 1 342 ? -17.064 3.183 8.018 1.00 97.38 342 GLN A O 1
ATOM 2650 N N . GLN A 1 343 ? -17.241 5.409 7.818 1.00 97.44 343 GLN A N 1
ATOM 2651 C CA . GLN A 1 343 ? -17.438 5.449 6.366 1.00 97.44 343 GLN A CA 1
ATOM 2652 C C . GLN A 1 343 ? -16.407 6.365 5.719 1.00 97.44 343 GLN A C 1
ATOM 2654 O O . GLN A 1 343 ? -15.875 7.253 6.379 1.00 97.44 343 GLN A O 1
ATOM 2659 N N . ASP A 1 344 ? -16.173 6.169 4.421 1.00 96.50 344 ASP A N 1
ATOM 2660 C CA . ASP A 1 344 ? -15.308 7.021 3.601 1.00 96.50 344 ASP A CA 1
ATOM 2661 C C . ASP A 1 344 ? -13.887 7.164 4.176 1.00 96.50 344 ASP A C 1
ATOM 2663 O O . ASP A 1 344 ? -13.456 8.246 4.581 1.00 96.50 344 ASP A O 1
ATOM 2667 N N . LEU A 1 345 ? -13.148 6.046 4.203 1.00 97.00 345 LEU A N 1
ATOM 2668 C CA . LEU A 1 345 ? -11.766 5.981 4.690 1.00 97.00 345 LEU A CA 1
ATOM 2669 C C . LEU A 1 345 ? -10.921 7.124 4.116 1.00 97.00 345 LEU A C 1
ATOM 2671 O O . LEU A 1 345 ? -10.714 7.207 2.906 1.00 97.00 345 LEU A O 1
ATOM 2675 N N . LEU A 1 346 ? -10.429 7.989 5.010 1.00 97.06 346 LEU A N 1
ATOM 2676 C CA . LEU A 1 346 ? -9.549 9.117 4.686 1.00 97.06 346 LEU A CA 1
ATOM 2677 C C . LEU A 1 346 ? -10.092 10.000 3.547 1.00 97.06 346 LEU A C 1
ATOM 2679 O O . LEU A 1 346 ? -9.329 10.433 2.682 1.00 97.06 346 LEU A O 1
ATOM 2683 N N . LYS A 1 347 ? -11.408 10.255 3.578 1.00 97.31 347 LYS A N 1
ATOM 2684 C CA . LYS A 1 347 ? -12.215 10.918 2.543 1.00 97.31 347 LYS A CA 1
ATOM 2685 C C . LYS A 1 347 ? -11.490 12.007 1.756 1.00 97.31 347 LYS A C 1
ATOM 2687 O O . LYS A 1 347 ? -11.356 11.877 0.544 1.00 97.31 347 LYS A O 1
ATOM 2692 N N . ASP A 1 348 ? -10.999 13.043 2.431 1.00 98.25 348 ASP A N 1
ATOM 2693 C CA . ASP A 1 348 ? -10.402 14.203 1.757 1.00 98.25 348 ASP A CA 1
ATOM 2694 C C . ASP A 1 348 ? -9.082 13.852 1.057 1.00 98.25 348 ASP A C 1
ATOM 2696 O O . ASP A 1 348 ? -8.821 14.314 -0.052 1.00 98.25 348 ASP A O 1
ATOM 2700 N N . ARG A 1 349 ? -8.267 12.977 1.665 1.00 98.31 349 ARG A N 1
ATOM 2701 C CA . ARG A 1 349 ? -6.982 12.533 1.099 1.00 98.31 349 ARG A CA 1
ATOM 2702 C C . ARG A 1 349 ? -7.198 11.641 -0.117 1.00 98.31 349 ARG A C 1
ATOM 2704 O O . ARG A 1 349 ? -6.540 11.824 -1.135 1.00 98.31 349 ARG A O 1
ATOM 2711 N N . MET A 1 350 ? -8.137 10.699 -0.038 1.00 97.69 350 MET A N 1
ATOM 2712 C CA . MET A 1 350 ? -8.448 9.820 -1.170 1.00 97.69 350 MET A CA 1
ATOM 2713 C C . MET A 1 350 ? -9.121 10.589 -2.311 1.00 97.69 350 MET A C 1
ATOM 2715 O O . MET A 1 350 ? -8.744 10.401 -3.463 1.00 97.69 350 MET A O 1
ATOM 2719 N N . ALA A 1 351 ? -10.017 11.533 -2.000 1.00 97.81 351 ALA A N 1
ATOM 2720 C CA . ALA A 1 351 ? -10.622 12.410 -3.001 1.00 97.81 351 ALA A CA 1
ATOM 2721 C C . ALA A 1 351 ? -9.580 13.279 -3.725 1.00 97.81 351 ALA A C 1
ATOM 2723 O O . ALA A 1 351 ? -9.666 13.440 -4.942 1.00 97.81 351 ALA A O 1
ATOM 2724 N N . PHE A 1 352 ? -8.582 13.807 -3.006 1.00 98.44 352 PHE A N 1
ATOM 2725 C CA . PHE A 1 352 ? -7.462 14.528 -3.612 1.00 98.44 352 PHE A CA 1
ATOM 2726 C C . PHE A 1 352 ? -6.711 13.655 -4.628 1.00 98.44 352 PHE A C 1
ATOM 2728 O O . PHE A 1 352 ? -6.540 14.056 -5.780 1.00 98.44 352 PHE A O 1
ATOM 2735 N N . TRP A 1 353 ? -6.315 12.436 -4.246 1.00 97.44 353 TRP A N 1
ATOM 2736 C CA . TRP A 1 353 ? -5.609 11.542 -5.165 1.00 97.44 353 TRP A CA 1
ATOM 2737 C C . TRP A 1 353 ? -6.478 11.109 -6.350 1.00 97.44 353 TRP A C 1
ATOM 2739 O O . TRP A 1 353 ? -5.997 11.137 -7.480 1.00 97.44 353 TRP A O 1
ATOM 2749 N N . ASP A 1 354 ? -7.756 10.790 -6.144 1.00 95.31 354 ASP A N 1
ATOM 2750 C CA . ASP A 1 354 ? -8.669 10.452 -7.243 1.00 95.31 354 ASP A CA 1
ATOM 2751 C C . ASP A 1 354 ? -8.784 11.596 -8.267 1.00 95.31 354 ASP A C 1
ATOM 2753 O O . ASP A 1 354 ? -8.784 11.346 -9.477 1.00 95.31 354 ASP A O 1
ATOM 2757 N N . GLN A 1 355 ? -8.813 12.854 -7.810 1.00 96.50 355 GLN A N 1
ATOM 2758 C CA . GLN A 1 355 ? -8.808 14.029 -8.689 1.00 96.50 355 GLN A CA 1
ATOM 2759 C C . GLN A 1 355 ? -7.503 14.148 -9.483 1.00 96.50 355 GLN A C 1
ATOM 2761 O O . GLN A 1 355 ? -7.557 14.327 -10.702 1.00 96.50 355 GLN A O 1
ATOM 2766 N N . ILE A 1 356 ? -6.344 13.993 -8.829 1.00 96.56 356 ILE A N 1
ATOM 2767 C CA . ILE A 1 356 ? -5.032 14.015 -9.499 1.00 96.56 356 ILE A CA 1
ATOM 2768 C C . ILE A 1 356 ? -4.969 12.946 -10.595 1.00 96.56 356 ILE A C 1
ATOM 2770 O O . ILE A 1 356 ? -4.632 13.241 -11.740 1.00 96.56 356 ILE A O 1
ATOM 2774 N N . TYR A 1 357 ? -5.341 11.705 -10.285 1.00 93.38 357 TYR A N 1
ATOM 2775 C CA . TYR A 1 357 ? -5.285 10.618 -11.262 1.00 93.38 357 TYR A CA 1
ATOM 2776 C C . TYR A 1 357 ? -6.297 10.800 -12.396 1.00 93.38 357 TYR A C 1
ATOM 2778 O O . TYR A 1 357 ? -5.964 10.562 -13.555 1.00 93.38 357 TYR A O 1
ATOM 2786 N N . THR A 1 358 ? -7.502 11.286 -12.101 1.00 93.25 358 THR A N 1
ATOM 2787 C CA . THR A 1 358 ? -8.505 11.573 -13.138 1.00 93.25 358 THR A CA 1
ATOM 2788 C C . THR A 1 358 ? -8.023 12.652 -14.107 1.00 93.25 358 THR A C 1
ATOM 2790 O O . THR A 1 358 ? -8.215 12.509 -15.312 1.00 93.25 358 THR A O 1
ATOM 2793 N N . ALA A 1 359 ? -7.381 13.707 -13.600 1.00 93.81 359 ALA A N 1
ATOM 2794 C CA . ALA A 1 359 ? -6.922 14.828 -14.415 1.00 93.81 359 ALA A CA 1
ATOM 2795 C C . ALA A 1 359 ? -5.649 14.515 -15.220 1.00 93.81 359 ALA A C 1
ATOM 2797 O O . ALA A 1 359 ? -5.535 14.943 -16.366 1.00 93.81 359 ALA A O 1
ATOM 2798 N N . TYR A 1 360 ? -4.704 13.771 -14.638 1.00 90.25 360 TYR A N 1
ATOM 2799 C CA . TYR A 1 360 ? -3.356 13.632 -15.200 1.00 90.25 360 TYR A CA 1
ATOM 2800 C C . TYR A 1 360 ? -3.037 12.241 -15.762 1.00 90.25 360 TYR A C 1
ATOM 2802 O O . TYR A 1 360 ? -2.185 12.145 -16.639 1.00 90.25 360 TYR A O 1
ATOM 2810 N N . GLN A 1 361 ? -3.716 11.173 -15.324 1.00 79.69 361 GLN A N 1
ATOM 2811 C CA . GLN A 1 361 ? -3.489 9.820 -15.858 1.00 79.69 361 GLN A CA 1
ATOM 2812 C C . GLN A 1 361 ? -4.340 9.535 -17.108 1.00 79.69 361 GLN A C 1
ATOM 2814 O O . GLN A 1 361 ? -3.888 8.837 -18.009 1.00 79.69 361 GLN A O 1
ATOM 2819 N N . ASN A 1 362 ? -5.555 10.093 -17.189 1.00 57.03 362 ASN A N 1
ATOM 2820 C CA . ASN A 1 362 ? -6.484 9.876 -18.312 1.00 57.03 362 ASN A CA 1
ATOM 2821 C C . ASN A 1 362 ? -6.297 10.876 -19.475 1.00 57.03 362 ASN A C 1
ATOM 2823 O O . ASN A 1 362 ? -7.065 10.853 -20.433 1.00 57.03 362 ASN A O 1
ATOM 2827 N N . GLY A 1 363 ? -5.294 11.758 -19.406 1.00 41.50 363 GLY A N 1
ATOM 2828 C CA . GLY A 1 363 ? -5.005 12.774 -20.428 1.00 41.50 363 GLY A CA 1
ATOM 2829 C C . GLY A 1 363 ? -4.237 12.270 -21.657 1.00 41.50 363 GLY A C 1
ATOM 2830 O O . GLY A 1 363 ? -3.931 13.063 -22.545 1.00 41.50 363 GLY A O 1
ATOM 2831 N N . THR A 1 364 ? -3.923 10.975 -21.733 1.00 37.47 364 THR A N 1
ATOM 2832 C CA . THR A 1 364 ? -3.172 10.373 -22.842 1.00 37.47 364 THR A CA 1
ATOM 2833 C C . THR A 1 364 ? -3.837 9.079 -23.311 1.00 37.47 364 THR A C 1
ATOM 2835 O O . THR A 1 364 ? -3.589 8.004 -22.775 1.00 37.47 364 THR A O 1
ATOM 2838 N N . ILE A 1 365 ? -4.696 9.229 -24.324 1.00 33.88 365 ILE A N 1
ATOM 2839 C CA . ILE A 1 365 ? -4.847 8.472 -25.587 1.00 33.88 365 ILE A CA 1
ATOM 2840 C C . ILE A 1 365 ? -6.326 8.591 -25.996 1.00 33.88 365 ILE A C 1
ATOM 2842 O O . ILE A 1 365 ? -7.124 7.690 -25.775 1.00 33.88 365 ILE A O 1
ATOM 2846 N N . ASP A 1 366 ? -6.674 9.720 -26.611 1.00 26.23 366 ASP A N 1
ATOM 2847 C CA . ASP A 1 366 ? -7.688 9.756 -27.668 1.00 26.23 366 ASP A CA 1
ATOM 2848 C C . ASP A 1 366 ? -6.942 10.203 -28.929 1.00 26.23 366 ASP A C 1
ATOM 2850 O O . ASP A 1 366 ? -6.852 11.386 -29.256 1.00 26.23 366 ASP A O 1
ATOM 2854 N N . ASN A 1 367 ? -6.311 9.234 -29.594 1.00 27.20 367 ASN A N 1
ATOM 2855 C CA . ASN A 1 367 ? -5.865 9.406 -30.971 1.00 27.20 367 ASN A CA 1
ATOM 2856 C C . ASN A 1 367 ? -7.086 9.155 -31.862 1.00 27.20 367 ASN A C 1
ATOM 2858 O O . ASN A 1 367 ? -7.429 7.998 -32.112 1.00 27.20 367 ASN A O 1
ATOM 2862 N N . ASN A 1 368 ? -7.740 10.233 -32.300 1.00 28.36 368 ASN A N 1
ATOM 2863 C CA . ASN A 1 368 ? -8.535 10.201 -33.531 1.00 28.36 368 ASN A CA 1
ATOM 2864 C C . ASN A 1 368 ? -7.614 10.100 -34.746 1.00 28.36 368 ASN A C 1
ATOM 2866 O O . ASN A 1 368 ? -6.596 10.833 -34.762 1.00 28.36 368 ASN A O 1
#

Nearest PDB structures (foldseek):
  5w1u-assembly2_B  TM=8.421E-01  e=4.880E-17  Culex quinquefasciatus
  7mp4-assembly8_H  TM=8.419E-01  e=9.033E-17  Epiphyas postvittana
  2wqz-assembly2_B  TM=8.046E-01  e=3.815E-14  Homo sapiens
  5thm-assembly1_A  TM=8.084E-01  e=8.833E-14  Drosophila melanogaster
  5a2g-assembly2_D  TM=6.212E-01  e=7.552E-08  Hungatella hathewayi DSM 13479

Foldseek 3Di:
DFLLFPVCPPVDFEEEAEQDDLLFPQAEDPCLLVLLVQLLVQVPDDDDSDSVVSVVSVVVDDPVSCVVCSQDGDPDDPPLVVVVDDDDDDDDPDVPPPPPPLDDPCDSDHDYADPDQDPVRGGGRPHRPVVCLQVLVGHFHQYEFEYWQQACQLVLLVCQVDQVSQVVCQVVVLSLQAVLLVDDPPDPLSVVVSQLLCCPLPVVDGDGPVSSLSVRNSSSCNRTHLSRVVVLLSCLVRHPHFYAYAYFFADDCQQPCNLVPHPTPHGIHYNRGCVVLQDPPVVSVDDDDPPDLSVVLSLLSNQQVVCCSVPVASANDDPDGRGTDHPPFQWYWYRYSDTDIDHCVVPVSNVSVVVSCVVRNPPDDPDD

pLDDT: mean 85.25, std 19.33, range [23.91, 98.69]

Radius of gyration: 22.42 Å; Cα contacts (8 Å, |Δi|>4): 526; chains: 1; bounding box: 52×51×66 Å